Protein 2C81 (pdb70)

Radius of gyration: 21.7 Å; Cα contacts (8 Å, |Δi|>4): 897; chains: 1; bounding box: 50×50×66 Å

Nearest PDB structures (foldseek):
  2c7t-assembly1_A  TM=1.002E+00  e=6.806E-89  Niallia circulans
  8gyh-assembly1_A  TM=8.543E-01  e=2.238E-36  Streptomyces ficellus
  7b0m-assembly1_AAA-2  TM=9.340E-01  e=7.736E-33  uncultured bacterium
  3bn1-assembly1_A  TM=9.091E-01  e=2.375E-33  Caulobacter vibrioides CB15
  3dr4-assembly2_D  TM=8.882E-01  e=3.591E-33  Caulobacter vibrioides

InterPro domains:
  IPR000653 DegT/DnrJ/EryC1/StrS aminotransferase [PF01041] (25-378)
  IPR000653 DegT/DnrJ/EryC1/StrS aminotransferase [PIRSF000390] (8-379)
  IPR000653 DegT/DnrJ/EryC1/StrS aminotransferase [PTHR30244] (16-392)
  IPR000653 DegT/DnrJ/EryC1/StrS aminotransferase [cd00616] (22-414)
  IPR015421 Pyridoxal phosphate-dependent transferase, major domain [G3DSA:3.40.640.10] (15-262)
  IPR015422 Pyridoxal phosphate-dependent transferase, small domain [G3DSA:3.90.1150.10] (263-418)
  IPR015424 Pyridoxal phosphate-dependent transferase [SSF53383] (7-399)

Solvent-accessible surface area: 16453 Å² total

Organism: Niallia circulans (NCBI:txid1397)

Structure (mmCIF, N/CA/C/O backbone):
data_2C81
#
_entry.id   2C81
#
_cell.length_a   73.750
_cell.length_b   73.750
_cell.length_c   162.360
_cell.angle_alpha   90.00
_cell.angle_beta   90.00
_cell.angle_gamma   120.00
#
_symmetry.space_group_name_H-M   'P 32 2 1'
#
loop_
_entity.id
_entity.type
_entity.pdbx_description
1 polymer 'GLUTAMINE-2-DEOXY-SCYLLO-INOSOSE AMINOTRANSFERASE'
2 non-polymer "4'-DEOXY-4'-AMINOPYRIDOXAL-5'-PHOSPHATE"
3 water water
#
loop_
_atom_site.group_PDB
_atom_site.id
_atom_site.type_symbol
_atom_site.label_atom_id
_atom_site.label_alt_id
_atom_site.label_comp_id
_atom_site.label_asym_id
_atom_site.label_entity_id
_atom_site.label_seq_id
_atom_site.pdbx_PDB_ins_code
_atom_site.Cartn_x
_atom_site.Cartn_y
_atom_site.Cartn_z
_atom_site.occupancy
_atom_site.B_iso_or_equiv
_atom_site.auth_seq_id
_atom_site.auth_comp_id
_atom_site.auth_asym_id
_atom_site.auth_atom_id
_atom_site.pdbx_PDB_model_num
ATOM 1 N N . TRP A 1 8 ? 50.291 57.069 29.395 1.00 21.97 8 TRP A N 1
ATOM 2 C CA . TRP A 1 8 ? 49.828 55.646 29.394 1.00 20.85 8 TRP A CA 1
ATOM 3 C C . TRP A 1 8 ? 49.196 55.265 30.729 1.00 20.76 8 TRP A C 1
ATOM 4 O O . TRP A 1 8 ? 49.541 55.828 31.769 1.00 20.73 8 TRP A O 1
ATOM 15 N N . PRO A 1 9 ? 48.254 54.306 30.718 1.00 20.02 9 PRO A N 1
ATOM 16 C CA . PRO A 1 9 ? 47.623 53.900 31.977 1.00 20.20 9 PRO A CA 1
ATOM 17 C C . PRO A 1 9 ? 48.714 53.329 32.870 1.00 20.45 9 PRO A C 1
ATOM 18 O O . PRO A 1 9 ? 49.638 52.676 32.382 1.00 22.41 9 PRO A O 1
ATOM 22 N N . GLU A 1 10 ? 48.617 53.582 34.166 1.00 21.03 10 GLU A N 1
ATOM 23 C CA . GLU A 1 10 ? 49.605 53.074 35.101 1.00 21.96 10 GLU A CA 1
ATOM 24 C C . GLU A 1 10 ? 48.928 52.021 35.969 1.00 19.37 10 GLU A C 1
ATOM 25 O O . GLU A 1 10 ? 47.710 51.839 35.904 1.00 19.52 10 GLU A O 1
ATOM 31 N N . TRP A 1 11 ? 49.717 51.325 36.776 1.00 17.79 11 TRP A N 1
ATOM 32 C CA . TRP A 1 11 ? 49.184 50.271 37.634 1.00 16.67 11 TRP A CA 1
ATOM 33 C C . TRP A 1 11 ? 49.971 50.288 38.938 1.00 15.85 11 TRP A C 1
ATOM 34 O O . TRP A 1 11 ? 51.176 50.517 38.923 1.00 17.02 11 TRP A O 1
ATOM 45 N N . PRO A 1 12 ? 49.314 50.018 40.081 1.00 16.40 12 PRO A N 1
ATOM 46 C CA . PRO A 1 12 ? 47.897 49.702 40.293 1.00 15.94 12 PRO A CA 1
ATOM 47 C C . PRO A 1 12 ? 46.918 50.853 40.081 1.00 16.70 12 PRO A C 1
ATOM 48 O O . PRO A 1 12 ? 47.309 51.974 39.739 1.00 15.86 12 PRO A O 1
ATOM 52 N N . GLN A 1 13 ? 45.636 50.555 40.269 1.00 16.35 13 GLN A N 1
ATOM 53 C CA . GLN A 1 13 ? 44.582 51.549 40.112 1.00 19.40 13 GLN A CA 1
ATOM 54 C C . GLN A 1 13 ? 43.610 51.433 41.276 1.00 21.33 13 GLN A C 1
ATOM 55 O O . GLN A 1 13 ? 43.262 50.329 41.699 1.00 22.52 13 GLN A O 1
ATOM 61 N N . HIS A 1 14 ? 43.189 52.573 41.815 1.00 21.35 14 HIS A N 1
ATOM 62 C CA . HIS A 1 14 ? 42.250 52.573 42.929 1.00 22.36 14 HIS A CA 1
ATOM 63 C C . HIS A 1 14 ? 41.235 53.689 42.758 1.00 22.77 14 HIS A C 1
ATOM 64 O O . HIS A 1 14 ? 41.349 54.516 41.851 1.00 23.74 14 HIS A O 1
ATOM 71 N N . SER A 1 15 ? 40.248 53.708 43.647 1.00 22.95 15 SER A N 1
ATOM 72 C CA . SER A 1 15 ? 39.208 54.725 43.624 1.00 24.06 15 SER A CA 1
ATOM 73 C C . SER A 1 15 ? 38.719 54.928 45.049 1.00 24.48 15 SER A C 1
ATOM 74 O O . SER A 1 15 ? 39.253 54.335 45.991 1.00 24.13 15 SER A O 1
ATOM 77 N N . ASP A 1 16 ? 37.702 55.769 45.211 1.00 24.99 16 ASP A N 1
ATOM 78 C CA . ASP A 1 16 ? 37.149 56.022 46.533 1.00 25.48 16 ASP A CA 1
ATOM 79 C C . ASP A 1 16 ? 36.499 54.756 47.073 1.00 24.55 16 ASP A C 1
ATOM 80 O O . ASP A 1 16 ? 36.289 54.623 48.276 1.00 25.23 16 ASP A O 1
ATOM 85 N N . ARG A 1 17 ? 36.186 53.823 46.180 1.00 22.66 17 ARG A N 1
ATOM 86 C CA . ARG A 1 17 ? 35.584 52.565 46.596 1.00 24.32 17 ARG A CA 1
ATOM 87 C C . ARG A 1 17 ? 36.635 51.782 47.369 1.00 22.47 17 ARG A C 1
ATOM 88 O O . ARG A 1 17 ? 36.323 51.103 48.347 1.00 22.50 17 ARG A O 1
ATOM 96 N N . THR A 1 18 ? 37.882 51.889 46.921 1.00 20.97 18 THR A N 1
ATOM 97 C CA . THR A 1 18 ? 38.992 51.199 47.569 1.00 21.05 18 THR A CA 1
ATOM 98 C C . THR A 1 18 ? 39.181 51.783 48.967 1.00 22.22 18 THR A C 1
ATOM 99 O O . THR A 1 18 ? 39.393 51.054 49.936 1.00 21.31 18 THR A O 1
ATOM 103 N N . ARG A 1 19 ? 39.102 53.106 49.060 1.00 22.96 19 ARG A N 1
ATOM 104 C CA . ARG A 1 19 ? 39.252 53.790 50.336 1.00 23.60 19 ARG A CA 1
ATOM 105 C C . ARG A 1 19 ? 38.115 53.400 51.273 1.00 23.27 19 ARG A C 1
ATOM 106 O O . ARG A 1 19 ? 38.319 53.206 52.469 1.00 21.93 19 ARG A O 1
ATOM 114 N N . ARG A 1 20 ? 36.917 53.277 50.713 1.00 23.50 20 ARG A N 1
ATOM 115 C CA . ARG A 1 20 ? 35.729 52.923 51.478 1.00 25.36 20 ARG A CA 1
ATOM 116 C C . ARG A 1 20 ? 35.887 51.554 52.139 1.00 23.89 20 ARG A C 1
ATOM 117 O O . ARG A 1 20 ? 35.529 51.373 53.303 1.00 22.05 20 ARG A O 1
ATOM 125 N N . LYS A 1 21 ? 36.424 50.591 51.393 1.00 22.82 21 LYS A N 1
ATOM 126 C CA . LYS A 1 21 ? 36.628 49.245 51.924 1.00 21.28 21 LYS A CA 1
ATOM 127 C C . LYS A 1 21 ? 37.626 49.270 53.079 1.00 20.62 21 LYS A C 1
ATOM 128 O O . LYS A 1 21 ? 37.450 48.569 54.075 1.00 19.99 21 LYS A O 1
ATOM 134 N N . ILE A 1 22 ? 38.675 50.074 52.937 1.00 19.94 22 ILE A N 1
ATOM 135 C CA . ILE A 1 22 ? 39.679 50.197 53.986 1.00 19.81 22 ILE A CA 1
ATOM 136 C C . ILE A 1 22 ? 39.034 50.797 55.234 1.00 20.53 22 ILE A C 1
ATOM 137 O O . ILE A 1 22 ? 39.261 50.326 56.352 1.00 19.17 22 ILE A O 1
ATOM 142 N N . GLU A 1 23 ? 38.218 51.830 55.042 1.00 20.75 23 GLU A N 1
ATOM 143 C CA . GLU A 1 23 ? 37.553 52.472 56.171 1.00 21.58 23 GLU A CA 1
ATOM 144 C C . GLU A 1 23 ? 36.660 51.466 56.893 1.00 19.93 23 GLU A C 1
ATOM 145 O O . GLU A 1 23 ? 36.520 51.519 58.113 1.00 19.62 23 GLU A O 1
ATOM 151 N N . GLU A 1 24 ? 36.068 50.545 56.138 1.00 19.19 24 GLU A N 1
ATOM 152 C CA . GLU A 1 24 ? 35.211 49.524 56.724 1.00 19.08 24 GLU A CA 1
ATOM 153 C C . GLU A 1 24 ? 36.006 48.628 57.668 1.00 18.89 24 GLU A C 1
ATOM 154 O O . GLU A 1 24 ? 35.490 48.185 58.692 1.00 17.44 24 GLU A O 1
ATOM 160 N N . VAL A 1 25 ? 37.261 48.352 57.323 1.00 17.42 25 VAL A N 1
ATOM 161 C CA . VAL A 1 25 ? 38.086 47.515 58.185 1.00 16.62 25 VAL A CA 1
ATOM 162 C C . VAL A 1 25 ? 38.347 48.271 59.485 1.00 15.99 25 VAL A C 1
ATOM 163 O O . VAL A 1 25 ? 38.237 47.710 60.571 1.00 15.62 25 VAL A O 1
ATOM 167 N N . PHE A 1 26 ? 38.682 49.553 59.374 1.00 16.65 26 PHE A N 1
ATOM 168 C CA . PHE A 1 26 ? 38.935 50.356 60.566 1.00 18.62 26 PHE A CA 1
ATOM 169 C C . PHE A 1 26 ? 37.697 50.419 61.455 1.00 18.99 26 PHE A C 1
ATOM 170 O O . PHE A 1 26 ? 37.805 50.374 62.680 1.00 18.33 26 PHE A O 1
ATOM 178 N N . GLN A 1 27 ? 36.521 50.519 60.840 1.00 19.58 27 GLN A N 1
ATOM 179 C CA . GLN A 1 27 ? 35.276 50.584 61.607 1.00 20.86 27 GLN A CA 1
ATOM 180 C C . GLN A 1 27 ? 34.964 49.283 62.344 1.00 19.26 27 GLN A C 1
ATOM 181 O O . GLN A 1 27 ? 34.412 49.307 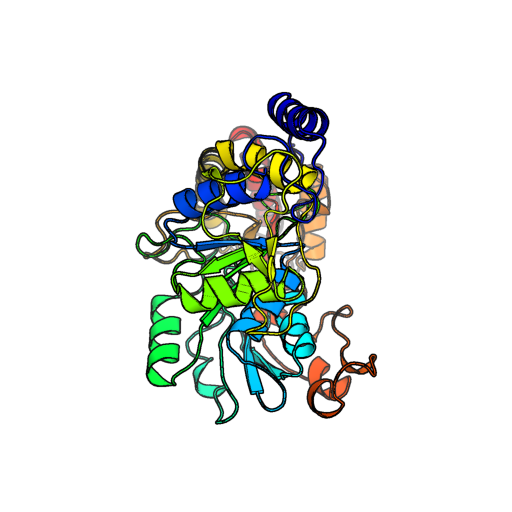63.445 1.00 19.42 27 GLN A O 1
ATOM 187 N N . SER A 1 28 ? 35.324 48.153 61.741 1.00 18.17 28 SER A N 1
ATOM 188 C CA . SER A 1 28 ? 35.078 46.843 62.346 1.00 17.60 28 SER A CA 1
ATOM 189 C C . SER A 1 28 ? 36.081 46.555 63.453 1.00 17.77 28 SER A C 1
ATOM 190 O O . SER A 1 28 ? 35.838 45.724 64.326 1.00 16.93 28 SER A O 1
ATOM 193 N N . ASN A 1 29 ? 37.208 47.254 63.394 1.00 17.39 29 ASN A N 1
ATOM 194 C CA . ASN A 1 29 ? 38.310 47.095 64.334 1.00 18.18 29 ASN A CA 1
ATOM 195 C C . ASN A 1 29 ? 38.832 45.660 64.391 1.00 18.03 29 ASN A C 1
ATOM 196 O O . ASN A 1 29 ? 39.391 45.227 65.399 1.00 17.22 29 ASN A O 1
ATOM 201 N N . ARG A 1 30 ? 38.635 44.926 63.297 1.00 17.14 30 ARG A N 1
ATOM 202 C CA . ARG A 1 30 ? 39.131 43.558 63.181 1.00 15.87 30 ARG A CA 1
ATOM 203 C C . ARG A 1 30 ? 40.063 43.613 61.980 1.00 16.36 30 ARG A C 1
ATOM 204 O O . ARG A 1 30 ? 39.615 43.778 60.842 1.00 15.17 30 ARG A O 1
ATOM 212 N N . TRP A 1 31 ? 41.359 43.491 62.245 1.00 14.74 31 TRP A N 1
ATOM 213 C CA . TRP A 1 31 ? 42.377 43.577 61.206 1.00 13.62 31 TRP A CA 1
ATOM 214 C C . TRP A 1 31 ? 42.938 42.244 60.721 1.00 14.02 31 TRP A C 1
ATOM 215 O O . TRP A 1 31 ? 43.669 42.202 59.728 1.00 14.02 31 TRP A O 1
ATOM 226 N N . ALA A 1 32 ? 42.617 41.165 61.427 1.00 13.34 32 ALA A N 1
ATOM 227 C CA . ALA A 1 32 ? 43.096 39.835 61.065 1.00 15.04 32 ALA A CA 1
ATOM 228 C C . ALA A 1 32 ? 41.985 38.804 61.225 1.00 15.37 32 ALA A C 1
ATOM 229 O O . ALA A 1 32 ? 41.066 38.996 62.030 1.00 15.46 32 ALA A O 1
ATOM 231 N N . ILE A 1 33 ? 42.064 37.707 60.472 1.00 16.08 33 ILE A N 1
ATOM 232 C CA . ILE A 1 33 ? 41.035 36.679 60.582 1.00 16.13 33 ILE A CA 1
ATOM 233 C C . ILE A 1 33 ? 41.176 35.933 61.901 1.00 17.96 33 ILE A C 1
ATOM 234 O O . ILE A 1 33 ? 40.232 35.284 62.353 1.00 16.48 33 ILE A O 1
ATOM 239 N N . SER A 1 34 ? 42.356 36.035 62.514 1.00 17.00 34 SER A N 1
ATOM 240 C CA . SER A 1 34 ? 42.624 35.401 63.802 1.00 18.16 34 SER A CA 1
ATOM 241 C C . SER A 1 34 ? 42.180 36.338 64.921 1.00 18.16 34 SER A C 1
ATOM 242 O O . SER A 1 34 ? 42.325 36.029 66.106 1.00 18.11 34 SER A O 1
ATOM 245 N N . GLY A 1 35 ? 41.660 37.500 64.532 1.00 16.15 35 GLY A N 1
ATOM 246 C CA . GLY A 1 35 ? 41.150 38.444 65.507 1.00 17.18 35 GLY A CA 1
ATOM 247 C C . GLY A 1 35 ? 39.754 37.942 65.821 1.00 17.52 35 GLY A C 1
ATOM 248 O O . GLY A 1 35 ? 39.239 37.077 65.108 1.00 19.06 35 GLY A O 1
ATOM 249 N N . TYR A 1 36 ? 39.121 38.458 66.865 1.00 17.64 36 TYR A N 1
ATOM 250 C CA . TYR A 1 36 ? 37.790 37.974 67.193 1.00 17.57 36 TYR A CA 1
ATOM 251 C C . TYR A 1 36 ? 36.681 38.658 66.403 1.00 17.10 36 TYR A C 1
ATOM 252 O O . TYR A 1 36 ? 36.874 39.713 65.793 1.00 17.28 36 TYR A O 1
ATOM 261 N N . TRP A 1 37 ? 35.522 38.013 66.404 1.00 18.37 37 TRP A N 1
ATOM 262 C CA . TRP A 1 37 ? 34.334 38.489 65.710 1.00 19.43 37 TRP A CA 1
ATOM 263 C C . TRP A 1 37 ? 33.888 39.823 66.296 1.00 19.09 37 TRP A C 1
ATOM 264 O O . TRP A 1 37 ? 33.770 39.955 67.511 1.00 19.03 37 TRP A O 1
ATOM 275 N N . THR A 1 38 ? 33.649 40.812 65.439 1.00 18.76 38 THR A N 1
ATOM 276 C CA . THR A 1 38 ? 33.209 42.118 65.913 1.00 19.72 38 THR A CA 1
ATOM 277 C C . THR A 1 38 ? 31.796 42.475 65.452 1.00 20.38 38 THR A C 1
ATOM 278 O O . THR A 1 38 ? 31.426 43.649 65.403 1.00 22.56 38 THR A O 1
ATOM 282 N N . GLY A 1 39 ? 31.010 41.457 65.113 1.00 21.24 39 GLY A N 1
ATOM 283 C CA . GLY A 1 39 ? 29.640 41.706 64.699 1.00 22.33 39 GLY A CA 1
ATOM 284 C C . GLY A 1 39 ? 29.222 41.253 63.316 1.00 24.02 39 GLY A C 1
ATOM 285 O O . GLY A 1 39 ? 28.122 40.720 63.141 1.00 24.17 39 GLY A O 1
ATOM 286 N N . GLU A 1 40 ? 30.084 41.468 62.327 1.00 22.99 40 GLU A N 1
ATOM 287 C CA . GLU A 1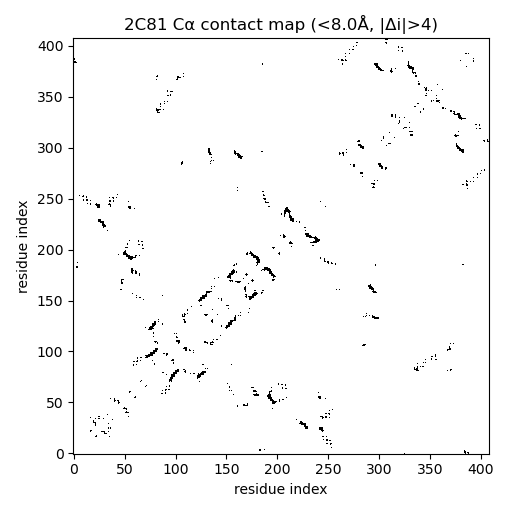 40 ? 29.766 41.087 60.957 1.00 24.22 40 GLU A CA 1
ATOM 288 C C . GLU A 1 40 ? 30.861 40.230 60.341 1.00 22.85 40 GLU A C 1
ATOM 289 O O . GLU A 1 40 ? 31.949 40.104 60.900 1.00 21.98 40 GLU A O 1
ATOM 295 N N . GLU A 1 41 ? 30.567 39.646 59.185 1.00 21.62 41 GLU A N 1
ATOM 296 C CA . GLU A 1 41 ? 31.529 38.781 58.513 1.00 20.68 41 GLU A CA 1
ATOM 297 C C . GLU A 1 41 ? 32.851 39.474 58.210 1.00 20.01 41 GLU A C 1
ATOM 298 O O . GLU A 1 41 ? 32.900 40.681 57.969 1.00 20.21 41 GLU A O 1
ATOM 304 N N . SER A 1 42 ? 33.922 38.687 58.227 1.00 19.23 42 SER A N 1
ATOM 305 C CA . SER A 1 42 ? 35.263 39.181 57.945 1.00 18.46 42 SER A CA 1
ATOM 306 C C . SER A 1 42 ? 35.398 39.534 56.468 1.00 19.05 42 SER A C 1
ATOM 307 O O . SER A 1 42 ? 34.650 39.031 55.630 1.00 18.85 42 SER A O 1
ATOM 310 N N . MET A 1 43 ? 36.355 40.398 56.148 1.00 17.02 43 MET A N 1
ATOM 311 C CA . MET A 1 43 ? 36.587 40.762 54.760 1.00 17.75 43 MET A CA 1
ATOM 312 C C . MET A 1 43 ? 37.117 39.527 54.039 1.00 16.80 43 MET A C 1
ATOM 313 O O . MET A 1 43 ? 36.858 39.332 52.849 1.00 17.22 43 MET A O 1
ATOM 318 N N . GLU A 1 44 ? 37.859 38.689 54.761 1.00 16.51 44 GLU A N 1
ATOM 319 C CA . GLU A 1 44 ? 38.416 37.491 54.146 1.00 15.97 44 GLU A CA 1
ATOM 320 C C . GLU A 1 44 ? 37.329 36.587 53.589 1.00 16.01 44 GLU A C 1
ATOM 321 O O . GLU A 1 44 ? 37.415 36.143 52.446 1.00 14.72 44 GLU A O 1
ATOM 327 N N . ARG A 1 45 ? 36.308 36.312 54.396 1.00 15.76 45 ARG A N 1
ATOM 328 C CA . ARG A 1 45 ? 35.224 35.444 53.961 1.00 17.25 45 ARG A CA 1
ATOM 329 C C . ARG A 1 45 ? 34.347 36.102 52.907 1.00 17.06 45 ARG A C 1
ATOM 330 O O . ARG A 1 45 ? 33.823 35.424 52.026 1.00 17.50 45 ARG A O 1
ATOM 338 N N . LYS A 1 46 ? 34.182 37.418 52.986 1.00 16.36 46 LYS A N 1
ATOM 339 C CA . LYS A 1 46 ? 33.380 38.111 51.983 1.00 16.84 46 LYS A CA 1
ATOM 340 C C . LYS A 1 46 ? 34.094 38.029 50.635 1.00 16.24 46 LYS A C 1
ATOM 341 O O . LYS A 1 46 ? 33.464 37.809 49.600 1.00 14.96 46 LYS A O 1
ATOM 347 N N . PHE A 1 47 ? 35.414 38.190 50.648 1.00 15.93 47 PHE A N 1
ATOM 348 C CA . PHE A 1 47 ? 36.174 38.102 49.407 1.00 15.89 47 PHE A CA 1
ATOM 349 C C . PHE A 1 47 ? 36.187 36.663 48.898 1.00 15.81 47 PHE A C 1
ATOM 350 O O . PHE A 1 47 ? 36.049 36.416 47.698 1.00 16.79 47 PHE A O 1
ATOM 358 N N . ALA A 1 48 ? 36.362 35.713 49.813 1.00 15.70 48 ALA A N 1
ATOM 359 C CA . ALA A 1 48 ? 36.401 34.303 49.435 1.00 15.76 48 ALA A CA 1
ATOM 360 C C . ALA A 1 48 ? 35.121 33.887 48.723 1.00 15.77 48 ALA A C 1
ATOM 361 O O . ALA A 1 48 ? 35.161 33.207 47.695 1.00 15.78 48 ALA A O 1
ATOM 363 N N . LYS A 1 49 ? 33.986 34.307 49.271 1.00 16.47 49 LYS A N 1
ATOM 364 C CA . LYS A 1 49 ? 32.686 33.980 48.696 1.00 17.55 49 LYS A CA 1
ATOM 365 C C . LYS A 1 49 ? 32.543 34.620 47.315 1.00 16.87 49 LYS A C 1
ATOM 366 O O . LYS A 1 49 ? 32.083 33.981 46.370 1.00 16.96 49 LYS A O 1
ATOM 372 N N . ALA A 1 50 ? 32.954 35.879 47.204 1.00 15.66 50 ALA A N 1
ATOM 373 C CA . ALA A 1 50 ? 32.870 36.602 45.940 1.00 15.47 50 ALA A CA 1
ATOM 374 C C . ALA A 1 50 ? 33.773 36.004 44.868 1.00 14.83 50 ALA A C 1
ATOM 375 O O . ALA A 1 50 ? 33.375 35.876 43.704 1.00 14.22 50 ALA A O 1
ATOM 377 N N . PHE A 1 51 ? 34.991 35.636 45.246 1.00 15.61 51 PHE A N 1
ATOM 378 C CA . PHE A 1 51 ? 35.902 35.058 44.271 1.00 15.26 51 PHE A CA 1
ATOM 379 C C . PHE A 1 51 ? 35.462 33.654 43.871 1.00 14.95 51 PHE A C 1
ATOM 380 O O . PHE A 1 51 ? 35.666 33.234 42.729 1.00 14.91 51 PHE A O 1
ATOM 388 N N . ALA A 1 52 ? 34.869 32.919 44.807 1.00 14.74 52 ALA A N 1
ATOM 389 C CA . ALA A 1 52 ? 34.407 31.573 44.488 1.00 16.03 52 ALA A CA 1
ATOM 390 C C . ALA A 1 52 ? 33.310 31.677 43.432 1.00 16.89 52 ALA A C 1
ATOM 391 O O . ALA A 1 52 ? 33.286 30.901 42.474 1.00 16.32 52 ALA A O 1
ATOM 393 N N . ASP A 1 53 ? 32.407 32.638 43.605 1.00 17.08 53 ASP A N 1
ATOM 394 C CA . ASP A 1 53 ? 31.332 32.835 42.635 1.00 19.65 53 ASP A CA 1
ATOM 395 C C . ASP A 1 53 ? 31.936 33.239 41.288 1.00 19.08 53 ASP A C 1
ATOM 396 O O . ASP A 1 53 ? 31.535 32.733 40.241 1.00 19.84 53 ASP A O 1
ATOM 401 N N . PHE A 1 54 ? 32.905 34.148 41.323 1.00 18.62 54 PHE A N 1
ATOM 402 C CA . PHE A 1 54 ? 33.565 34.607 40.108 1.00 17.66 54 PHE A CA 1
ATOM 403 C C . PHE A 1 54 ? 34.180 33.440 39.334 1.00 18.40 54 PHE A C 1
ATOM 404 O O . PHE A 1 54 ? 34.011 33.334 38.118 1.00 18.91 54 PHE A O 1
ATOM 412 N N . ASN A 1 55 ? 34.883 32.561 40.045 1.00 16.14 55 ASN A N 1
ATOM 413 C CA . ASN A 1 55 ? 35.549 31.418 39.417 1.00 15.61 55 ASN A CA 1
ATOM 414 C C . ASN A 1 55 ? 34.657 30.193 39.208 1.00 15.64 55 ASN A C 1
ATOM 415 O O . ASN A 1 55 ? 35.082 29.201 38.603 1.00 16.66 55 ASN A O 1
ATOM 420 N N . GLY A 1 56 ? 33.425 30.266 39.699 1.00 15.77 56 GLY A N 1
ATOM 421 C CA . GLY A 1 56 ? 32.516 29.144 39.567 1.00 16.78 56 GLY A CA 1
ATOM 422 C C . GLY A 1 56 ? 33.124 27.921 40.226 1.00 17.14 56 GLY A C 1
ATOM 423 O O . GLY A 1 56 ? 32.997 26.805 39.724 1.00 17.20 56 GLY A O 1
ATOM 424 N N . VAL A 1 57 ? 33.796 28.142 41.355 1.00 15.83 57 VAL A N 1
ATOM 425 C CA . VAL A 1 57 ? 34.451 27.070 42.097 1.00 16.40 57 VAL A CA 1
ATOM 426 C C . VAL A 1 57 ? 33.838 26.959 43.495 1.00 14.93 57 VAL A C 1
ATOM 427 O O . VAL A 1 57 ? 33.522 27.964 44.130 1.00 15.22 57 VAL A O 1
ATOM 431 N N . PRO A 1 58 ? 33.654 25.728 43.992 1.00 14.85 58 PRO A N 1
ATOM 432 C CA . PRO A 1 58 ? 33.062 25.523 45.319 1.00 15.14 58 PRO A CA 1
ATOM 433 C C . PRO A 1 58 ? 33.750 26.166 46.517 1.00 14.27 58 PRO A C 1
ATOM 434 O O . PRO A 1 58 ? 33.086 26.716 47.394 1.00 14.68 58 PRO A O 1
ATOM 438 N N . TYR A 1 59 ? 35.077 26.097 46.549 1.00 13.77 59 TYR A N 1
ATOM 439 C CA . TYR A 1 59 ? 35.829 26.606 47.692 1.00 14.08 59 TYR A CA 1
ATOM 440 C C . TYR A 1 59 ? 36.974 27.552 47.373 1.00 13.80 59 TYR A C 1
ATOM 441 O O . TYR A 1 59 ? 37.709 27.354 46.407 1.00 14.60 59 TYR A O 1
ATOM 450 N N . CYS A 1 60 ? 37.129 28.563 48.222 1.00 14.22 60 CYS A N 1
ATOM 451 C CA . CYS A 1 60 ? 38.190 29.553 48.076 1.00 14.09 60 CYS A CA 1
ATOM 452 C C . CYS A 1 60 ? 38.780 29.928 49.435 1.00 12.86 60 CYS A C 1
ATOM 453 O O . CYS A 1 60 ? 38.052 30.215 50.385 1.00 13.95 60 CYS A O 1
ATOM 456 N N . VAL A 1 61 ? 40.106 29.905 49.523 1.00 12.16 61 VAL A N 1
ATOM 457 C CA . VAL A 1 61 ? 40.805 30.278 50.747 1.00 12.71 61 VAL A CA 1
ATOM 458 C C . VAL A 1 61 ? 41.900 31.284 50.401 1.00 13.50 61 VAL A C 1
ATOM 459 O O . VAL A 1 61 ? 42.881 30.944 49.734 1.00 14.17 61 VAL A O 1
ATOM 463 N N . PRO A 1 62 ? 41.728 32.546 50.818 1.00 13.94 62 PRO A N 1
ATOM 464 C CA . PRO A 1 62 ? 42.738 33.570 50.537 1.00 13.30 62 PRO A CA 1
ATOM 465 C C . PRO A 1 62 ? 43.977 33.291 51.384 1.00 13.85 62 PRO A C 1
ATOM 466 O O . PRO A 1 62 ? 43.883 32.691 52.459 1.00 12.98 62 PRO A O 1
ATOM 470 N N . THR A 1 63 ? 45.136 33.707 50.896 1.00 13.31 63 THR A N 1
ATOM 471 C CA . THR A 1 63 ? 46.364 33.520 51.649 1.00 13.09 63 THR A CA 1
ATOM 472 C C . THR A 1 63 ? 47.303 34.701 51.401 1.00 13.25 63 THR A C 1
ATOM 473 O O . THR A 1 63 ? 46.899 35.704 50.816 1.00 10.91 63 THR A O 1
ATOM 477 N N . THR A 1 64 ? 48.553 34.573 51.832 1.00 12.84 64 THR A N 1
ATOM 478 C CA . THR A 1 64 ? 49.524 35.662 51.751 1.00 13.22 64 THR A CA 1
ATOM 479 C C . THR A 1 64 ? 50.207 36.024 50.434 1.00 14.35 64 THR A C 1
ATOM 480 O O . THR A 1 64 ? 50.572 37.185 50.230 1.00 14.25 64 THR A O 1
ATOM 484 N N . SER A 1 65 ? 50.397 35.047 49.557 1.00 12.46 65 SER A N 1
ATOM 485 C CA . SER A 1 65 ? 51.054 35.297 48.277 1.00 13.40 65 SER A CA 1
ATOM 486 C C . SER A 1 65 ? 50.799 34.135 47.335 1.00 12.94 65 SER A C 1
ATOM 487 O O . SER A 1 65 ? 50.336 33.071 47.760 1.00 11.50 65 SER A O 1
ATOM 490 N N . GLY A 1 66 ? 51.112 34.339 46.056 1.00 14.07 66 GLY A N 1
ATOM 491 C CA . GLY A 1 66 ? 50.929 33.290 45.071 1.00 14.04 66 GLY A CA 1
ATOM 492 C C . GLY A 1 66 ? 51.923 32.174 45.330 1.00 14.27 66 GLY A C 1
ATOM 493 O O . GLY A 1 66 ? 51.620 31.000 45.117 1.00 15.28 66 GLY A O 1
ATOM 494 N N . SER A 1 67 ? 53.114 32.541 45.797 1.00 13.13 67 SER A N 1
ATOM 495 C CA . SER A 1 67 ? 54.155 31.567 46.102 1.00 13.29 67 SER A CA 1
ATOM 496 C C . SER A 1 67 ? 53.703 30.656 47.234 1.00 14.14 67 SER A C 1
ATOM 497 O O . SER A 1 67 ? 53.889 29.438 47.188 1.00 13.93 67 SER A O 1
ATOM 500 N N . THR A 1 68 ? 53.109 31.251 48.259 1.00 14.04 68 THR A N 1
ATOM 501 C CA . THR A 1 68 ? 52.638 30.464 49.387 1.00 13.07 68 THR A CA 1
ATOM 502 C C . THR A 1 68 ? 51.409 29.662 48.979 1.00 13.11 68 THR A C 1
ATOM 503 O O . THR A 1 68 ? 51.207 28.548 49.457 1.00 14.02 68 THR A O 1
ATOM 507 N N . ALA A 1 69 ? 50.596 30.228 48.089 1.00 13.33 69 ALA A N 1
ATOM 508 C CA . ALA A 1 69 ? 49.402 29.535 47.606 1.00 13.65 69 ALA A CA 1
ATOM 509 C C . ALA A 1 69 ? 49.823 28.217 46.947 1.00 14.97 69 ALA A C 1
ATOM 510 O O . ALA A 1 69 ? 49.220 27.168 47.181 1.00 12.88 69 ALA A O 1
ATOM 512 N N . LEU A 1 70 ? 50.866 28.279 46.123 1.00 14.25 70 LEU A N 1
ATOM 513 C CA . LEU A 1 70 ? 51.374 27.089 45.444 1.00 14.39 70 LEU A CA 1
ATOM 514 C C . LEU A 1 70 ? 51.910 26.078 46.449 1.00 13.18 70 LEU A C 1
ATOM 515 O O . LEU A 1 70 ? 51.643 24.876 46.351 1.00 13.23 70 LEU A O 1
ATOM 520 N N . MET A 1 71 ? 52.678 26.568 47.414 1.00 12.36 71 MET A N 1
ATOM 521 C CA . MET A 1 71 ? 53.255 25.700 48.430 1.00 13.33 71 MET A CA 1
ATOM 522 C C . MET A 1 71 ? 52.180 24.954 49.220 1.00 12.75 71 MET A C 1
ATOM 523 O O . MET A 1 71 ? 52.266 23.736 49.398 1.00 13.45 71 MET A O 1
ATOM 528 N N . LEU A 1 72 ? 51.164 25.677 49.684 1.00 12.84 72 LEU A N 1
ATOM 529 C CA . LEU A 1 72 ? 50.092 25.058 50.462 1.00 12.92 72 LEU A CA 1
ATOM 530 C C . LEU A 1 72 ? 49.288 24.069 49.623 1.00 12.85 72 LEU A C 1
ATOM 531 O O . LEU A 1 72 ? 48.803 23.062 50.136 1.00 13.78 72 LEU A O 1
ATOM 536 N N . ALA A 1 73 ? 49.151 24.353 48.332 1.00 11.87 73 ALA A N 1
ATOM 537 C CA . ALA A 1 73 ? 48.426 23.448 47.442 1.00 12.43 73 ALA A CA 1
ATOM 538 C C . ALA A 1 73 ? 49.169 22.115 47.436 1.00 14.35 73 ALA A C 1
ATOM 539 O O . ALA A 1 73 ? 48.563 21.050 47.534 1.00 15.47 73 ALA A O 1
ATOM 541 N N . LEU A 1 74 ? 50.492 22.186 47.335 1.00 13.79 74 LEU A N 1
ATOM 542 C CA . LEU A 1 74 ? 51.314 20.986 47.324 1.00 14.92 74 LEU A CA 1
ATOM 543 C C . LEU A 1 74 ? 51.204 20.240 48.648 1.00 15.09 74 LEU A C 1
ATOM 544 O O . LEU A 1 74 ? 51.076 19.021 48.669 1.00 15.90 74 LEU A O 1
ATOM 549 N N . GLU A 1 75 ? 51.249 20.975 49.755 1.00 14.54 75 GLU A N 1
ATOM 550 C CA . GLU A 1 75 ? 51.150 20.359 51.074 1.00 15.26 75 GLU A CA 1
ATOM 551 C C . GLU A 1 75 ? 49.810 19.646 51.256 1.00 16.51 75 GLU A C 1
ATOM 552 O O . GLU A 1 75 ? 49.749 18.543 51.806 1.00 15.74 75 GLU A O 1
ATOM 558 N N . ALA A 1 76 ? 48.740 20.274 50.778 1.00 15.67 76 ALA A N 1
ATOM 559 C CA . ALA A 1 76 ? 47.402 19.708 50.908 1.00 16.23 76 ALA A CA 1
ATOM 560 C C . ALA A 1 76 ? 47.244 18.400 50.141 1.00 17.11 76 ALA A C 1
ATOM 561 O O . ALA A 1 76 ? 46.453 17.540 50.531 1.00 17.32 76 ALA A O 1
ATOM 563 N N . LEU A 1 77 ? 48.001 18.249 49.059 1.00 15.71 77 LEU A N 1
ATOM 564 C CA . LEU A 1 77 ? 47.939 17.035 48.249 1.00 17.03 77 LEU A CA 1
ATOM 565 C C . LEU A 1 77 ? 48.852 15.929 48.782 1.00 18.97 77 LEU A C 1
ATOM 566 O O . LEU A 1 77 ? 48.938 14.849 48.194 1.00 20.28 77 LEU A O 1
ATOM 571 N N . GLY A 1 78 ? 49.529 16.204 49.894 1.00 19.25 78 GLY A N 1
ATOM 572 C CA . GLY A 1 78 ? 50.404 15.216 50.503 1.00 19.21 78 GLY A CA 1
ATOM 573 C C . GLY A 1 78 ? 51.775 15.056 49.875 1.00 18.06 78 GLY A C 1
ATOM 574 O O . GLY A 1 78 ? 52.443 14.048 50.086 1.00 19.35 78 GLY A O 1
ATOM 575 N N . ILE A 1 79 ? 52.206 16.054 49.113 1.00 17.97 79 ILE A N 1
ATOM 576 C CA . ILE A 1 79 ? 53.504 16.001 48.458 1.00 17.59 79 ILE A CA 1
ATOM 577 C C . ILE A 1 79 ? 54.625 16.313 49.453 1.00 18.37 79 ILE A C 1
ATOM 578 O O . ILE A 1 79 ? 54.472 17.158 50.335 1.00 18.81 79 ILE A O 1
ATOM 583 N N . GLY A 1 80 ? 55.740 15.600 49.328 1.00 17.95 80 GLY A N 1
ATOM 584 C CA . GLY A 1 80 ? 56.857 15.810 50.231 1.00 18.69 80 GLY A CA 1
ATOM 585 C C . GLY A 1 80 ? 58.114 15.111 49.749 1.00 19.59 80 GLY A C 1
ATOM 586 O O . GLY A 1 80 ? 58.257 14.848 48.556 1.00 18.59 80 GLY A O 1
ATOM 587 N N . GLU A 1 81 ? 59.019 14.799 50.673 1.00 19.73 81 GLU A N 1
ATOM 588 C CA . GLU A 1 81 ? 60.274 14.142 50.321 1.00 21.58 81 GLU A CA 1
ATOM 589 C C . GLU A 1 81 ? 60.086 12.884 49.483 1.00 20.89 81 GLU A C 1
ATOM 590 O O . GLU A 1 81 ? 59.221 12.056 49.770 1.00 21.37 81 GLU A O 1
ATOM 596 N N . GLY A 1 82 ? 60.916 12.748 48.452 1.00 20.59 82 GLY A N 1
ATOM 597 C CA . GLY A 1 82 ? 60.849 11.589 47.580 1.00 21.17 82 GLY A CA 1
ATOM 598 C C . GLY A 1 82 ? 59.951 11.768 46.370 1.00 21.59 82 GLY A C 1
ATOM 599 O O . GLY A 1 82 ? 59.923 10.910 45.484 1.00 22.03 82 GLY A O 1
ATOM 600 N N . ASP A 1 83 ? 59.220 12.880 46.324 1.00 19.53 83 ASP A N 1
ATOM 601 C CA . ASP A 1 83 ? 58.315 13.153 45.213 1.00 18.39 83 ASP A CA 1
ATOM 602 C C . ASP A 1 83 ? 58.891 14.088 44.158 1.00 16.82 83 ASP A C 1
ATOM 603 O O . ASP A 1 83 ? 59.790 14.888 44.433 1.00 16.86 83 ASP A O 1
ATOM 608 N N . GLU A 1 84 ? 58.349 13.970 42.950 1.00 15.96 84 GLU A N 1
ATOM 609 C CA . GLU A 1 84 ? 58.728 14.814 41.826 1.00 15.87 84 GLU A CA 1
ATOM 610 C C . GLU A 1 84 ? 57.480 15.536 41.326 1.00 16.04 84 GLU A C 1
ATOM 611 O O . GLU A 1 84 ? 56.380 14.978 41.323 1.00 16.99 84 GLU A O 1
ATOM 617 N N . VAL A 1 85 ? 57.655 16.788 40.922 1.00 14.74 85 VAL A N 1
ATOM 618 C CA . VAL A 1 85 ? 56.554 17.598 40.417 1.00 14.71 85 VAL A CA 1
ATOM 619 C C . VAL A 1 85 ? 56.999 18.223 39.101 1.00 14.69 85 VAL A C 1
ATOM 620 O O . VAL A 1 85 ? 58.018 18.914 39.046 1.00 14.64 85 VAL A O 1
ATOM 624 N N . ILE A 1 86 ? 56.237 17.969 38.044 1.00 15.27 86 ILE A N 1
ATOM 625 C CA . ILE A 1 86 ? 56.558 18.499 36.724 1.00 15.02 86 ILE A CA 1
ATOM 626 C C . ILE A 1 86 ? 56.086 19.946 36.572 1.00 14.86 86 ILE A C 1
ATOM 627 O O . ILE A 1 86 ? 54.928 20.268 36.847 1.00 16.14 86 ILE A O 1
ATOM 632 N N . VAL A 1 87 ? 57.000 20.813 36.142 1.00 14.08 87 VAL A N 1
ATOM 633 C CA . VAL A 1 87 ? 56.703 22.231 35.961 1.00 14.68 87 VAL A CA 1
ATOM 634 C C . VAL A 1 87 ? 57.334 22.754 34.668 1.00 14.46 87 VAL A C 1
ATOM 635 O O . VAL A 1 87 ? 58.303 22.186 34.162 1.00 14.83 87 VAL A O 1
ATOM 639 N N . PRO A 1 88 ? 56.787 23.843 34.112 1.00 14.82 88 PRO A N 1
ATOM 640 C CA . PRO A 1 88 ? 57.364 24.377 32.874 1.00 14.52 88 PRO A CA 1
ATOM 641 C C . PRO A 1 88 ? 58.666 25.130 33.129 1.00 15.68 88 PRO A C 1
ATOM 642 O O . PRO A 1 88 ? 58.850 25.722 34.189 1.00 14.79 88 PRO A O 1
ATOM 646 N N . SER A 1 89 ? 59.571 25.108 32.155 1.00 15.54 89 SER A N 1
ATOM 647 C CA . SER A 1 89 ? 60.841 25.805 32.311 1.00 16.35 89 SER A CA 1
ATOM 648 C C . SER A 1 89 ? 60.650 27.317 32.216 1.00 15.75 89 SER A C 1
ATOM 649 O O . SER A 1 89 ? 61.392 28.080 32.835 1.00 17.69 89 SER A O 1
ATOM 652 N N . LEU A 1 90 ? 59.654 27.754 31.449 1.00 15.01 90 LEU A N 1
ATOM 653 C CA . LEU A 1 90 ? 59.390 29.184 31.310 1.00 15.62 90 LEU A CA 1
ATOM 654 C C . LEU A 1 90 ? 58.255 29.625 32.227 1.00 15.19 90 LEU A C 1
ATOM 655 O O . LEU A 1 90 ? 57.079 29.368 31.956 1.00 15.74 90 LEU A O 1
ATOM 660 N N . THR A 1 91 ? 58.626 30.294 33.314 1.00 13.92 91 THR A N 1
ATOM 661 C CA . THR A 1 91 ? 57.681 30.794 34.305 1.00 13.95 91 THR A CA 1
ATOM 662 C C . THR A 1 91 ? 58.480 31.523 35.375 1.00 14.68 91 THR A C 1
ATOM 663 O O . THR A 1 91 ? 59.710 31.547 35.328 1.00 15.45 91 THR A O 1
ATOM 667 N N . TRP A 1 92 ? 57.783 32.138 36.323 1.00 14.58 92 TRP A N 1
ATOM 668 C CA . TRP A 1 92 ? 58.453 32.823 37.420 1.00 15.99 92 TRP A CA 1
ATOM 669 C C . TRP A 1 92 ? 59.068 31.711 38.269 1.00 15.58 92 TRP A C 1
ATOM 670 O O . TRP A 1 92 ? 58.530 30.606 38.341 1.00 15.91 92 TRP A O 1
ATOM 681 N N . ILE A 1 93 ? 60.189 31.988 38.922 1.00 15.59 93 ILE A N 1
ATOM 682 C CA . ILE A 1 93 ? 60.843 30.941 39.698 1.00 14.07 93 ILE A CA 1
ATOM 683 C C . ILE A 1 93 ? 60.023 30.306 40.824 1.00 15.02 93 ILE A C 1
ATOM 684 O O . ILE A 1 93 ? 60.308 29.181 41.228 1.00 12.81 93 ILE A O 1
ATOM 689 N N . ALA A 1 94 ? 58.999 31.004 41.313 1.00 13.91 94 ALA A N 1
ATOM 690 C CA . ALA A 1 94 ? 58.178 30.473 42.400 1.00 14.68 94 ALA A CA 1
ATOM 691 C C . ALA A 1 94 ? 57.512 29.142 42.064 1.00 14.73 94 ALA A C 1
ATOM 692 O O . ALA A 1 94 ? 57.301 28.309 42.949 1.00 14.02 94 ALA A O 1
ATOM 694 N N . THR A 1 95 ? 57.171 28.938 40.795 1.00 13.78 95 THR A N 1
ATOM 695 C CA . THR A 1 95 ? 56.531 27.691 40.390 1.00 14.77 95 THR A CA 1
ATOM 696 C C . THR A 1 95 ? 57.420 26.507 40.768 1.00 14.93 95 THR A C 1
ATOM 697 O O . THR A 1 95 ? 56.926 25.438 41.133 1.00 16.31 95 THR A O 1
ATOM 701 N N . ALA A 1 96 ? 58.733 26.708 40.698 1.00 12.75 96 ALA A N 1
ATOM 702 C CA . ALA A 1 96 ? 59.681 25.649 41.035 1.00 12.33 96 ALA A CA 1
ATOM 703 C C . ALA A 1 96 ? 60.129 25.673 42.498 1.00 12.43 96 ALA A C 1
ATOM 704 O O . ALA A 1 96 ? 60.294 24.619 43.118 1.00 12.90 96 ALA A O 1
ATOM 706 N N . THR A 1 97 ? 60.327 26.861 43.059 1.00 12.19 97 THR A N 1
ATOM 707 C CA . THR A 1 97 ? 60.771 26.928 44.442 1.00 12.85 97 THR A CA 1
ATOM 708 C C . THR A 1 97 ? 59.696 26.488 45.429 1.00 12.88 97 THR A C 1
ATOM 709 O O . THR A 1 97 ? 60.013 26.036 46.524 1.00 13.85 97 THR A O 1
ATOM 713 N N . ALA A 1 98 ? 58.429 26.594 45.040 1.00 12.94 98 ALA A N 1
ATOM 714 C CA . ALA A 1 98 ? 57.353 26.151 45.919 1.00 12.70 98 ALA A CA 1
ATOM 715 C C . ALA A 1 98 ? 57.495 24.640 46.091 1.00 13.09 98 ALA A C 1
ATOM 716 O O . ALA A 1 98 ? 57.205 24.093 47.154 1.00 14.01 98 ALA A O 1
ATOM 718 N N . VAL A 1 99 ? 57.949 23.969 45.032 1.00 14.32 99 VAL A N 1
ATOM 719 C CA . VAL A 1 99 ? 58.134 22.523 45.076 1.00 12.58 99 VAL A CA 1
ATOM 720 C C . VAL A 1 99 ? 59.285 22.172 46.013 1.00 14.48 99 VAL A C 1
ATOM 721 O O . VAL A 1 99 ? 59.169 21.265 46.843 1.00 13.88 99 VAL A O 1
ATOM 725 N N . LEU A 1 100 ? 60.393 22.897 45.888 1.00 13.29 100 LEU A N 1
ATOM 726 C CA . LEU A 1 100 ? 61.546 22.658 46.747 1.00 15.17 100 LEU A CA 1
ATOM 727 C C . LEU A 1 100 ? 61.164 22.949 48.200 1.00 14.38 100 LEU A C 1
ATOM 728 O O . LEU A 1 100 ? 61.632 22.280 49.120 1.00 14.46 100 LEU A O 1
ATOM 733 N N . ASN A 1 101 ? 60.297 23.937 48.401 1.00 14.95 101 ASN A N 1
ATOM 734 C CA . ASN A 1 101 ? 59.867 24.289 49.750 1.00 15.16 101 ASN A CA 1
ATOM 735 C C . ASN A 1 101 ? 59.171 23.142 50.483 1.00 16.11 101 ASN A C 1
ATOM 736 O O . ASN A 1 101 ? 59.163 23.116 51.716 1.00 17.36 101 ASN A O 1
ATOM 741 N N . VAL A 1 102 ? 58.580 22.204 49.743 1.00 16.09 102 VAL A N 1
ATOM 742 C CA . VAL A 1 102 ? 57.914 21.071 50.387 1.00 15.11 102 VAL A CA 1
ATOM 743 C C . VAL A 1 102 ? 58.770 19.809 50.345 1.00 16.41 102 VAL A C 1
ATOM 744 O O . VAL A 1 102 ? 58.278 18.703 50.579 1.00 17.20 102 VAL A O 1
ATOM 748 N N . ASN A 1 103 ? 60.054 19.990 50.038 1.00 15.02 103 ASN A N 1
ATOM 749 C CA . ASN A 1 103 ? 61.024 18.900 49.985 1.00 15.67 103 ASN A CA 1
ATOM 750 C C . ASN A 1 103 ? 60.889 17.978 48.781 1.00 15.53 103 ASN A C 1
ATOM 751 O O . ASN A 1 103 ? 61.400 16.860 48.797 1.00 15.62 103 ASN A O 1
ATOM 756 N N . ALA A 1 104 ? 60.207 18.448 47.741 1.00 14.86 104 ALA A N 1
ATOM 757 C CA . ALA A 1 104 ? 60.030 17.656 46.529 1.00 14.87 104 ALA A CA 1
ATOM 758 C C . ALA A 1 104 ? 60.967 18.193 45.456 1.00 15.17 104 ALA A C 1
ATOM 759 O O . ALA A 1 104 ? 61.552 19.265 45.612 1.00 14.42 104 ALA A O 1
ATOM 761 N N . LEU A 1 105 ? 61.108 17.452 44.364 1.00 15.01 105 LEU A N 1
ATOM 762 C CA . LEU A 1 105 ? 61.992 17.880 43.290 1.00 15.54 105 LEU A CA 1
ATOM 763 C C . LEU A 1 105 ? 61.241 18.381 42.068 1.00 14.39 105 LEU A C 1
ATOM 764 O O . LEU A 1 105 ? 60.422 17.663 41.499 1.00 15.47 105 LEU A O 1
ATOM 769 N N . PRO A 1 106 ? 61.483 19.640 41.666 1.00 14.19 106 PRO A N 1
ATOM 770 C CA . PRO A 1 106 ? 60.793 20.149 40.479 1.00 13.84 106 PRO A CA 1
ATOM 771 C C . PRO A 1 106 ? 61.504 19.575 39.247 1.00 13.76 106 PRO A C 1
ATOM 772 O O . PRO A 1 106 ? 62.738 19.529 39.195 1.00 13.89 106 PRO A O 1
ATOM 776 N N . VAL A 1 107 ? 60.719 19.108 38.282 1.00 12.60 107 VAL A N 1
ATOM 777 C CA . VAL A 1 107 ? 61.239 18.520 37.052 1.00 13.75 107 VAL A CA 1
ATOM 778 C C . VAL A 1 107 ? 60.719 19.367 35.901 1.00 15.18 107 VAL A C 1
ATOM 779 O O . VAL A 1 107 ? 59.518 19.407 35.638 1.00 15.09 107 VAL A O 1
ATOM 783 N N . PHE A 1 108 ? 61.634 20.048 35.222 1.00 15.04 108 PHE A N 1
ATOM 784 C CA . PHE A 1 108 ? 61.268 20.934 34.127 1.00 15.40 108 PHE A CA 1
ATOM 785 C C . PHE A 1 108 ? 60.944 20.274 32.794 1.00 16.47 108 PHE A C 1
ATOM 786 O O . PHE A 1 108 ? 61.536 19.261 32.412 1.00 15.55 108 PHE A O 1
ATOM 794 N N . VAL A 1 109 ? 59.988 20.876 32.096 1.00 15.96 109 VAL A N 1
ATOM 795 C CA . VAL A 1 109 ? 59.569 20.428 30.772 1.00 16.88 109 VAL A CA 1
ATOM 796 C C . VAL A 1 109 ? 59.468 21.698 29.936 1.00 16.44 109 VAL A C 1
ATOM 797 O O . VAL A 1 109 ? 59.012 22.729 30.427 1.00 16.31 109 VAL A O 1
ATOM 801 N N . ASP A 1 110 ? 59.894 21.629 28.679 1.00 15.84 110 ASP A N 1
ATOM 802 C CA . ASP A 1 110 ? 59.855 22.801 27.810 1.00 15.33 110 ASP A CA 1
ATOM 803 C C . ASP A 1 110 ? 58.423 23.225 27.498 1.00 15.06 110 ASP A C 1
ATOM 804 O O . ASP A 1 110 ? 57.473 22.477 27.739 1.00 15.88 110 ASP A O 1
ATOM 809 N N . VAL A 1 111 ? 58.281 24.429 26.953 1.00 16.07 111 VAL A N 1
ATOM 810 C CA . VAL A 1 111 ? 56.972 24.971 26.611 1.00 16.59 111 VAL A CA 1
ATOM 811 C C . VAL A 1 111 ? 56.722 24.938 25.104 1.00 17.99 111 VAL A C 1
ATOM 812 O O . VAL A 1 111 ? 57.630 24.644 24.322 1.00 17.56 111 VAL A O 1
ATOM 816 N N . GLU A 1 112 ? 55.485 25.235 24.710 1.00 18.01 112 GLU A N 1
ATOM 817 C CA . GLU A 1 112 ? 55.099 25.253 23.300 1.00 19.27 112 GLU A CA 1
ATOM 818 C C . GLU A 1 112 ? 55.578 26.548 22.649 1.00 20.01 112 GLU A C 1
ATOM 819 O O . GLU A 1 112 ? 55.505 27.623 23.249 1.00 18.63 112 GLU A O 1
ATOM 825 N N . ALA A 1 113 ? 56.058 26.443 21.414 1.00 19.54 113 ALA A N 1
ATOM 826 C CA . ALA A 1 113 ? 56.560 27.603 20.686 1.00 20.93 113 ALA A CA 1
ATOM 827 C C . ALA A 1 113 ? 55.530 28.717 20.501 1.00 22.47 113 ALA A C 1
ATOM 828 O O . ALA A 1 113 ? 55.876 29.895 20.573 1.00 22.52 113 ALA A O 1
ATOM 830 N N . ASP A 1 114 ? 54.270 28.356 20.272 1.00 21.38 114 ASP A N 1
ATOM 831 C CA . ASP A 1 114 ? 53.247 29.373 20.050 1.00 23.13 114 ASP A CA 1
ATOM 832 C C . ASP A 1 114 ? 52.328 29.746 21.211 1.00 20.80 114 ASP A C 1
ATOM 833 O O . ASP A 1 114 ? 51.362 30.479 21.009 1.00 21.52 114 ASP A O 1
ATOM 838 N N . THR A 1 115 ? 52.606 29.251 22.415 1.00 19.96 115 THR A N 1
ATOM 839 C CA . THR A 1 115 ? 51.782 29.608 23.570 1.00 18.87 115 THR A CA 1
ATOM 840 C C . THR A 1 115 ? 52.643 29.869 24.799 1.00 17.52 115 THR A C 1
ATOM 841 O O . THR A 1 115 ? 52.210 30.533 25.733 1.00 19.38 115 THR A O 1
ATOM 845 N N . TYR A 1 116 ? 53.866 29.347 24.782 1.00 17.88 116 TYR A N 1
ATOM 846 C CA . TYR A 1 116 ? 54.803 29.479 25.895 1.00 17.10 116 TYR A CA 1
ATOM 847 C C . TYR A 1 116 ? 54.304 28.790 27.156 1.00 17.76 116 TYR A C 1
ATOM 848 O O . TYR A 1 116 ? 54.752 29.094 28.258 1.00 17.58 116 TYR A O 1
ATOM 857 N N . CYS A 1 117 ? 53.368 27.864 26.991 1.00 16.07 117 CYS A N 1
ATOM 858 C CA . CYS A 1 117 ? 52.852 27.110 28.125 1.00 15.76 117 CYS A CA 1
ATOM 859 C C . CYS A 1 117 ? 53.407 25.688 28.010 1.00 16.53 117 CYS A C 1
ATOM 860 O O . CYS A 1 117 ? 53.789 25.256 26.920 1.00 16.68 117 CYS A O 1
ATOM 863 N N . ILE A 1 118 ? 53.464 24.971 29.130 1.00 17.03 118 ILE A N 1
ATOM 864 C CA . ILE A 1 118 ? 54.015 23.620 29.149 1.00 16.04 118 ILE A CA 1
ATOM 865 C C . ILE A 1 118 ? 53.542 22.742 27.985 1.00 16.71 118 ILE A C 1
ATOM 866 O O . ILE A 1 118 ? 52.349 22.636 27.707 1.00 16.04 118 ILE A O 1
ATOM 871 N N . ASP A 1 119 ? 54.498 22.128 27.295 1.00 17.45 119 ASP A N 1
ATOM 872 C CA . ASP A 1 119 ? 54.195 21.276 26.143 1.00 19.23 119 ASP A CA 1
ATOM 873 C C . ASP A 1 119 ? 53.687 19.913 26.608 1.00 19.28 119 ASP A C 1
ATOM 874 O O . ASP A 1 119 ? 54.450 19.109 27.133 1.00 18.92 119 ASP A O 1
ATOM 879 N N . PRO A 1 120 ? 52.392 19.627 26.404 1.00 20.36 120 PRO A N 1
ATOM 880 C CA . PRO A 1 120 ? 51.855 18.334 26.840 1.00 22.71 120 PRO A CA 1
ATOM 881 C C . PRO A 1 120 ? 52.602 17.138 26.256 1.00 23.21 120 PRO A C 1
ATOM 882 O O . PRO A 1 120 ? 52.791 16.127 26.931 1.00 25.34 120 PRO A O 1
ATOM 886 N N . GLN A 1 121 ? 53.035 17.265 25.007 1.00 24.29 121 GLN A N 1
ATOM 887 C CA . GLN A 1 121 ? 53.737 16.184 24.328 1.00 26.50 121 GLN A CA 1
ATOM 888 C C . GLN A 1 121 ? 55.144 15.910 24.837 1.00 26.08 121 GLN A C 1
ATOM 889 O O . GLN A 1 121 ? 55.833 15.030 24.316 1.00 26.41 121 GLN A O 1
ATOM 895 N N . LEU A 1 122 ? 55.574 16.662 25.848 1.00 24.23 122 LEU A N 1
ATOM 896 C CA . LEU A 1 122 ? 56.901 16.469 26.427 1.00 22.05 122 LEU A CA 1
ATOM 897 C C . LEU A 1 122 ? 56.791 16.069 27.898 1.00 21.72 122 LEU A C 1
ATOM 898 O O . LEU A 1 122 ? 57.786 15.741 28.541 1.00 23.23 122 LEU A O 1
ATOM 903 N N . ILE A 1 123 ? 55.571 16.099 28.423 1.00 21.82 123 ILE A N 1
ATOM 904 C CA . ILE A 1 123 ? 55.325 15.746 29.815 1.00 21.74 123 ILE A CA 1
ATOM 905 C C . ILE A 1 123 ? 55.518 14.256 30.100 1.00 22.63 123 ILE A C 1
ATOM 906 O O . ILE A 1 123 ? 56.187 13.885 31.063 1.00 21.08 123 ILE A O 1
ATOM 911 N N . LYS A 1 124 ? 54.932 13.405 29.263 1.00 24.63 124 LYS A N 1
ATOM 912 C CA . LYS A 1 124 ? 55.038 11.959 29.448 1.00 26.65 124 LYS A CA 1
ATOM 913 C C . LYS A 1 124 ? 56.485 11.503 29.623 1.00 26.55 124 LYS A C 1
ATOM 914 O O . LYS A 1 124 ? 56.795 10.709 30.514 1.00 26.67 124 LYS A O 1
ATOM 920 N N . SER A 1 125 ? 57.366 12.013 28.771 1.00 25.93 125 SER A N 1
ATOM 921 C CA . SER A 1 125 ? 58.778 11.656 28.819 1.00 26.88 125 SER A CA 1
ATOM 922 C C . SER A 1 125 ? 59.444 11.999 30.150 1.00 25.68 125 SER A C 1
ATOM 923 O O . SER A 1 125 ? 60.470 11.417 30.507 1.00 25.87 125 SER A O 1
ATOM 926 N N . ALA A 1 126 ? 58.860 12.937 30.889 1.00 22.94 126 ALA A N 1
ATOM 927 C CA . ALA A 1 126 ? 59.423 13.353 32.172 1.00 21.97 126 ALA A CA 1
ATOM 928 C C . ALA A 1 126 ? 58.829 12.608 33.364 1.00 21.58 126 ALA A C 1
ATOM 929 O O . ALA A 1 126 ? 59.330 12.714 34.486 1.00 20.92 126 ALA A O 1
ATOM 931 N N . ILE A 1 127 ? 57.762 11.858 33.124 1.00 21.74 127 ILE A N 1
ATOM 932 C CA . ILE A 1 127 ? 57.114 11.115 34.196 1.00 21.21 127 ILE A CA 1
ATOM 933 C C . ILE A 1 127 ? 57.943 9.920 34.655 1.00 22.05 127 ILE A C 1
ATOM 934 O O . ILE A 1 127 ? 58.466 9.160 33.836 1.00 23.10 127 ILE A O 1
ATOM 939 N N . THR A 1 128 ? 58.069 9.775 35.971 1.00 21.56 128 THR A N 1
ATOM 940 C CA . THR A 1 128 ? 58.799 8.665 36.574 1.00 22.53 128 THR A CA 1
ATOM 941 C C . THR A 1 128 ? 57.921 8.121 37.689 1.00 23.35 128 THR A C 1
ATOM 942 O O . THR A 1 128 ? 56.826 8.632 37.927 1.00 21.96 128 THR A O 1
ATOM 946 N N . ASP A 1 129 ? 58.398 7.094 38.381 1.00 24.73 129 ASP A N 1
ATOM 947 C CA . ASP A 1 129 ? 57.621 6.517 39.466 1.00 25.86 129 ASP A CA 1
ATOM 948 C C . ASP A 1 129 ? 57.514 7.477 40.647 1.00 24.48 129 ASP A C 1
ATOM 949 O O . ASP A 1 129 ? 56.696 7.278 41.542 1.00 25.28 129 ASP A O 1
ATOM 954 N N . LYS A 1 130 ? 58.340 8.520 40.642 1.00 22.70 130 LYS A N 1
ATOM 955 C CA . LYS A 1 130 ? 58.331 9.509 41.717 1.00 21.12 130 LYS A CA 1
ATOM 956 C C . LYS A 1 130 ? 57.369 10.666 41.447 1.00 20.28 130 LYS A C 1
ATOM 957 O O . LYS A 1 130 ? 57.022 11.408 42.361 1.00 19.05 130 LYS A O 1
ATOM 963 N N . THR A 1 131 ? 56.938 10.817 40.199 1.00 19.36 131 THR A N 1
ATOM 964 C CA . THR A 1 131 ? 56.036 11.909 39.832 1.00 19.63 131 THR A CA 1
ATOM 965 C C . THR A 1 131 ? 54.691 11.838 40.550 1.00 19.62 131 THR A C 1
ATOM 966 O O . THR A 1 131 ? 54.018 10.806 40.526 1.00 20.55 131 THR A O 1
ATOM 970 N N . LYS A 1 132 ? 54.293 12.945 41.172 1.00 17.78 132 LYS A N 1
ATOM 971 C CA . LYS A 1 132 ? 53.024 12.992 41.885 1.00 18.26 132 LYS A CA 1
ATOM 972 C C . LYS A 1 132 ? 52.078 14.072 41.377 1.00 17.34 132 LYS A C 1
ATOM 973 O O . LYS A 1 132 ? 50.871 13.993 41.602 1.00 17.23 132 LYS A O 1
ATOM 979 N N . ALA A 1 133 ? 52.615 15.072 40.682 1.00 16.14 133 ALA A N 1
ATOM 980 C CA . ALA A 1 133 ? 51.781 16.158 40.182 1.00 16.08 133 ALA A CA 1
ATOM 981 C C . ALA A 1 133 ? 52.430 16.958 39.060 1.00 15.03 133 ALA A C 1
ATOM 982 O O . ALA A 1 133 ? 53.632 16.853 38.815 1.00 15.08 133 ALA A O 1
ATOM 984 N N . ILE A 1 134 ? 51.606 17.760 38.394 1.00 14.48 134 ILE A N 1
ATOM 985 C CA . ILE A 1 134 ? 52.032 18.632 37.305 1.00 15.81 134 ILE A CA 1
ATOM 986 C C . ILE A 1 134 ? 51.517 20.022 37.662 1.00 14.89 134 ILE A C 1
ATOM 987 O O . ILE A 1 134 ? 50.390 20.161 38.139 1.00 14.17 134 ILE A O 1
ATOM 992 N N . ILE A 1 135 ? 52.340 21.045 37.459 1.00 15.38 135 ILE A N 1
ATOM 993 C CA . ILE A 1 135 ? 51.906 22.408 37.737 1.00 13.94 135 ILE A CA 1
ATOM 994 C C . ILE A 1 135 ? 51.909 23.225 36.447 1.00 15.69 135 ILE A C 1
ATOM 995 O O . ILE A 1 135 ? 52.883 23.913 36.134 1.00 16.38 135 ILE A O 1
ATOM 1000 N N . PRO A 1 136 ? 50.824 23.140 35.665 1.00 15.44 136 PRO A N 1
ATOM 1001 C CA . PRO A 1 136 ? 50.770 23.909 34.423 1.00 15.13 136 PRO A CA 1
ATOM 1002 C C . PRO A 1 136 ? 50.606 25.381 34.777 1.00 15.52 136 PRO A C 1
ATOM 1003 O O . PRO A 1 136 ? 49.938 25.723 35.753 1.00 16.04 136 PRO A O 1
ATOM 1007 N N . VAL A 1 137 ? 51.232 26.245 33.992 1.00 14.46 137 VAL A N 1
ATOM 1008 C CA . VAL A 1 137 ? 51.137 27.675 34.218 1.00 14.03 137 VAL A CA 1
ATOM 1009 C C . VAL A 1 137 ? 50.459 28.328 33.014 1.00 14.25 137 VAL A C 1
ATOM 1010 O O . VAL A 1 137 ? 50.811 28.050 31.863 1.00 15.09 137 VAL A O 1
ATOM 1014 N N . HIS A 1 138 ? 49.462 29.166 33.276 1.00 13.19 138 HIS A N 1
ATOM 1015 C CA . HIS A 1 138 ? 48.777 29.882 32.207 1.00 13.49 138 HIS A CA 1
ATOM 1016 C C . HIS A 1 138 ? 49.578 31.179 32.089 1.00 14.57 138 HIS A C 1
ATOM 1017 O O . HIS A 1 138 ? 49.217 32.214 32.644 1.00 15.18 138 HIS A O 1
ATOM 1024 N N . LEU A 1 139 ? 50.682 31.090 31.356 1.00 14.88 139 LEU A N 1
ATOM 1025 C CA . LEU A 1 139 ? 51.615 32.197 31.188 1.00 14.14 139 LEU A CA 1
ATOM 1026 C C . LEU A 1 139 ? 51.187 33.396 30.343 1.00 15.42 139 LEU A C 1
ATOM 1027 O O . LEU A 1 139 ? 50.690 33.244 29.227 1.00 16.54 139 LEU A O 1
ATOM 1032 N N . PHE A 1 140 ? 51.424 34.585 30.899 1.00 15.48 140 PHE A N 1
ATOM 1033 C CA . PHE A 1 140 ? 51.139 35.874 30.259 1.00 16.84 140 PHE A CA 1
ATOM 1034 C C . PHE A 1 140 ? 49.725 36.095 29.747 1.00 18.18 140 PHE A C 1
ATOM 1035 O O . PHE A 1 140 ? 48.893 36.688 30.435 1.00 16.44 140 PHE A O 1
ATOM 1043 N N . GLY A 1 141 ? 49.466 35.643 28.523 1.00 20.14 141 GLY A N 1
ATOM 1044 C CA . GLY A 1 141 ? 48.149 35.812 27.933 1.00 18.85 141 GLY A CA 1
ATOM 1045 C C . GLY A 1 141 ? 47.706 34.557 27.208 1.00 19.83 141 GLY A C 1
ATOM 1046 O O . GLY A 1 141 ? 47.041 34.628 26.173 1.00 17.99 141 GLY A O 1
ATOM 1047 N N . SER A 1 142 ? 48.079 33.406 27.759 1.00 22.01 142 SER A N 1
ATOM 1048 C CA . SER A 1 142 ? 47.732 32.117 27.174 1.00 21.81 142 SER A CA 1
ATOM 1049 C C . SER A 1 142 ? 47.380 31.098 28.253 1.00 22.36 142 SER A C 1
ATOM 1050 O O . SER A 1 142 ? 47.719 31.271 29.423 1.00 20.07 142 SER A O 1
ATOM 1053 N N . MET A 1 143 ? 46.699 30.029 27.854 1.00 19.35 143 MET A N 1
ATOM 1054 C CA . MET A 1 143 ? 46.342 28.979 28.797 1.00 18.31 143 MET A CA 1
ATOM 1055 C C . MET A 1 143 ? 47.007 27.679 28.384 1.00 17.79 143 MET A C 1
ATOM 1056 O O . MET A 1 143 ? 47.166 27.404 27.190 1.00 17.30 143 MET A O 1
ATOM 1061 N N . ALA A 1 144 ? 47.411 26.890 29.373 1.00 14.82 144 ALA A N 1
ATOM 1062 C CA . ALA A 1 144 ? 48.032 25.602 29.106 1.00 16.52 144 ALA A CA 1
ATOM 1063 C C . ALA A 1 144 ? 46.900 24.718 28.593 1.00 17.34 144 ALA A C 1
ATOM 1064 O O . ALA A 1 144 ? 45.741 24.927 28.951 1.00 17.10 144 ALA A O 1
ATOM 1066 N N . ASN A 1 145 ? 47.224 23.738 27.758 1.00 16.97 145 ASN A N 1
ATOM 1067 C CA . ASN A 1 145 ? 46.191 22.861 27.216 1.00 18.43 145 ASN A CA 1
ATOM 1068 C C . ASN A 1 145 ? 45.677 21.916 28.293 1.00 18.44 145 ASN A C 1
ATOM 1069 O O . ASN A 1 145 ? 46.189 20.807 28.463 1.00 17.57 145 ASN A O 1
ATOM 1074 N N . MET A 1 146 ? 44.649 22.354 29.011 1.00 18.41 146 MET A N 1
ATOM 1075 C CA . MET A 1 146 ? 44.095 21.552 30.090 1.00 18.68 146 MET A CA 1
ATOM 1076 C C . MET A 1 146 ? 43.441 20.252 29.631 1.00 19.14 146 MET A C 1
ATOM 1077 O O . MET A 1 146 ? 43.311 19.317 30.421 1.00 20.24 146 MET A O 1
ATOM 1082 N N . ASP A 1 147 ? 43.031 20.187 28.365 1.00 21.42 147 ASP A N 1
ATOM 1083 C CA . ASP A 1 147 ? 42.429 18.960 27.844 1.00 22.36 147 ASP A CA 1
ATOM 1084 C C . ASP A 1 147 ? 43.498 17.873 27.867 1.00 22.53 147 ASP A C 1
ATOM 1085 O O . ASP A 1 147 ? 43.316 16.812 28.464 1.00 22.95 147 ASP A O 1
ATOM 1090 N N . GLU A 1 148 ? 44.618 18.160 27.210 1.00 22.57 148 GLU A N 1
ATOM 1091 C CA . GLU A 1 148 ? 45.736 17.228 27.121 1.00 23.18 148 GLU A CA 1
ATOM 1092 C C . GLU A 1 148 ? 46.351 16.931 28.485 1.00 22.25 148 GLU A C 1
ATOM 1093 O O . GLU A 1 148 ? 46.648 15.781 28.805 1.00 22.03 148 GLU A O 1
ATOM 1099 N N . ILE A 1 149 ? 46.547 17.970 29.287 1.00 20.16 149 ILE A N 1
ATOM 1100 C CA . ILE A 1 149 ? 47.146 17.796 30.601 1.00 21.08 149 ILE A CA 1
ATOM 1101 C C . ILE A 1 149 ? 46.304 16.936 31.538 1.00 21.44 149 ILE A C 1
ATOM 1102 O O . ILE A 1 149 ? 46.837 16.063 32.223 1.00 21.15 149 ILE A O 1
ATOM 1107 N N . ASN A 1 150 ? 44.995 17.165 31.570 1.00 20.97 150 ASN A N 1
ATOM 1108 C CA . ASN A 1 150 ? 44.135 16.368 32.440 1.00 23.33 150 ASN A CA 1
ATOM 1109 C C . ASN A 1 150 ? 44.068 14.918 31.967 1.00 23.46 150 ASN A C 1
ATOM 1110 O O . ASN A 1 150 ? 43.901 14.002 32.774 1.00 22.66 150 ASN A O 1
ATOM 1115 N N . GLU A 1 151 ? 44.202 14.709 30.661 1.00 23.77 151 GLU A N 1
ATOM 1116 C CA . GLU A 1 151 ? 44.171 13.354 30.120 1.00 24.29 151 GLU A CA 1
ATOM 1117 C C . GLU A 1 151 ? 45.416 12.611 30.593 1.00 23.18 151 GLU A C 1
ATOM 1118 O O . GLU A 1 151 ? 45.347 11.458 31.020 1.00 22.91 151 GLU A O 1
ATOM 1124 N N . ILE A 1 152 ? 46.558 13.283 30.517 1.00 21.12 152 ILE A N 1
ATOM 1125 C CA . ILE A 1 152 ? 47.812 12.688 30.950 1.00 22.74 152 ILE A CA 1
ATOM 1126 C C . ILE A 1 152 ? 47.775 12.451 32.459 1.00 21.44 152 ILE A C 1
ATOM 1127 O O . ILE A 1 152 ? 48.175 11.393 32.944 1.00 20.13 152 ILE A O 1
ATOM 1132 N N . ALA A 1 153 ? 47.284 13.438 33.200 1.00 22.38 153 ALA A N 1
ATOM 1133 C CA . ALA A 1 153 ? 47.205 13.314 34.650 1.00 23.26 153 ALA A CA 1
ATOM 1134 C C . ALA A 1 153 ? 46.309 12.148 35.051 1.00 23.85 153 ALA A C 1
ATOM 1135 O O . ALA A 1 153 ? 46.627 11.406 35.977 1.00 24.12 153 ALA A O 1
ATOM 1137 N N . GLN A 1 154 ? 45.189 11.990 34.353 1.00 25.18 154 GLN A N 1
ATOM 1138 C CA . GLN A 1 154 ? 44.258 10.908 34.652 1.00 26.54 154 GLN A CA 1
ATOM 1139 C C . GLN A 1 154 ? 44.905 9.549 34.402 1.00 27.10 154 GLN A C 1
ATOM 1140 O O . GLN A 1 154 ? 44.814 8.647 35.234 1.00 28.22 154 GLN A O 1
ATOM 1142 N N . GLU A 1 155 ? 45.568 9.409 33.259 1.00 28.33 155 GLU A N 1
ATOM 1143 C CA . GLU A 1 155 ? 46.213 8.148 32.910 1.00 28.59 155 GLU A CA 1
ATOM 1144 C C . GLU A 1 155 ? 47.346 7.754 33.854 1.00 27.56 155 GLU A C 1
ATOM 1145 O O . GLU A 1 155 ? 47.510 6.574 34.171 1.00 26.55 155 GLU A O 1
ATOM 1151 N N . HIS A 1 156 ? 48.125 8.734 34.305 1.00 25.59 156 HIS A N 1
ATOM 1152 C CA . HIS A 1 156 ? 49.251 8.459 35.190 1.00 24.32 156 HIS A CA 1
ATOM 1153 C C . HIS A 1 156 ? 48.995 8.722 36.669 1.00 23.26 156 HIS A C 1
ATOM 1154 O O . HIS A 1 156 ? 49.930 8.771 37.465 1.00 23.51 156 HIS A O 1
ATOM 1161 N N . ASN A 1 157 ? 47.727 8.883 37.031 1.00 23.73 157 ASN A N 1
ATOM 1162 C CA . ASN A 1 157 ? 47.343 9.121 38.418 1.00 24.25 157 ASN A CA 1
ATOM 1163 C C . ASN A 1 157 ? 48.129 10.262 39.062 1.00 23.08 157 ASN A C 1
ATOM 1164 O O . ASN A 1 157 ? 48.719 10.096 40.132 1.00 22.29 157 ASN A O 1
ATOM 1169 N N . LEU A 1 158 ? 48.128 11.423 38.414 1.00 21.70 158 LEU A N 1
ATOM 1170 C CA . LEU A 1 158 ? 48.846 12.578 38.936 1.00 19.07 158 LEU A CA 1
ATOM 1171 C C . LEU A 1 158 ? 47.887 13.710 39.293 1.00 18.51 158 LEU A C 1
ATOM 1172 O O . LEU A 1 158 ? 46.812 13.833 38.710 1.00 19.07 158 LEU A O 1
ATOM 1177 N N . PHE A 1 159 ? 48.277 14.528 40.264 1.00 17.06 159 PHE A N 1
ATOM 1178 C CA . PHE A 1 159 ? 47.463 15.672 40.656 1.00 17.34 159 PHE A CA 1
ATOM 1179 C C . PHE A 1 159 ? 47.808 16.813 39.710 1.00 16.02 159 PHE A C 1
ATOM 1180 O O . PHE A 1 159 ? 48.871 16.815 39.089 1.00 17.09 159 PHE A O 1
ATOM 1188 N N . VAL A 1 160 ? 46.910 17.781 39.593 1.00 16.40 160 VAL A N 1
ATOM 1189 C CA . VAL A 1 160 ? 47.160 18.934 38.739 1.00 15.95 160 VAL A CA 1
ATOM 1190 C C . VAL A 1 160 ? 46.909 20.197 39.546 1.00 15.43 160 VAL A C 1
ATOM 1191 O O . VAL A 1 160 ? 45.837 20.368 40.123 1.00 16.09 160 VAL A O 1
ATOM 1195 N N . ILE A 1 161 ? 47.915 21.062 39.618 1.00 13.20 161 ILE A N 1
ATOM 1196 C CA . ILE A 1 161 ? 47.783 22.323 40.331 1.00 14.75 161 ILE A CA 1
ATOM 1197 C C . ILE A 1 161 ? 47.975 23.414 39.289 1.00 13.85 161 ILE A C 1
ATOM 1198 O O . ILE A 1 161 ? 49.037 23.514 38.680 1.00 14.67 161 ILE A O 1
ATOM 1203 N N . GLU A 1 162 ? 46.942 24.218 39.072 1.00 13.90 162 GLU A N 1
ATOM 1204 C CA . GLU A 1 162 ? 47.030 25.297 38.093 1.00 14.72 162 GLU A CA 1
ATOM 1205 C C . GLU A 1 162 ? 47.650 26.540 38.703 1.00 15.38 162 GLU A C 1
ATOM 1206 O O . GLU A 1 162 ? 47.157 27.048 39.705 1.00 15.30 162 GLU A O 1
ATOM 1212 N N . ASP A 1 163 ? 48.726 27.028 38.095 1.00 14.43 163 ASP A N 1
ATOM 1213 C CA . ASP A 1 163 ? 49.373 28.246 38.563 1.00 15.28 163 ASP A CA 1
ATOM 1214 C C . ASP A 1 163 ? 48.699 29.353 37.749 1.00 15.24 163 ASP A C 1
ATOM 1215 O O . ASP A 1 163 ? 49.030 29.572 36.582 1.00 16.17 163 ASP A O 1
ATOM 1220 N N . CYS A 1 164 ? 47.745 30.041 38.370 1.00 15.50 164 CYS A N 1
ATOM 1221 C CA . CYS A 1 164 ? 46.969 31.081 37.699 1.00 15.11 164 CYS A CA 1
ATOM 1222 C C . CYS A 1 164 ? 47.346 32.521 38.037 1.00 15.73 164 CYS A C 1
ATOM 1223 O O . CYS A 1 164 ? 46.551 33.430 37.809 1.00 17.17 164 CYS A O 1
ATOM 1226 N N . ALA A 1 165 ? 48.546 32.732 38.565 1.00 16.36 165 ALA A N 1
ATOM 1227 C CA . ALA A 1 165 ? 48.981 34.073 38.944 1.00 16.60 165 ALA A CA 1
ATOM 1228 C C . ALA A 1 165 ? 48.888 35.104 37.824 1.00 16.94 165 ALA A C 1
ATOM 1229 O O . ALA A 1 165 ? 48.780 36.305 38.079 1.00 18.62 165 ALA A O 1
ATOM 1231 N N . GLN A 1 166 ? 48.924 34.635 36.585 1.00 15.53 166 GLN A N 1
ATOM 1232 C CA . GLN A 1 166 ? 48.874 35.530 35.438 1.00 14.86 166 GLN A CA 1
ATOM 1233 C C . GLN A 1 166 ? 47.637 35.319 34.578 1.00 16.50 166 GLN A C 1
ATOM 1234 O O . GLN A 1 166 ? 47.625 35.713 33.408 1.00 16.84 166 GLN A O 1
ATOM 1240 N N . SER A 1 167 ? 46.587 34.734 35.152 1.00 16.64 167 SER A N 1
ATOM 1241 C CA . SER A 1 167 ? 45.403 34.451 34.355 1.00 16.11 167 SER A CA 1
ATOM 1242 C C . SER A 1 167 ? 44.064 34.525 35.090 1.00 14.67 167 SER A C 1
ATOM 1243 O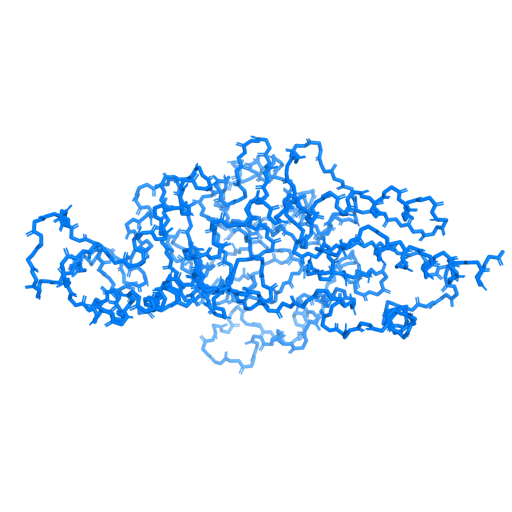 O . SER A 1 167 ? 43.135 33.798 34.740 1.00 15.34 167 SER A O 1
ATOM 1246 N N . HIS A 1 168 ? 43.951 35.404 36.084 1.00 13.04 168 HIS A N 1
ATOM 1247 C CA . HIS A 1 168 ? 42.697 35.528 36.837 1.00 13.21 168 HIS A CA 1
ATOM 1248 C C . HIS A 1 168 ? 41.513 35.764 35.894 1.00 13.62 168 HIS A C 1
ATOM 1249 O O . HIS A 1 168 ? 41.447 36.800 35.233 1.00 13.55 168 HIS A O 1
ATOM 1256 N N . GLY A 1 169 ? 40.576 34.822 35.836 1.00 13.19 169 GLY A N 1
ATOM 1257 C CA . GLY A 1 169 ? 39.415 35.010 34.978 1.00 13.04 169 GLY A CA 1
ATOM 1258 C C . GLY A 1 169 ? 39.438 34.354 33.608 1.00 14.13 169 GLY A C 1
ATOM 1259 O O . GLY A 1 169 ? 38.442 34.405 32.890 1.00 14.77 169 GLY A O 1
ATOM 1260 N N . SER A 1 170 ? 40.557 33.746 33.230 1.00 14.76 170 SER A N 1
ATOM 1261 C CA . SER A 1 170 ? 40.635 33.088 31.930 1.00 15.50 170 SER A CA 1
ATOM 1262 C C . SER A 1 170 ? 39.653 31.924 31.905 1.00 16.45 170 SER A C 1
ATOM 1263 O O . SER A 1 170 ? 39.398 31.304 32.938 1.00 17.81 170 SER A O 1
ATOM 1266 N N . VAL A 1 171 ? 39.099 31.630 30.731 1.00 17.33 171 VAL A N 1
ATOM 1267 C CA . VAL A 1 171 ? 38.121 30.553 30.618 1.00 17.66 171 VAL A CA 1
ATOM 1268 C C . VAL A 1 171 ? 38.464 29.524 29.546 1.00 18.47 171 VAL A C 1
ATOM 1269 O O . VAL A 1 171 ? 38.648 29.871 28.379 1.00 18.72 171 VAL A O 1
ATOM 1273 N N . TRP A 1 172 ? 38.534 28.262 29.963 1.00 18.42 172 TRP A N 1
ATOM 1274 C CA . TRP A 1 172 ? 38.836 27.136 29.085 1.00 19.05 172 TRP A CA 1
ATOM 1275 C C . TRP A 1 172 ? 37.627 26.200 29.107 1.00 19.68 172 TRP A C 1
ATOM 1276 O O . TRP A 1 172 ? 37.292 25.637 30.150 1.00 21.04 172 TRP A O 1
ATOM 1287 N N . ASN A 1 173 ? 36.975 26.036 27.958 1.00 20.80 173 ASN A N 1
ATOM 1288 C CA . ASN A 1 173 ? 35.791 25.185 27.869 1.00 21.27 173 ASN A CA 1
ATOM 1289 C C . ASN A 1 173 ? 34.792 25.511 28.976 1.00 22.05 173 ASN A C 1
ATOM 1290 O O . ASN A 1 173 ? 34.303 24.624 29.679 1.00 22.30 173 ASN A O 1
ATOM 1295 N N . ASN A 1 174 ? 34.510 26.800 29.128 1.00 20.31 174 ASN A N 1
ATOM 1296 C CA . ASN A 1 174 ? 33.564 27.291 30.119 1.00 21.78 174 ASN A CA 1
ATOM 1297 C C . ASN A 1 174 ? 33.878 27.028 31.584 1.00 21.71 174 ASN A C 1
ATOM 1298 O O . ASN A 1 174 ? 32.974 26.966 32.417 1.00 22.80 174 ASN A O 1
ATOM 1303 N N . GLN A 1 175 ? 35.157 26.865 31.892 1.00 21.00 175 GLN A N 1
ATOM 1304 C CA . GLN A 1 175 ? 35.598 26.671 33.267 1.00 21.31 175 GLN A CA 1
ATOM 1305 C C . GLN A 1 175 ? 36.681 27.715 33.485 1.00 20.38 175 GLN A C 1
ATOM 1306 O O . GLN A 1 175 ? 37.580 27.860 32.659 1.00 20.69 175 GLN A O 1
ATOM 1312 N N . ARG A 1 176 ? 36.583 28.459 34.582 1.00 18.71 176 ARG A N 1
ATOM 1313 C CA . ARG A 1 176 ? 37.571 29.487 34.874 1.00 18.17 176 ARG A CA 1
ATOM 1314 C C . ARG A 1 176 ? 38.895 28.851 35.278 1.00 16.49 176 ARG A C 1
ATOM 1315 O O . ARG A 1 176 ? 38.922 27.808 35.932 1.00 15.43 176 ARG A O 1
ATOM 1323 N N . ALA A 1 177 ? 39.992 29.486 34.879 1.00 16.27 177 ALA A N 1
ATOM 1324 C CA . ALA A 1 177 ? 41.319 28.998 35.220 1.00 16.13 177 ALA A CA 1
ATOM 1325 C C . ALA A 1 177 ? 41.412 28.831 36.738 1.00 15.42 177 ALA A C 1
ATOM 1326 O O . ALA A 1 177 ? 41.065 29.743 37.491 1.00 16.27 177 ALA A O 1
ATOM 1328 N N . GLY A 1 178 ? 41.873 27.663 37.174 1.00 15.50 178 GLY A N 1
ATOM 1329 C CA . GLY A 1 178 ? 42.007 27.391 38.596 1.00 14.71 178 GLY A CA 1
ATOM 1330 C C . GLY A 1 178 ? 40.980 26.400 39.106 1.00 14.98 178 GLY A C 1
ATOM 1331 O O . GLY A 1 178 ? 41.184 25.733 40.123 1.00 14.43 178 GLY A O 1
ATOM 1332 N N . THR A 1 179 ? 39.872 26.294 38.384 1.00 15.76 179 THR A N 1
ATOM 1333 C CA . THR A 1 179 ? 38.789 25.391 38.758 1.00 16.30 179 THR A CA 1
ATOM 1334 C C . THR A 1 179 ? 38.922 24.055 38.035 1.00 17.71 179 THR A C 1
ATOM 1335 O O . THR A 1 179 ? 38.257 23.080 38.379 1.00 17.56 179 THR A O 1
ATOM 1339 N N . ILE A 1 180 ? 39.812 24.012 37.050 1.00 17.55 180 ILE A N 1
ATOM 1340 C CA . ILE A 1 180 ? 40.012 22.817 36.236 1.00 18.15 180 ILE A CA 1
ATOM 1341 C C . ILE A 1 180 ? 40.875 21.743 36.891 1.00 18.93 180 ILE A C 1
ATOM 1342 O O . ILE A 1 180 ? 40.565 20.553 36.807 1.00 20.47 180 ILE A O 1
ATOM 1347 N N . GLY A 1 181 ? 41.958 22.159 37.535 1.00 17.30 181 GLY A N 1
ATOM 1348 C CA . GLY A 1 181 ? 42.828 21.207 38.202 1.00 17.84 181 GLY A CA 1
ATOM 1349 C C . GLY A 1 181 ? 42.315 20.868 39.589 1.00 16.57 181 GLY A C 1
ATOM 1350 O O . GLY A 1 181 ? 41.235 21.313 39.984 1.00 17.35 181 GLY A O 1
ATOM 1351 N N . ASP A 1 182 ? 43.080 20.072 40.330 1.00 16.61 182 ASP A N 1
ATOM 1352 C CA . ASP A 1 182 ? 42.688 19.683 41.684 1.00 17.02 182 ASP A CA 1
ATOM 1353 C C . ASP A 1 182 ? 42.667 20.897 42.609 1.00 16.46 182 ASP A C 1
ATOM 1354 O O . ASP A 1 182 ? 41.777 21.038 43.447 1.00 14.53 182 ASP A O 1
ATOM 1359 N N . ILE A 1 183 ? 43.656 21.770 42.445 1.00 15.92 183 ILE A N 1
ATOM 1360 C CA . ILE A 1 183 ? 43.760 22.990 43.245 1.00 14.74 183 ILE A CA 1
ATOM 1361 C C . ILE A 1 183 ? 44.303 24.103 42.353 1.00 15.77 183 ILE A C 1
ATOM 1362 O O . ILE A 1 183 ? 45.189 23.866 41.533 1.00 15.92 183 ILE A O 1
ATOM 1367 N N . GLY A 1 184 ? 43.763 25.308 42.509 1.00 13.14 184 GLY A N 1
ATOM 1368 C CA . GLY A 1 184 ? 44.233 26.439 41.730 1.00 13.68 184 GLY A CA 1
ATOM 1369 C C . GLY A 1 184 ? 44.909 27.440 42.652 1.00 13.70 184 GLY A C 1
ATOM 1370 O O . GLY A 1 184 ? 44.439 27.678 43.770 1.00 13.65 184 GLY A O 1
ATOM 1371 N N . ALA A 1 185 ? 46.020 28.014 42.199 1.00 12.17 185 ALA A N 1
ATOM 1372 C CA . ALA A 1 185 ? 46.758 28.995 42.998 1.00 11.58 185 ALA A CA 1
ATOM 1373 C C . ALA A 1 185 ? 46.881 30.313 42.235 1.00 12.34 185 ALA A C 1
ATOM 1374 O O . ALA A 1 185 ? 47.149 30.317 41.035 1.00 13.75 185 ALA A O 1
ATOM 1376 N N . PHE A 1 186 ? 46.674 31.424 42.938 1.00 11.87 186 PHE A N 1
ATOM 1377 C CA . PHE A 1 186 ? 46.756 32.757 42.342 1.00 13.16 186 PHE A CA 1
ATOM 1378 C C . PHE A 1 186 ? 47.628 33.700 43.164 1.00 13.10 186 PHE A C 1
ATOM 1379 O O . PHE A 1 186 ? 47.713 33.581 44.387 1.00 13.09 186 PHE A O 1
ATOM 1387 N N . SER A 1 187 ? 48.248 34.656 42.477 1.00 13.21 187 SER A N 1
ATOM 1388 C CA . SER A 1 187 ? 49.054 35.691 43.118 1.00 12.15 187 SER A CA 1
ATOM 1389 C C . SER A 1 187 ? 48.275 36.989 42.990 1.00 12.43 187 SER A C 1
ATOM 1390 O O . SER A 1 187 ? 47.576 37.202 41.999 1.00 14.00 187 SER A O 1
ATOM 1393 N N . CYS A 1 188 ? 48.392 37.848 43.994 1.00 13.06 188 CYS A N 1
ATOM 1394 C CA . CYS A 1 188 ? 47.734 39.145 43.968 1.00 12.15 188 CYS A CA 1
ATOM 1395 C C . CYS A 1 188 ? 48.795 40.210 44.234 1.00 13.15 188 CYS A C 1
ATOM 1396 O O . CYS A 1 188 ? 48.520 41.265 44.803 1.00 12.24 188 CYS A O 1
ATOM 1399 N N . GLN A 1 189 ? 50.021 39.907 43.823 1.00 11.97 189 GLN A N 1
ATOM 1400 C CA . GLN A 1 189 ? 51.137 40.836 43.969 1.00 12.56 189 GLN A CA 1
ATOM 1401 C C . GLN A 1 189 ? 50.822 42.046 43.080 1.00 11.96 189 GLN A C 1
ATOM 1402 O O . GLN A 1 189 ? 50.074 41.924 42.108 1.00 11.56 189 GLN A O 1
ATOM 1408 N N . GLN A 1 190 ? 51.395 43.200 43.414 1.00 12.09 190 GLN A N 1
ATOM 1409 C CA . GLN A 1 190 ? 51.135 44.455 42.703 1.00 12.04 190 GLN A CA 1
ATOM 1410 C C . GLN A 1 190 ? 50.913 44.413 41.195 1.00 12.58 190 GLN A C 1
ATOM 1411 O O . GLN A 1 190 ? 49.954 44.996 40.691 1.00 13.10 190 GLN A O 1
ATOM 1417 N N . GLY A 1 191 ? 51.798 43.737 40.478 1.00 11.10 191 GLY A N 1
ATOM 1418 C CA . GLY A 1 191 ? 51.682 43.693 39.031 1.00 12.11 191 GLY A CA 1
ATOM 1419 C C . GLY A 1 191 ? 50.539 42.897 38.429 1.00 12.89 191 GLY A C 1
ATOM 1420 O O . GLY A 1 191 ? 50.227 43.083 37.252 1.00 12.43 191 GLY A O 1
ATOM 1421 N N . LYS A 1 192 ? 49.907 42.028 39.214 1.00 12.07 192 LYS A N 1
ATOM 1422 C CA . LYS A 1 192 ? 48.821 41.186 38.702 1.00 12.88 192 LYS A CA 1
ATOM 1423 C C . LYS A 1 192 ? 47.526 41.945 38.441 1.00 12.52 192 LYS A C 1
ATOM 1424 O O . LYS A 1 192 ? 47.337 43.049 38.942 1.00 13.42 192 LYS A O 1
ATOM 1430 N N . VAL A 1 193 ? 46.626 41.347 37.662 1.00 12.27 193 VAL A N 1
ATOM 1431 C CA . VAL A 1 193 ? 45.360 42.008 37.346 1.00 12.87 193 VAL A CA 1
ATOM 1432 C C . VAL A 1 193 ? 44.436 42.190 38.552 1.00 13.71 193 VAL A C 1
ATOM 1433 O O . VAL A 1 193 ? 43.579 43.078 38.552 1.00 15.62 193 VAL A O 1
ATOM 1437 N N . LEU A 1 194 ? 44.591 41.339 39.564 1.00 13.50 194 LEU A N 1
ATOM 1438 C CA . LEU A 1 194 ? 43.813 41.438 40.804 1.00 13.99 194 LEU A CA 1
ATOM 1439 C C . LEU A 1 194 ? 44.883 41.553 41.884 1.00 13.64 194 LEU A C 1
ATOM 1440 O O . LEU A 1 194 ? 45.600 40.587 42.163 1.00 14.21 194 LEU A O 1
ATOM 1445 N N . THR A 1 195 ? 44.991 42.729 42.493 1.00 13.21 195 THR A N 1
ATOM 1446 C CA . THR A 1 195 ? 46.046 42.952 43.474 1.00 13.67 195 THR A CA 1
ATOM 1447 C C . THR A 1 195 ? 45.693 43.784 44.699 1.00 14.51 195 THR A C 1
ATOM 1448 O O . THR A 1 195 ? 44.762 44.592 44.679 1.00 13.37 195 THR A O 1
ATOM 1452 N N . ALA A 1 196 ? 46.457 43.557 45.767 1.00 13.67 196 ALA A N 1
ATOM 1453 C CA . ALA A 1 196 ? 46.336 44.305 47.019 1.00 13.25 196 ALA A CA 1
ATOM 1454 C C . ALA A 1 196 ? 47.773 44.581 47.477 1.00 13.25 196 ALA A C 1
ATOM 1455 O O . ALA A 1 196 ? 48.042 44.751 48.666 1.00 15.43 196 ALA A O 1
ATOM 1457 N N . GLY A 1 197 ? 48.693 44.631 46.516 1.00 12.25 197 GLY A N 1
ATOM 1458 C CA . GLY A 1 197 ? 50.094 44.858 46.839 1.00 13.74 197 GLY A CA 1
ATOM 1459 C C . GLY A 1 197 ? 50.749 43.500 47.003 1.00 13.57 197 GLY A C 1
ATOM 1460 O O . GLY A 1 197 ? 51.698 43.149 46.298 1.00 12.65 197 GLY A O 1
ATOM 1461 N N . GLU A 1 198 ? 50.235 42.740 47.966 1.00 13.52 198 GLU A N 1
ATOM 1462 C CA . GLU A 1 198 ? 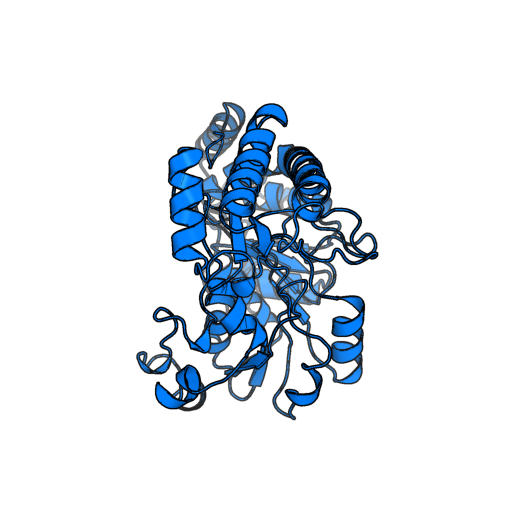50.685 41.376 48.227 1.00 14.01 198 GLU A CA 1
ATOM 1463 C C . GLU A 1 198 ? 49.402 40.594 48.486 1.00 13.32 198 GLU A C 1
ATOM 1464 O O . GLU A 1 198 ? 48.400 41.160 48.931 1.00 14.70 198 GLU A O 1
ATOM 1470 N N . GLY A 1 199 ? 49.419 39.300 48.207 1.00 13.20 199 GLY A N 1
ATOM 1471 C CA . GLY A 1 199 ? 48.232 38.509 48.447 1.00 12.06 199 GLY A CA 1
ATOM 1472 C C . GLY A 1 199 ? 48.237 37.248 47.618 1.00 13.03 199 GLY A C 1
ATOM 1473 O O . GLY A 1 199 ? 48.968 37.150 46.636 1.00 11.36 199 GLY A O 1
ATOM 1474 N N . GLY A 1 200 ? 47.423 36.281 48.022 1.00 12.47 200 GLY A N 1
ATOM 1475 C CA . GLY A 1 200 ? 47.344 35.030 47.290 1.00 11.51 200 GLY A CA 1
ATOM 1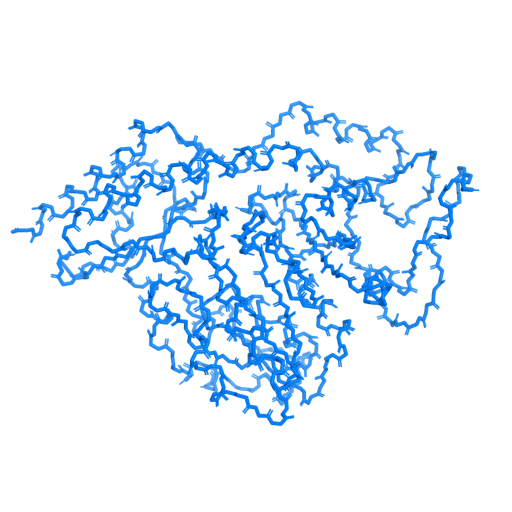476 C C . GLY A 1 200 ? 45.964 34.428 47.436 1.00 12.70 200 GLY A C 1
ATOM 1477 O O . GLY A 1 200 ? 45.200 34.823 48.316 1.00 12.22 200 GLY A O 1
ATOM 1478 N N . ILE A 1 201 ? 45.642 33.475 46.570 1.00 12.01 201 ILE A N 1
ATOM 1479 C CA . ILE A 1 201 ? 44.339 32.823 46.615 1.00 13.04 201 ILE A CA 1
ATOM 1480 C C . ILE A 1 201 ? 44.490 31.358 46.264 1.00 12.58 201 ILE A C 1
ATOM 1481 O O . ILE A 1 201 ? 45.257 31.005 45.378 1.00 12.79 201 ILE A O 1
ATOM 1486 N N . ILE A 1 202 ? 43.750 30.510 46.965 1.00 13.33 202 ILE A N 1
ATOM 1487 C CA . ILE A 1 202 ? 43.765 29.084 46.685 1.00 13.74 202 ILE A CA 1
ATOM 1488 C C . ILE A 1 202 ? 42.308 28.709 46.428 1.00 14.71 202 ILE A C 1
ATOM 1489 O O . ILE A 1 202 ? 41.418 29.188 47.133 1.00 14.77 202 ILE A O 1
ATOM 1494 N N . VAL A 1 203 ? 42.054 27.898 45.405 1.00 13.60 203 VAL A N 1
ATOM 1495 C CA . VAL A 1 203 ? 40.684 27.454 45.125 1.00 14.36 203 VAL A CA 1
ATOM 1496 C C . VAL A 1 203 ? 40.683 25.953 44.847 1.00 14.62 203 VAL A C 1
ATOM 1497 O O . VAL A 1 203 ? 41.670 25.409 44.366 1.00 14.83 203 VAL A O 1
ATOM 1501 N N . THR A 1 204 ? 39.581 25.282 45.173 1.00 14.84 204 THR A N 1
ATOM 1502 C CA . THR A 1 204 ? 39.467 23.843 44.940 1.00 13.81 204 THR A CA 1
ATOM 1503 C C . THR A 1 204 ? 37.994 23.449 44.890 1.00 14.34 204 THR A C 1
ATOM 1504 O O . THR A 1 204 ? 37.131 24.172 45.400 1.00 13.44 204 THR A O 1
ATOM 1508 N N . LYS A 1 205 ? 37.716 22.308 44.266 1.00 14.92 205 LYS A N 1
ATOM 1509 C CA . LYS A 1 205 ? 36.350 21.805 44.154 1.00 16.89 205 LYS A CA 1
ATOM 1510 C C . LYS A 1 205 ? 36.111 20.753 45.232 1.00 18.31 205 LYS A C 1
ATOM 1511 O O . LYS A 1 205 ? 34.970 20.397 45.520 1.00 19.25 205 LYS A O 1
ATOM 1517 N N . ASN A 1 206 ? 37.198 20.270 45.830 1.00 18.45 206 ASN A N 1
ATOM 1518 C CA . ASN A 1 206 ? 37.139 19.220 46.845 1.00 19.33 206 ASN A CA 1
ATOM 1519 C C . ASN A 1 206 ? 36.952 19.716 48.287 1.00 18.04 206 ASN A C 1
ATOM 1520 O O . ASN A 1 206 ? 37.748 20.503 48.801 1.00 16.56 206 ASN A O 1
ATOM 1525 N N . PRO A 1 207 ? 35.891 19.247 48.964 1.00 18.34 207 PRO A N 1
ATOM 1526 C CA . PRO A 1 207 ? 35.576 19.628 50.347 1.00 18.27 207 PRO A CA 1
ATOM 1527 C C . PRO A 1 207 ? 36.670 19.277 51.360 1.00 17.01 207 PRO A C 1
ATOM 1528 O O . PRO A 1 207 ? 36.916 20.029 52.304 1.00 16.55 207 PRO A O 1
ATOM 1532 N N . ARG A 1 208 ? 37.302 18.123 51.172 1.00 18.01 208 ARG A N 1
ATOM 1533 C CA . ARG A 1 208 ? 38.361 17.674 52.072 1.00 18.61 208 ARG A CA 1
ATOM 1534 C C . ARG A 1 208 ? 39.579 18.581 51.934 1.00 17.51 208 ARG A C 1
ATOM 1535 O O . ARG A 1 208 ? 40.176 18.990 52.929 1.00 18.12 208 ARG A O 1
ATOM 1543 N N . LEU A 1 209 ? 39.946 18.894 50.695 1.00 16.76 209 LEU A N 1
ATOM 1544 C CA . LEU A 1 209 ? 41.089 19.766 50.452 1.00 16.75 209 LEU A CA 1
ATOM 1545 C C . LEU A 1 209 ? 40.807 21.157 51.021 1.00 16.79 209 LEU A C 1
ATOM 1546 O O . LEU A 1 209 ? 41.703 21.814 51.547 1.00 16.72 209 LEU A O 1
ATOM 1551 N N . PHE A 1 210 ? 39.556 21.602 50.923 1.00 15.84 210 PHE A N 1
ATOM 1552 C CA . PHE A 1 210 ? 39.170 22.905 51.459 1.00 15.77 210 PHE A CA 1
ATOM 1553 C C . PHE A 1 210 ? 39.504 22.949 52.952 1.00 16.77 210 PHE A C 1
ATOM 1554 O O . PHE A 1 210 ? 40.089 23.919 53.445 1.00 14.91 210 PHE A O 1
ATOM 1562 N N . GLU A 1 211 ? 39.143 21.893 53.675 1.00 16.48 211 GLU A N 1
ATOM 1563 C CA . GLU A 1 211 ? 39.431 21.843 55.103 1.00 16.83 211 GLU A CA 1
ATOM 1564 C C . GLU A 1 211 ? 40.928 21.839 55.376 1.00 14.94 211 GLU A C 1
ATOM 1565 O O . GLU A 1 211 ? 41.397 22.532 56.272 1.00 13.75 211 GLU A O 1
ATOM 1571 N N . LEU A 1 212 ? 41.670 21.052 54.604 1.00 15.08 212 LEU A N 1
ATOM 1572 C CA . LEU A 1 212 ? 43.112 20.959 54.792 1.00 13.74 212 LEU A CA 1
ATOM 1573 C C . LEU A 1 212 ? 43.788 22.289 54.505 1.00 13.82 212 LEU A C 1
ATOM 1574 O O . LEU A 1 212 ? 44.658 22.721 55.255 1.00 12.27 212 LEU A O 1
ATOM 1579 N N . ILE A 1 213 ? 43.384 22.938 53.420 1.00 13.83 213 ILE A N 1
ATOM 1580 C CA . ILE A 1 213 ? 43.967 24.223 53.055 1.00 14.46 213 ILE A CA 1
ATOM 1581 C C . ILE A 1 213 ? 43.740 25.248 54.168 1.00 13.59 213 ILE A C 1
ATOM 1582 O O . ILE A 1 213 ? 44.643 26.007 54.505 1.00 13.40 213 ILE A O 1
ATOM 1587 N N . GLN A 1 214 ? 42.541 25.267 54.745 1.00 12.96 214 GLN A N 1
ATOM 1588 C CA . GLN A 1 214 ? 42.265 26.197 55.839 1.00 13.17 214 GLN A CA 1
ATOM 1589 C C . GLN A 1 214 ? 43.277 25.995 56.961 1.00 12.87 214 GLN A C 1
ATOM 1590 O O . GLN A 1 214 ? 43.902 26.941 57.438 1.00 12.65 214 GLN A O 1
ATOM 1596 N N . GLN A 1 215 ? 43.432 24.746 57.382 1.00 12.87 215 GLN A N 1
ATOM 1597 C CA . GLN A 1 215 ? 44.350 24.418 58.461 1.00 13.06 215 GLN A CA 1
ATOM 1598 C C . GLN A 1 215 ? 45.793 24.757 58.132 1.00 13.22 215 GLN A C 1
ATOM 1599 O O . GLN A 1 215 ? 46.528 25.247 58.988 1.00 13.51 215 GLN A O 1
ATOM 1605 N N . LEU A 1 216 ? 46.196 24.501 56.892 1.00 12.61 216 LEU A N 1
ATOM 1606 C CA . LEU A 1 216 ? 47.565 24.768 56.479 1.00 12.86 216 LEU A CA 1
ATOM 1607 C C . LEU A 1 216 ? 47.942 26.239 56.568 1.00 13.90 216 LEU A C 1
ATOM 1608 O O . LEU A 1 216 ? 49.113 26.561 56.772 1.00 15.03 216 LEU A O 1
ATOM 1613 N N . ARG A 1 217 ? 46.962 27.132 56.431 1.00 13.22 217 ARG A N 1
ATOM 1614 C CA . ARG A 1 217 ? 47.254 28.567 56.488 1.00 13.47 217 ARG A CA 1
ATOM 1615 C C . ARG A 1 217 ? 46.846 29.254 57.788 1.00 13.55 217 ARG A C 1
ATOM 1616 O O . ARG A 1 217 ? 47.131 30.433 57.976 1.00 13.26 217 ARG A O 1
ATOM 1624 N N . ALA A 1 218 ? 46.202 28.519 58.693 1.00 13.57 218 ALA A N 1
ATOM 1625 C CA . ALA A 1 218 ? 45.758 29.100 59.961 1.00 14.16 218 ALA A CA 1
ATOM 1626 C C . ALA A 1 218 ? 46.210 28.320 61.198 1.00 14.13 218 ALA A C 1
ATOM 1627 O O . ALA A 1 218 ? 45.457 28.168 62.159 1.00 14.98 218 ALA A O 1
ATOM 1629 N N . ASP A 1 219 ? 47.443 27.830 61.177 1.00 14.66 219 ASP A N 1
ATOM 1630 C CA . ASP A 1 219 ? 47.982 27.085 62.308 1.00 15.31 219 ASP A CA 1
ATOM 1631 C C . ASP A 1 219 ? 47.100 25.918 62.762 1.00 16.09 219 ASP A C 1
ATOM 1632 O O . ASP A 1 219 ? 46.826 25.754 63.956 1.00 15.06 219 ASP A O 1
ATOM 1637 N N . SER A 1 220 ? 46.658 25.120 61.793 1.00 15.81 220 SER A N 1
ATOM 1638 C CA . SER A 1 220 ? 45.845 23.929 62.049 1.00 15.60 220 SER A CA 1
ATOM 1639 C C . SER A 1 220 ? 44.408 24.201 62.490 1.00 16.13 220 SER A C 1
ATOM 1640 O O . SER A 1 220 ? 43.779 23.348 63.121 1.00 16.92 220 SER A O 1
ATOM 1643 N N . ARG A 1 221 ? 43.891 25.377 62.152 1.00 14.77 221 ARG A N 1
ATOM 1644 C CA . ARG A 1 221 ? 42.529 25.749 62.525 1.00 15.32 221 ARG A CA 1
ATOM 1645 C C . ARG A 1 221 ? 41.598 25.864 61.318 1.00 16.62 221 ARG A C 1
ATOM 1646 O O . ARG A 1 221 ? 42.054 25.960 60.174 1.00 17.01 221 ARG A O 1
ATOM 1654 N N . VAL A 1 222 ? 40.293 25.841 61.582 1.00 16.50 222 VAL A N 1
ATOM 1655 C CA . VAL A 1 222 ? 39.275 25.972 60.540 1.00 16.13 222 VAL A CA 1
ATOM 1656 C C . VAL A 1 222 ? 38.221 26.964 61.026 1.00 16.10 222 VAL A C 1
ATOM 1657 O O . VAL A 1 222 ? 38.264 27.407 62.173 1.00 15.84 222 VAL A O 1
ATOM 1661 N N . TYR A 1 223 ? 37.279 27.320 60.156 1.00 16.53 223 TYR A N 1
ATOM 1662 C CA . TYR A 1 223 ? 36.215 28.242 60.551 1.00 17.66 223 TYR A CA 1
ATOM 1663 C C . TYR A 1 223 ? 35.270 27.511 61.501 1.00 20.00 223 TYR A C 1
ATOM 1664 O O . TYR A 1 223 ? 35.110 26.290 61.412 1.00 19.68 223 TYR A O 1
ATOM 1673 N N . CYS A 1 224 ? 34.636 28.260 62.398 1.00 21.13 224 CYS A N 1
ATOM 1674 C CA . CYS A 1 224 ? 33.688 27.674 63.337 1.00 24.60 224 CYS A CA 1
ATOM 1675 C C . CYS A 1 224 ? 32.502 27.132 62.538 1.00 26.92 224 CYS A C 1
ATOM 1676 O O . CYS A 1 224 ? 32.312 27.488 61.376 1.00 26.40 224 CYS A O 1
ATOM 1679 N N . ASP A 1 225 ? 31.707 26.274 63.168 1.00 30.95 225 ASP A N 1
ATOM 1680 C CA . ASP A 1 225 ? 30.553 25.662 62.516 1.00 35.03 225 ASP A CA 1
ATOM 1681 C C . ASP A 1 225 ? 29.554 26.642 61.908 1.00 35.91 225 ASP A C 1
ATOM 1682 O O . ASP A 1 225 ? 29.156 26.496 60.750 1.00 35.84 225 ASP A O 1
ATOM 1687 N N . ASP A 1 226 ? 29.145 27.637 62.686 1.00 36.97 226 ASP A N 1
ATOM 1688 C CA . ASP A 1 226 ? 28.173 28.614 62.210 1.00 37.56 226 ASP A CA 1
ATOM 1689 C C . ASP A 1 226 ? 28.509 30.022 62.693 1.00 36.81 226 ASP A C 1
ATOM 1690 O O . ASP A 1 226 ? 28.389 30.326 63.879 1.00 36.09 226 ASP A O 1
ATOM 1695 N N . SER A 1 227 ? 28.914 30.882 61.764 1.00 36.97 227 SER A N 1
ATOM 1696 C CA . SER A 1 227 ? 29.279 32.256 62.095 1.00 37.42 227 SER A CA 1
ATOM 1697 C C . SER A 1 227 ? 28.108 33.078 62.630 1.00 38.10 227 SER A C 1
ATOM 1698 O O . SER A 1 227 ? 28.315 34.101 63.283 1.00 37.18 227 SER A O 1
ATOM 1701 N N . SER A 1 228 ? 26.883 32.637 62.350 1.00 38.48 228 SER A N 1
ATOM 1702 C CA . SER A 1 228 ? 25.692 33.348 62.815 1.00 39.38 228 SER A CA 1
ATOM 1703 C C . SER A 1 228 ? 25.465 33.166 64.311 1.00 38.70 228 SER A C 1
ATOM 1704 O O . SER A 1 228 ? 24.697 33.910 64.922 1.00 39.59 228 SER A O 1
ATOM 1707 N N . GLU A 1 229 ? 26.130 32.175 64.896 1.00 37.26 229 GLU A N 1
ATOM 1708 C CA . GLU A 1 229 ? 25.995 31.904 66.323 1.00 35.89 229 GLU A CA 1
ATOM 1709 C C . GLU A 1 229 ? 27.072 32.637 67.114 1.00 34.75 229 GLU A C 1
ATOM 1710 O O . GLU A 1 229 ? 27.073 32.620 68.344 1.00 34.58 229 GLU A O 1
ATOM 1712 N N . LEU A 1 230 ? 27.987 33.285 66.400 1.00 33.03 230 LEU A N 1
ATOM 1713 C CA . LEU A 1 230 ? 29.075 34.017 67.037 1.00 30.74 230 LEU A CA 1
ATOM 1714 C C . LEU A 1 230 ? 28.621 35.313 67.692 1.00 30.09 230 LEU A C 1
ATOM 1715 O O . LEU A 1 230 ? 27.807 36.054 67.140 1.00 30.33 230 LEU A O 1
ATOM 1720 N N . MET A 1 231 ? 29.162 35.573 68.877 1.00 29.47 231 MET A N 1
ATOM 1721 C CA . MET A 1 231 ? 28.863 36.785 69.624 1.00 28.99 231 MET A CA 1
ATOM 1722 C C . MET A 1 231 ? 30.100 37.666 69.504 1.00 27.74 231 MET A C 1
ATOM 1723 O O . MET A 1 231 ? 31.192 37.169 69.221 1.00 25.71 231 MET A O 1
ATOM 1728 N N . HIS A 1 232 ? 29.934 38.967 69.708 1.00 25.49 232 HIS A N 1
ATOM 1729 C CA . HIS A 1 232 ? 31.067 39.878 69.642 1.00 25.45 232 HIS A CA 1
ATOM 1730 C C . HIS A 1 232 ? 32.085 39.378 70.668 1.00 23.82 232 HIS A C 1
ATOM 1731 O O . HIS A 1 232 ? 31.733 39.115 71.817 1.00 23.93 232 HIS A O 1
ATOM 1738 N N . GLY A 1 233 ? 33.335 39.223 70.246 1.00 21.87 233 GLY A N 1
ATOM 1739 C CA . GLY A 1 233 ? 34.364 38.744 71.154 1.00 20.07 233 GLY A CA 1
ATOM 1740 C C . GLY A 1 233 ? 34.755 37.289 70.941 1.00 20.25 233 GLY A C 1
ATOM 1741 O O . GLY A 1 233 ? 35.840 36.875 71.354 1.00 20.20 233 GLY A O 1
ATOM 1742 N N . ASP A 1 234 ? 33.883 36.509 70.304 1.00 19.44 234 ASP A N 1
ATOM 1743 C CA . ASP A 1 234 ? 34.165 35.095 70.044 1.00 19.85 234 ASP A CA 1
ATOM 1744 C C . ASP A 1 234 ? 35.143 34.914 68.887 1.00 19.66 234 ASP A C 1
ATOM 1745 O O . ASP A 1 234 ? 35.164 35.710 67.946 1.00 18.47 234 ASP A O 1
ATOM 1750 N N . MET A 1 235 ? 35.944 33.856 68.955 1.00 19.55 235 MET A N 1
ATOM 1751 C CA . MET A 1 235 ? 36.894 33.554 67.888 1.00 20.65 235 MET A CA 1
ATOM 1752 C C . MET A 1 235 ? 36.171 32.830 66.755 1.00 20.85 235 MET A C 1
ATOM 1753 O O . MET A 1 235 ? 35.327 31.963 67.000 1.00 22.00 235 MET A O 1
ATOM 1758 N N . GLN A 1 236 ? 36.496 33.190 65.517 1.00 18.88 236 GLN A N 1
ATOM 1759 C CA . GLN A 1 236 ? 35.876 32.560 64.359 1.00 17.66 236 GLN A CA 1
ATOM 1760 C C . GLN A 1 236 ? 36.696 31.349 63.916 1.00 16.85 236 GLN A C 1
ATOM 1761 O O . GLN A 1 236 ? 36.169 30.431 63.293 1.00 19.18 236 GLN A O 1
ATOM 1767 N N . LEU A 1 237 ? 37.986 31.350 64.237 1.00 17.53 237 LEU A N 1
ATOM 1768 C CA . LEU A 1 237 ? 38.846 30.216 63.907 1.00 18.40 237 LEU A CA 1
ATOM 1769 C C . LEU A 1 237 ? 38.862 29.281 65.114 1.00 18.36 237 LEU A C 1
ATOM 1770 O O . LEU A 1 237 ? 39.057 29.725 66.249 1.00 21.72 237 LEU A O 1
ATOM 1775 N N . VAL A 1 238 ? 38.661 27.992 64.867 1.00 18.08 238 VAL A N 1
ATOM 1776 C CA . VAL A 1 238 ? 38.655 26.999 65.931 1.00 19.31 238 VAL A CA 1
ATOM 1777 C C . VAL A 1 238 ? 39.616 25.856 65.610 1.00 19.32 238 VAL A C 1
ATOM 1778 O O . VAL A 1 238 ? 39.948 25.613 64.451 1.00 18.18 238 VAL A O 1
ATOM 1782 N N . LYS A 1 239 ? 40.059 25.148 66.642 1.00 19.41 239 LYS A N 1
ATOM 1783 C CA . LYS A 1 239 ? 40.997 24.048 66.452 1.00 20.09 239 LYS A CA 1
ATOM 1784 C C . LYS A 1 239 ? 40.434 22.906 65.611 1.00 20.90 239 LYS A C 1
ATOM 1785 O O . LYS A 1 239 ? 39.235 22.625 65.646 1.00 22.31 239 LYS A O 1
ATOM 1791 N N . LYS A 1 240 ? 41.310 22.255 64.854 1.00 20.34 240 LYS A N 1
ATOM 1792 C CA . LYS A 1 240 ? 40.925 21.108 64.040 1.00 20.82 240 LYS A CA 1
ATOM 1793 C C . LYS A 1 240 ? 42.019 20.066 64.242 1.00 21.19 240 LYS A C 1
ATOM 1794 O O . LYS A 1 240 ? 41.769 18.977 64.757 1.00 21.61 240 LYS A O 1
ATOM 1800 N N . GLY A 1 241 ? 43.237 20.411 63.838 1.00 18.59 241 GLY A N 1
ATOM 1801 C CA . GLY A 1 241 ? 44.359 19.508 64.017 1.00 20.42 241 GLY A CA 1
ATOM 1802 C C . GLY A 1 241 ? 44.434 18.265 63.149 1.00 20.23 241 GLY A C 1
ATOM 1803 O O . GLY A 1 241 ? 45.080 17.289 63.538 1.00 21.82 241 GLY A O 1
ATOM 1804 N N . ASP A 1 242 ? 43.788 18.276 61.987 1.00 19.74 242 ASP A N 1
ATOM 1805 C CA . ASP A 1 242 ? 43.854 17.123 61.093 1.00 20.43 242 ASP A CA 1
ATOM 1806 C C . ASP A 1 242 ? 45.134 17.195 60.276 1.00 19.01 242 ASP A C 1
ATOM 1807 O O . ASP A 1 242 ? 45.633 16.180 59.790 1.00 19.11 242 ASP A O 1
ATOM 1812 N N . ILE A 1 243 ? 45.649 18.409 60.111 1.00 16.99 243 ILE A N 1
ATOM 1813 C CA . ILE A 1 243 ? 46.902 18.617 59.395 1.00 14.89 243 ILE A CA 1
ATOM 1814 C C . ILE A 1 243 ? 47.602 19.831 59.997 1.00 15.17 243 ILE A C 1
ATOM 1815 O O . ILE A 1 243 ? 46.954 20.807 60.387 1.00 15.87 243 ILE A O 1
ATOM 1820 N N . GLN A 1 244 ? 48.923 19.742 60.107 1.00 14.80 244 GLN A N 1
ATOM 1821 C CA . GLN A 1 244 ? 49.735 20.812 60.678 1.00 14.40 244 GLN A CA 1
ATOM 1822 C C . GLN A 1 244 ? 49.847 22.016 59.754 1.00 14.87 244 GLN A C 1
ATOM 1823 O O . GLN A 1 244 ? 50.270 21.888 58.609 1.00 15.00 244 GLN A O 1
ATOM 1829 N N . GLY A 1 245 ? 49.484 23.187 60.264 1.00 14.63 245 GLY A N 1
ATOM 1830 C CA . GLY A 1 245 ? 49.579 24.389 59.457 1.00 13.43 245 GLY A CA 1
ATOM 1831 C C . GLY A 1 245 ? 50.435 25.444 60.131 1.00 15.39 245 GLY A C 1
ATOM 1832 O O . GLY A 1 245 ? 50.903 25.257 61.252 1.00 14.58 245 GLY A O 1
ATOM 1833 N N . SER A 1 246 ? 50.659 26.544 59.421 1.00 14.68 246 SER A N 1
ATOM 1834 C CA . SER A 1 246 ? 51.420 27.674 59.933 1.00 15.63 246 SER A CA 1
ATOM 1835 C C . SER A 1 246 ? 50.538 28.886 59.662 1.00 16.21 246 SER A C 1
ATOM 1836 O O . SER A 1 246 ? 49.422 28.738 59.160 1.00 15.13 246 SER A O 1
ATOM 1839 N N . ASN A 1 247 ? 51.017 30.078 59.998 1.00 14.99 247 ASN A N 1
ATOM 1840 C CA . ASN A 1 247 ? 50.231 31.282 59.762 1.00 15.37 247 ASN A CA 1
ATOM 1841 C C . ASN A 1 247 ? 50.488 31.876 58.380 1.00 15.04 247 ASN A C 1
ATOM 1842 O O . ASN A 1 247 ? 51.557 32.426 58.119 1.00 15.36 247 ASN A O 1
ATOM 1847 N N . TYR A 1 248 ? 49.508 31.746 57.494 1.00 13.83 248 TYR A N 1
ATOM 1848 C CA . TYR A 1 248 ? 49.598 32.316 56.154 1.00 14.03 248 TYR A CA 1
ATOM 1849 C C . TYR A 1 248 ? 48.251 32.981 55.883 1.00 14.18 248 TYR A C 1
ATOM 1850 O O . TYR A 1 248 ? 47.667 32.838 54.809 1.00 14.11 248 TYR A O 1
ATOM 1859 N N . CYS A 1 249 ? 47.777 33.720 56.886 1.00 13.39 249 CYS A N 1
ATOM 1860 C CA . CYS A 1 249 ? 46.506 34.433 56.819 1.00 14.52 249 CYS A CA 1
ATOM 1861 C C . CYS A 1 249 ? 46.690 35.797 56.169 1.00 15.48 249 CYS A C 1
ATOM 1862 O O . CYS A 1 249 ? 47.659 36.501 56.449 1.00 15.82 249 CYS A O 1
ATOM 1865 N N . LEU A 1 250 ? 45.758 36.158 55.294 1.00 13.83 250 LEU A N 1
ATOM 1866 C CA . LEU A 1 250 ? 45.800 37.452 54.628 1.00 13.86 250 LEU A CA 1
ATOM 1867 C C . LEU A 1 250 ? 45.201 38.494 55.578 1.00 15.18 250 LEU A C 1
ATOM 1868 O O . LEU A 1 250 ? 44.193 38.226 56.230 1.00 14.53 250 LEU A O 1
ATOM 1873 N N . SER A 1 251 ? 45.817 39.672 55.672 1.00 13.21 251 SER A N 1
ATOM 1874 C CA . SER A 1 251 ? 45.290 40.717 56.558 1.00 13.84 251 SER A CA 1
ATOM 1875 C C . SER A 1 251 ? 43.942 41.206 56.027 1.00 14.63 251 SER A C 1
ATOM 1876 O O . SER A 1 251 ? 43.671 41.126 54.826 1.00 15.11 251 SER A O 1
ATOM 1879 N N . GLU A 1 252 ? 43.099 41.716 56.921 1.00 13.28 252 GLU A N 1
ATOM 1880 C CA . GLU A 1 252 ? 41.785 42.206 56.521 1.00 15.13 252 GLU A CA 1
ATOM 1881 C C . GLU A 1 252 ? 41.882 43.405 55.585 1.00 15.04 252 GLU A C 1
ATOM 1882 O O . GLU A 1 252 ? 41.010 43.613 54.743 1.00 14.38 252 GLU A O 1
ATOM 1888 N N . PHE A 1 253 ? 42.943 44.192 55.724 1.00 14.10 253 PHE A N 1
ATOM 1889 C CA . PHE A 1 253 ? 43.126 45.345 54.856 1.00 14.90 253 PHE A CA 1
ATOM 1890 C C . PHE A 1 253 ? 43.299 44.872 53.419 1.00 14.51 253 PHE A C 1
ATOM 1891 O O . PHE A 1 253 ? 42.747 45.455 52.487 1.00 15.41 253 PHE A O 1
ATOM 1899 N N . GLN A 1 254 ? 44.066 43.806 53.236 1.00 14.30 254 GLN A N 1
ATOM 1900 C CA . GLN A 1 254 ? 44.296 43.283 51.899 1.00 13.72 254 GLN A CA 1
ATOM 1901 C C . GLN A 1 254 ? 43.042 42.625 51.327 1.00 14.63 254 GLN A C 1
ATOM 1902 O O . GLN A 1 254 ? 42.726 42.811 50.152 1.00 13.79 254 GLN A O 1
ATOM 1908 N N . SER A 1 255 ? 42.324 41.863 52.151 1.00 14.20 255 SER A N 1
ATOM 1909 C CA . SER A 1 255 ? 41.101 41.217 51.677 1.00 13.21 255 SER A CA 1
ATOM 1910 C C . SER A 1 255 ? 40.096 42.281 51.245 1.00 15.13 255 SER A C 1
ATOM 1911 O O . SER A 1 255 ? 39.345 42.083 50.287 1.00 13.73 255 SER A O 1
ATOM 1914 N N . ALA A 1 256 ? 40.098 43.409 51.951 1.00 14.28 256 ALA A N 1
ATOM 1915 C CA . ALA A 1 256 ? 39.193 44.513 51.642 1.00 13.88 256 ALA A CA 1
ATOM 1916 C C . ALA A 1 256 ? 39.509 45.095 50.270 1.00 14.85 256 ALA A C 1
ATOM 1917 O O . ALA A 1 256 ? 38.608 45.337 49.465 1.00 14.55 256 ALA A O 1
ATOM 1919 N N . ILE A 1 257 ? 40.790 45.323 50.004 1.00 13.00 257 ILE A N 1
ATOM 1920 C CA . ILE A 1 257 ? 41.200 45.863 48.713 1.00 14.43 257 ILE A CA 1
ATOM 1921 C C . ILE A 1 257 ? 40.871 44.861 47.606 1.00 13.94 257 ILE A C 1
ATOM 1922 O O . ILE A 1 257 ? 40.398 45.240 46.533 1.00 14.77 257 ILE A O 1
ATOM 1927 N N . LEU A 1 258 ? 41.106 43.578 47.860 1.00 14.20 258 LEU A N 1
ATOM 1928 C CA . LEU A 1 258 ? 40.797 42.572 46.846 1.00 13.93 258 LEU A CA 1
ATOM 1929 C C . LEU A 1 258 ? 39.302 42.550 46.538 1.00 15.55 258 LEU A C 1
ATOM 1930 O O . LEU A 1 258 ? 38.899 42.374 45.387 1.00 15.71 258 LEU A O 1
ATOM 1935 N N . LEU A 1 259 ? 38.478 42.740 47.564 1.00 15.98 259 LEU A N 1
ATOM 1936 C CA . LEU A 1 259 ? 37.029 42.736 47.370 1.00 16.75 259 LEU A CA 1
ATOM 1937 C C . LEU A 1 259 ? 36.658 43.890 46.447 1.00 18.00 259 LEU A C 1
ATOM 1938 O O . LEU A 1 259 ? 35.812 43.748 45.560 1.00 19.46 259 LEU A O 1
ATOM 1943 N N . ASP A 1 260 ? 37.297 45.034 46.660 1.00 15.90 260 ASP A N 1
ATOM 1944 C CA . ASP A 1 260 ? 37.059 46.206 45.828 1.00 17.93 260 ASP A CA 1
ATOM 1945 C C . ASP A 1 260 ? 37.513 45.968 44.389 1.00 16.80 260 ASP A C 1
ATOM 1946 O O . ASP A 1 260 ? 36.756 46.184 43.439 1.00 17.73 260 ASP A O 1
ATOM 1951 N N . GLN A 1 261 ? 38.757 45.526 44.231 1.00 15.21 261 GLN A N 1
ATOM 1952 C CA . GLN A 1 261 ? 39.323 45.284 42.908 1.00 14.41 261 GLN A CA 1
ATOM 1953 C C . GLN A 1 261 ? 38.592 44.207 42.118 1.00 15.62 261 GLN A C 1
ATOM 1954 O O . GLN A 1 261 ? 38.532 44.259 40.891 1.00 16.19 261 GLN A O 1
ATOM 1960 N N . LEU A 1 262 ? 38.025 43.235 42.819 1.00 15.65 262 LEU A N 1
ATOM 1961 C CA . LEU A 1 262 ? 37.324 42.147 42.149 1.00 16.07 262 LEU A CA 1
ATOM 1962 C C . LEU A 1 262 ? 36.058 42.598 41.423 1.00 16.24 262 LEU A C 1
ATOM 1963 O O . LEU A 1 262 ? 35.694 42.047 40.379 1.00 15.33 262 LEU A O 1
ATOM 1968 N N . GLN A 1 263 ? 35.391 43.605 41.973 1.00 18.83 263 GLN A N 1
ATOM 1969 C CA . GLN A 1 263 ? 34.147 44.102 41.394 1.00 19.84 263 GLN A CA 1
ATOM 1970 C C . GLN A 1 263 ? 34.272 44.609 39.962 1.00 19.92 263 GLN A C 1
ATOM 1971 O O . GLN A 1 263 ? 33.286 44.662 39.230 1.00 19.27 263 GLN A O 1
ATOM 1977 N N . GLU A 1 264 ? 35.478 44.980 39.554 1.00 20.10 264 GLU A N 1
ATOM 1978 C CA . GLU A 1 264 ? 35.661 45.473 38.198 1.00 21.26 264 GLU A CA 1
ATOM 1979 C C . GLU A 1 264 ? 36.660 44.642 37.401 1.00 18.28 264 GLU A C 1
ATOM 1980 O O . GLU A 1 264 ? 37.052 45.022 36.299 1.00 16.43 264 GLU A O 1
ATOM 1986 N N . LEU A 1 265 ? 37.044 43.494 37.949 1.00 15.66 265 LEU A N 1
ATOM 1987 C CA . LEU A 1 265 ? 38.009 42.616 37.291 1.00 15.70 265 LEU A CA 1
ATOM 1988 C C . LEU A 1 265 ? 37.521 42.087 35.951 1.00 16.33 265 LEU A C 1
ATOM 1989 O O . LEU A 1 265 ? 38.236 42.154 34.954 1.00 15.15 265 LEU A O 1
ATOM 1994 N N . ASP A 1 266 ? 36.304 41.558 35.921 1.00 16.40 266 ASP A N 1
ATOM 1995 C CA . ASP A 1 266 ? 35.775 41.010 34.678 1.00 18.10 266 ASP A CA 1
ATOM 1996 C C . ASP A 1 266 ? 35.687 42.085 33.598 1.00 17.04 266 ASP A C 1
ATOM 1997 O O . ASP A 1 266 ? 36.070 41.845 32.453 1.00 16.78 266 ASP A O 1
ATOM 2002 N N . ASP A 1 267 ? 35.185 43.266 33.959 1.00 17.55 267 ASP A N 1
ATOM 2003 C CA . ASP A 1 267 ? 35.065 44.356 32.995 1.00 18.13 267 ASP A CA 1
ATOM 2004 C C . ASP A 1 267 ? 36.421 44.812 32.471 1.00 16.93 267 ASP A C 1
ATOM 2005 O O . ASP A 1 267 ? 36.580 45.019 31.271 1.00 16.49 267 ASP A O 1
ATOM 2010 N N . LYS A 1 268 ? 37.398 44.977 33.360 1.00 16.76 268 LYS A N 1
ATOM 2011 C CA . LYS A 1 268 ? 38.719 45.400 32.916 1.00 15.77 268 LYS A CA 1
ATOM 2012 C C . LYS A 1 268 ? 39.387 44.316 32.079 1.00 14.61 268 LYS A C 1
ATOM 2013 O O . LYS A 1 268 ? 40.090 44.617 31.118 1.00 15.47 268 LYS A O 1
ATOM 2019 N N . ASN A 1 269 ? 39.173 43.052 32.432 1.00 14.08 269 ASN A N 1
ATOM 2020 C CA . ASN A 1 269 ? 39.747 41.965 31.645 1.00 13.59 269 ASN A CA 1
ATOM 2021 C C . ASN A 1 269 ? 39.142 42.041 30.239 1.00 14.99 269 ASN A C 1
ATOM 2022 O O . ASN A 1 269 ? 39.831 41.842 29.243 1.00 13.86 269 ASN A O 1
ATOM 2027 N N . ALA A 1 270 ? 37.846 42.330 30.161 1.00 15.11 270 ALA A N 1
ATOM 2028 C CA . ALA A 1 270 ? 37.182 42.437 28.864 1.00 15.39 270 ALA A CA 1
ATOM 2029 C C . ALA A 1 270 ? 37.828 43.523 28.000 1.00 15.07 270 ALA A C 1
ATOM 2030 O O . ALA A 1 270 ? 37.999 43.343 26.790 1.00 14.28 270 ALA A O 1
ATOM 2032 N N . ILE A 1 271 ? 38.184 44.646 28.619 1.00 13.78 271 ILE A N 1
ATOM 2033 C CA . ILE A 1 271 ? 38.829 45.747 27.904 1.00 14.94 271 ILE A CA 1
ATOM 2034 C C . ILE A 1 271 ? 40.212 45.312 27.417 1.00 15.11 271 ILE A C 1
ATOM 2035 O O . ILE A 1 271 ? 40.576 45.549 26.266 1.00 15.09 271 ILE A O 1
ATOM 2040 N N . ARG A 1 272 ? 40.980 44.673 28.298 1.00 14.74 272 ARG A N 1
ATOM 2041 C CA . ARG A 1 272 ? 42.318 44.197 27.948 1.00 14.22 272 ARG A CA 1
ATOM 2042 C C . ARG A 1 272 ? 42.274 43.231 26.765 1.00 14.07 272 ARG A C 1
ATOM 2043 O O . ARG A 1 272 ? 43.096 43.309 25.857 1.00 15.08 272 ARG A O 1
ATOM 2051 N N . GLU A 1 273 ? 41.306 42.321 26.784 1.00 14.42 273 GLU A N 1
ATOM 2052 C CA . GLU A 1 273 ? 41.171 41.328 25.725 1.00 14.98 273 GLU A CA 1
ATOM 2053 C C . GLU A 1 273 ? 40.774 41.954 24.394 1.00 14.76 273 GLU A C 1
ATOM 2054 O O . GLU A 1 273 ? 41.279 41.561 23.344 1.00 14.03 273 GLU A O 1
ATOM 2060 N N . LYS A 1 274 ? 39.874 42.929 24.440 1.00 15.24 274 LYS A N 1
ATOM 2061 C CA . LYS A 1 274 ? 39.436 43.616 23.232 1.00 17.72 274 LYS A CA 1
ATOM 2062 C C . LYS A 1 274 ? 40.652 44.246 22.560 1.00 17.29 274 LYS A C 1
ATOM 2063 O O . LYS A 1 274 ? 40.849 44.126 21.350 1.00 15.90 274 LYS A O 1
ATOM 2069 N N . ASN A 1 275 ? 41.474 44.914 23.359 1.00 16.79 275 ASN A N 1
ATOM 2070 C CA . ASN A 1 275 ? 42.665 45.566 22.839 1.00 16.60 275 ASN A CA 1
ATOM 2071 C C . ASN A 1 275 ? 43.734 44.569 22.400 1.00 15.47 275 ASN A C 1
ATOM 2072 O O . ASN A 1 275 ? 44.441 44.802 21.420 1.00 15.80 275 ASN A O 1
ATOM 2077 N N . ALA A 1 276 ? 43.846 43.454 23.113 1.00 15.34 276 ALA A N 1
ATOM 2078 C CA . ALA A 1 276 ? 44.822 42.437 22.757 1.00 15.87 276 ALA A CA 1
ATOM 2079 C C . ALA A 1 276 ? 44.478 41.857 21.391 1.00 16.70 276 ALA A C 1
ATOM 2080 O O . ALA A 1 276 ? 45.361 41.610 20.568 1.00 17.29 276 ALA A O 1
ATOM 2082 N N . MET A 1 277 ? 43.190 41.631 21.148 1.00 16.26 277 MET A N 1
ATOM 2083 C CA . MET A 1 277 ? 42.775 41.081 19.866 1.00 17.23 277 MET A CA 1
ATOM 2084 C C . MET A 1 277 ? 43.068 42.084 18.758 1.00 17.96 277 MET A C 1
ATOM 2085 O O . MET A 1 277 ? 43.486 41.699 17.666 1.00 17.79 277 MET A O 1
ATOM 2090 N N . PHE A 1 278 ? 42.842 43.364 19.051 1.00 17.39 278 PHE A N 1
ATOM 2091 C CA . PHE A 1 278 ? 43.112 44.451 18.111 1.00 20.34 278 PHE A CA 1
ATOM 2092 C C . PHE A 1 278 ? 44.583 44.380 17.700 1.00 20.65 278 PHE A C 1
ATOM 2093 O O . PHE A 1 278 ? 44.920 44.471 16.514 1.00 20.61 278 PHE A O 1
ATOM 2101 N N . LEU A 1 279 ? 45.456 44.219 18.689 1.00 19.14 279 LEU A N 1
ATOM 2102 C CA . LEU A 1 279 ? 46.887 44.131 18.423 1.00 18.98 279 LEU A CA 1
ATOM 2103 C C . LEU A 1 279 ? 47.230 42.873 17.6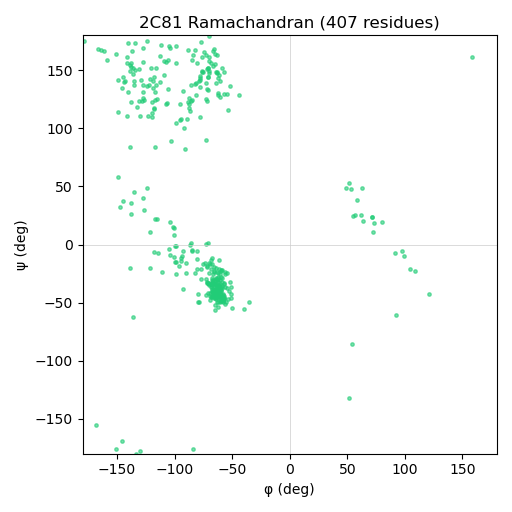28 1.00 19.00 279 LEU A C 1
ATOM 2104 O O . LEU A 1 279 ? 48.071 42.910 16.727 1.00 18.67 279 LEU A O 1
ATOM 2109 N N . ASN A 1 280 ? 46.575 41.761 17.953 1.00 18.67 280 ASN A N 1
ATOM 2110 C CA . ASN A 1 280 ? 46.826 40.500 17.260 1.00 20.37 280 ASN A CA 1
ATOM 2111 C C . ASN A 1 280 ? 46.571 40.624 15.765 1.00 21.96 280 ASN A C 1
ATOM 2112 O O . ASN A 1 280 ? 47.366 40.167 14.948 1.00 21.46 280 ASN A O 1
ATOM 2117 N N . ASP A 1 281 ? 45.459 41.246 15.407 1.00 23.02 281 ASP A N 1
ATOM 2118 C CA . ASP A 1 281 ? 45.129 41.388 13.999 1.00 25.05 281 ASP A CA 1
ATOM 2119 C C . ASP A 1 281 ? 46.023 42.391 13.279 1.00 23.75 281 ASP A C 1
ATOM 2120 O O . ASP A 1 281 ? 46.311 42.225 12.096 1.00 25.62 281 ASP A O 1
ATOM 2125 N N . ALA A 1 282 ? 46.474 43.420 13.989 1.00 22.35 282 ALA A N 1
ATOM 2126 C CA . ALA A 1 282 ? 47.329 44.438 13.381 1.00 21.08 282 ALA A CA 1
ATOM 2127 C C . ALA A 1 282 ? 48.778 43.973 13.258 1.00 21.83 282 ALA A C 1
ATOM 2128 O O . ALA A 1 282 ? 49.385 44.060 12.187 1.00 20.19 282 ALA A O 1
ATOM 2130 N N . LEU A 1 283 ? 49.326 43.464 14.355 1.00 20.25 283 LEU A N 1
ATOM 2131 C CA . LEU A 1 283 ? 50.709 43.004 14.370 1.00 20.22 283 LEU A CA 1
ATOM 2132 C C . LEU A 1 283 ? 50.973 41.779 13.501 1.00 21.12 283 LEU A C 1
ATOM 2133 O O . LEU A 1 283 ? 52.073 41.616 12.966 1.00 21.39 283 LEU A O 1
ATOM 2138 N N . SER A 1 284 ? 49.972 40.921 13.353 1.00 21.10 284 SER A N 1
ATOM 2139 C CA . SER A 1 284 ? 50.137 39.710 12.559 1.00 23.57 284 SER A CA 1
ATOM 2140 C C . SER A 1 284 ? 50.312 39.987 11.065 1.00 23.44 284 SER A C 1
ATOM 2141 O O . SER A 1 284 ? 50.762 39.115 10.324 1.00 25.52 284 SER A O 1
ATOM 2144 N N . LYS A 1 285 ? 49.962 41.192 10.627 1.00 23.58 285 LYS A N 1
ATOM 2145 C CA . LYS A 1 285 ? 50.086 41.550 9.218 1.00 24.62 285 LYS A CA 1
ATOM 2146 C C . LYS A 1 285 ? 51.515 41.944 8.867 1.00 25.16 285 LYS A C 1
ATOM 2147 O O . LYS A 1 285 ? 51.865 42.048 7.691 1.00 26.85 285 LYS A O 1
ATOM 2149 N N . ILE A 1 286 ? 52.339 42.157 9.889 1.00 23.59 286 ILE A N 1
ATOM 2150 C CA . ILE A 1 286 ? 53.731 42.554 9.692 1.00 23.05 286 ILE A CA 1
ATOM 2151 C C . ILE A 1 286 ? 54.641 41.344 9.487 1.00 23.99 286 ILE A C 1
ATOM 2152 O O . ILE A 1 286 ? 54.692 40.446 10.324 1.00 23.67 286 ILE A O 1
ATOM 2157 N N . ASP A 1 287 ? 55.365 41.328 8.372 1.00 24.66 287 ASP A N 1
ATOM 2158 C CA . ASP A 1 287 ? 56.268 40.226 8.066 1.00 25.55 287 ASP A CA 1
ATOM 2159 C C . ASP A 1 287 ? 57.334 40.123 9.155 1.00 23.65 287 ASP A C 1
ATOM 2160 O O . ASP A 1 287 ? 57.991 41.108 9.488 1.00 24.19 287 ASP A O 1
ATOM 2165 N N . GLY A 1 288 ? 57.488 38.932 9.722 1.00 22.14 288 GLY A N 1
ATOM 2166 C CA . GLY A 1 288 ? 58.478 38.736 10.766 1.00 21.43 288 GLY A CA 1
ATOM 2167 C C . GLY A 1 288 ? 57.907 38.761 12.172 1.00 21.25 288 GLY A C 1
ATOM 2168 O O . GLY A 1 288 ? 58.607 38.439 13.133 1.00 20.87 288 GLY A O 1
ATOM 2169 N N . ILE A 1 289 ? 56.644 39.158 12.302 1.00 19.44 289 ILE A N 1
ATOM 2170 C CA . ILE A 1 289 ? 55.994 39.201 13.610 1.00 19.35 289 ILE A CA 1
ATOM 2171 C C . ILE A 1 289 ? 55.018 38.044 13.709 1.00 20.84 289 ILE A C 1
ATOM 2172 O O . ILE A 1 289 ? 54.246 37.787 12.784 1.00 20.13 289 ILE A O 1
ATOM 2177 N N . LYS A 1 290 ? 55.062 37.337 14.830 1.00 20.84 290 LYS A N 1
ATOM 2178 C CA . LYS A 1 290 ? 54.169 36.210 15.035 1.00 22.62 290 LYS A CA 1
ATOM 2179 C C . LYS A 1 290 ? 53.454 36.405 16.363 1.00 21.84 290 LYS A C 1
ATOM 2180 O O . LYS A 1 290 ? 54.096 36.608 17.393 1.00 22.53 290 LYS A O 1
ATOM 2186 N N . VAL A 1 291 ? 52.128 36.358 16.340 1.00 21.61 291 VAL A N 1
ATOM 2187 C CA . VAL A 1 291 ? 51.358 36.517 17.562 1.00 20.90 291 VAL A CA 1
ATOM 2188 C C . VAL A 1 291 ? 51.199 35.145 18.200 1.00 20.91 291 VAL A C 1
ATOM 2189 O O . VAL A 1 291 ? 51.495 34.128 17.571 1.00 21.99 291 VAL A O 1
ATOM 2193 N N . MET A 1 292 ? 50.743 35.107 19.445 1.00 20.71 292 MET A N 1
ATOM 2194 C CA . MET A 1 292 ? 50.563 33.829 20.122 1.00 20.12 292 MET A CA 1
ATOM 2195 C C . MET A 1 292 ? 49.314 33.137 19.583 1.00 21.23 292 MET A C 1
ATOM 2196 O O . MET A 1 292 ? 48.352 33.795 19.189 1.00 22.91 292 MET A O 1
ATOM 2201 N N . LYS A 1 293 ? 49.339 31.810 19.562 1.00 21.27 293 LYS A N 1
ATOM 2202 C CA . LYS A 1 293 ? 48.219 31.026 19.053 1.00 23.26 293 LYS A CA 1
ATOM 2203 C C . LYS A 1 293 ? 47.194 30.759 20.144 1.00 24.57 293 LYS A C 1
ATOM 2204 O O . LYS A 1 293 ? 47.490 30.095 21.137 1.00 26.79 293 LYS A O 1
ATOM 2206 N N . ARG A 1 294 ? 45.984 31.273 19.956 1.00 25.22 294 ARG A N 1
ATOM 2207 C CA . ARG A 1 294 ? 44.929 31.089 20.940 1.00 26.32 294 ARG A CA 1
ATOM 2208 C C . ARG A 1 294 ? 44.133 29.810 20.724 1.00 26.65 294 ARG A C 1
ATOM 2209 O O . ARG A 1 294 ? 43.531 29.608 19.668 1.00 26.14 294 ARG A O 1
ATOM 2217 N N . PRO A 1 295 ? 44.123 28.926 21.734 1.00 27.70 295 PRO A N 1
ATOM 2218 C CA . PRO A 1 295 ? 43.399 27.655 21.668 1.00 27.40 295 PRO A CA 1
ATOM 2219 C C . PRO A 1 295 ? 41.904 27.886 21.471 1.00 26.74 295 PRO A C 1
ATOM 2220 O O . PRO A 1 295 ? 41.329 28.806 22.047 1.00 24.69 295 PRO A O 1
ATOM 2224 N N . PRO A 1 296 ? 41.257 27.052 20.648 1.00 26.39 296 PRO A N 1
ATOM 2225 C CA . PRO A 1 296 ? 39.822 27.200 20.403 1.00 24.85 296 PRO A CA 1
ATOM 2226 C C . PRO A 1 296 ? 39.010 27.088 21.694 1.00 23.58 296 PRO A C 1
ATOM 2227 O O . PRO A 1 296 ? 37.937 27.674 21.816 1.00 24.73 296 PRO A O 1
ATOM 2231 N N . GLN A 1 297 ? 39.535 26.336 22.657 1.00 21.40 297 GLN A N 1
ATOM 2232 C CA . GLN A 1 297 ? 38.849 26.130 23.927 1.00 20.62 297 GLN A CA 1
ATOM 2233 C C . GLN A 1 297 ? 38.783 27.375 24.805 1.00 19.93 297 GLN A C 1
ATOM 2234 O O . GLN A 1 297 ? 37.989 27.430 25.742 1.00 18.75 297 GLN A O 1
ATOM 2240 N N . VAL A 1 298 ? 39.614 28.371 24.511 1.00 19.44 298 VAL A N 1
ATOM 2241 C CA . VAL A 1 298 ? 39.614 29.600 25.304 1.00 19.42 298 VAL A CA 1
ATOM 2242 C C . VAL A 1 298 ? 38.578 30.602 24.787 1.00 20.26 298 VAL A C 1
ATOM 2243 O O . VAL A 1 298 ? 38.692 31.100 23.669 1.00 21.59 298 VAL A O 1
ATOM 2247 N N . SER A 1 299 ? 37.570 30.892 25.609 1.00 21.36 299 SER A N 1
ATOM 2248 C CA . SER A 1 299 ? 36.511 31.832 25.242 1.00 21.99 299 SER A CA 1
ATOM 2249 C C . SER A 1 299 ? 36.762 33.218 25.840 1.00 22.17 299 SER A C 1
ATOM 2250 O O . SER A 1 299 ? 36.283 34.222 25.319 1.00 23.51 299 SER A O 1
ATOM 2253 N N . ARG A 1 300 ? 37.504 33.254 26.943 1.00 21.02 300 ARG A N 1
ATOM 2254 C CA . ARG A 1 300 ? 37.864 34.502 27.609 1.00 20.00 300 ARG A CA 1
ATOM 2255 C C . ARG A 1 300 ? 39.326 34.351 28.008 1.00 18.7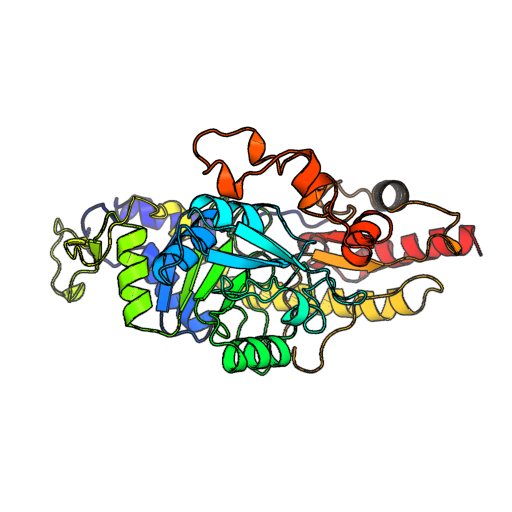4 300 ARG A C 1
ATOM 2256 O O . ARG A 1 300 ? 39.683 33.404 28.706 1.00 18.53 300 ARG A O 1
ATOM 2264 N N . GLN A 1 301 ? 40.177 35.264 27.553 1.00 16.38 301 GLN A N 1
ATOM 2265 C CA . GLN A 1 301 ? 41.584 35.205 27.923 1.00 16.27 301 GLN A CA 1
ATOM 2266 C C . GLN A 1 301 ? 41.970 36.436 28.724 1.00 14.97 301 GLN A C 1
ATOM 2267 O O . GLN A 1 301 ? 41.774 37.562 28.275 1.00 14.87 301 GLN A O 1
ATOM 2273 N N . THR A 1 302 ? 42.506 36.218 29.918 1.00 13.74 302 THR A N 1
ATOM 2274 C CA . THR A 1 302 ? 42.965 37.323 30.739 1.00 14.31 302 THR A CA 1
ATOM 2275 C C . THR A 1 302 ? 44.400 37.581 30.312 1.00 15.14 302 THR A C 1
ATOM 2276 O O . THR A 1 302 ? 45.219 36.663 30.286 1.00 16.01 302 THR A O 1
ATOM 2280 N N . TYR A 1 303 ? 44.696 38.821 29.944 1.00 15.10 303 TYR A N 1
ATOM 2281 C CA . TYR A 1 303 ? 46.041 39.166 29.507 1.00 16.70 303 TYR A CA 1
ATOM 2282 C C . TYR A 1 303 ? 46.847 39.908 30.556 1.00 18.50 303 TYR A C 1
ATOM 2283 O O . TYR A 1 303 ? 46.827 41.135 30.603 1.00 23.05 303 TYR A O 1
ATOM 2292 N N . TYR A 1 304 ? 47.549 39.162 31.398 1.00 15.83 304 TYR A N 1
ATOM 2293 C CA . TYR A 1 304 ? 48.404 39.766 32.406 1.00 14.24 304 TYR A CA 1
ATOM 2294 C C . TYR A 1 304 ? 49.529 40.419 31.608 1.00 15.37 304 TYR A C 1
ATOM 2295 O O . TYR A 1 304 ? 50.061 41.468 31.982 1.00 14.79 304 TYR A O 1
ATOM 2304 N N . GLY A 1 305 ? 49.881 39.771 30.502 1.00 14.49 305 GLY A N 1
ATOM 2305 C CA . GLY A 1 305 ? 50.911 40.285 29.619 1.00 16.64 305 GLY A CA 1
ATOM 2306 C C . GLY A 1 305 ? 50.564 39.949 28.181 1.00 16.05 305 GLY A C 1
ATOM 2307 O O . GLY A 1 305 ? 50.141 38.827 27.893 1.00 15.27 305 GLY A O 1
ATOM 2308 N N . TYR A 1 306 ? 50.703 40.923 27.282 1.00 15.24 306 TYR A N 1
ATOM 2309 C CA . TYR A 1 306 ? 50.430 40.698 25.865 1.00 16.14 306 TYR A CA 1
ATOM 2310 C C . TYR A 1 306 ? 51.780 40.386 25.236 1.00 15.00 306 TYR A C 1
ATOM 2311 O O . TYR A 1 306 ? 52.704 41.196 25.303 1.00 15.89 306 TYR A O 1
ATOM 2320 N N . VAL A 1 307 ? 51.892 39.212 24.631 1.00 14.50 307 VAL A N 1
ATOM 2321 C CA . VAL A 1 307 ? 53.152 38.794 24.030 1.00 14.87 307 VAL A CA 1
ATOM 2322 C C . VAL A 1 307 ? 53.109 38.599 22.518 1.00 15.30 307 VAL A C 1
ATOM 2323 O O . VAL A 1 307 ? 52.148 38.056 21.979 1.00 15.00 307 VAL A O 1
ATOM 2327 N N . PHE A 1 308 ? 54.148 39.067 21.834 1.00 16.32 308 PHE A N 1
ATOM 2328 C CA . PHE A 1 308 ? 54.264 38.833 20.403 1.00 15.86 308 PHE A CA 1
ATOM 2329 C C . PHE A 1 308 ? 55.725 38.495 20.154 1.00 16.56 308 PHE A C 1
ATOM 2330 O O . PHE A 1 308 ? 56.615 38.936 20.888 1.00 16.13 308 PHE A O 1
ATOM 2338 N N . ARG A 1 309 ? 55.964 37.669 19.146 1.00 16.55 309 ARG A N 1
ATOM 2339 C CA . ARG A 1 309 ? 57.317 37.237 18.827 1.00 17.65 309 ARG A CA 1
ATOM 2340 C C . ARG A 1 309 ? 57.797 37.862 17.529 1.00 18.04 309 ARG A C 1
ATOM 2341 O O . ARG A 1 309 ? 56.994 38.286 16.699 1.00 18.66 309 ARG A O 1
ATOM 2349 N N . PHE A 1 310 ? 59.113 37.934 17.363 1.00 15.91 310 PHE A N 1
ATOM 2350 C CA . PHE A 1 310 ? 59.676 38.489 16.144 1.00 17.30 310 PHE A CA 1
ATOM 2351 C C . PHE A 1 310 ? 60.824 37.615 15.670 1.00 17.84 310 PHE A C 1
ATOM 2352 O O . PHE A 1 310 ? 61.477 36.936 16.465 1.00 19.19 310 PHE A O 1
ATOM 2360 N N . ASP A 1 311 ? 61.047 37.629 14.363 1.00 18.10 311 ASP A N 1
ATOM 2361 C CA . ASP A 1 311 ? 62.100 36.848 13.730 1.00 19.04 311 ASP A CA 1
ATOM 2362 C C . ASP A 1 311 ? 63.330 37.744 13.590 1.00 18.22 311 ASP A C 1
ATOM 2363 O O . ASP A 1 311 ? 63.343 38.658 12.769 1.00 19.51 311 ASP A O 1
ATOM 2368 N N . PRO A 1 312 ? 64.378 37.494 14.396 1.00 18.69 312 PRO A N 1
ATOM 2369 C CA . PRO A 1 312 ? 65.616 38.282 14.364 1.00 18.17 312 PRO A CA 1
ATOM 2370 C C . PRO A 1 312 ? 66.202 38.403 12.961 1.00 17.79 312 PRO A C 1
ATOM 2371 O O . PRO A 1 312 ? 66.818 39.415 12.609 1.00 17.92 312 PRO A O 1
ATOM 2375 N N . VAL A 1 313 ? 66.007 37.361 12.164 1.00 16.94 313 VAL A N 1
ATOM 2376 C CA . VAL A 1 313 ? 66.511 37.346 10.798 1.00 17.91 313 VAL A CA 1
ATOM 2377 C C . VAL A 1 313 ? 65.869 38.452 9.964 1.00 19.42 313 VAL A C 1
ATOM 2378 O O . VAL A 1 313 ? 66.499 39.003 9.059 1.00 18.84 313 VAL A O 1
ATOM 2382 N N . LYS A 1 314 ? 64.618 38.780 10.279 1.00 18.71 314 LYS A N 1
ATOM 2383 C CA . LYS A 1 314 ? 63.896 39.822 9.555 1.00 20.71 314 LYS A CA 1
ATOM 2384 C C . LYS A 1 314 ? 63.908 41.155 10.294 1.00 20.24 314 LYS A C 1
ATOM 2385 O O . LYS A 1 314 ? 63.361 42.142 9.805 1.00 21.43 314 LYS A O 1
ATOM 2391 N N . PHE A 1 315 ? 64.524 41.185 11.472 1.00 20.03 315 PHE A N 1
ATOM 2392 C CA . PHE A 1 315 ? 64.606 42.421 12.242 1.00 18.94 315 PHE A CA 1
ATOM 2393 C C . PHE A 1 315 ? 66.034 42.821 12.594 1.00 19.09 315 PHE A C 1
ATOM 2394 O O . PHE A 1 315 ? 66.345 43.131 13.744 1.00 18.36 315 PHE A O 1
ATOM 2402 N N . GLY A 1 316 ? 66.899 42.805 11.582 1.00 18.94 316 GLY A N 1
ATOM 2403 C CA . GLY A 1 316 ? 68.285 43.205 11.757 1.00 19.77 316 GLY A CA 1
ATOM 2404 C C . GLY A 1 316 ? 69.113 42.526 12.831 1.00 19.49 316 GLY A C 1
ATOM 2405 O O . GLY A 1 316 ? 70.085 43.105 13.313 1.00 20.29 316 GLY A O 1
ATOM 2406 N N . GLY A 1 317 ? 68.743 41.309 13.213 1.00 18.69 317 GLY A N 1
ATOM 2407 C CA . GLY A 1 317 ? 69.505 40.601 14.230 1.00 17.54 317 GLY A CA 1
ATOM 2408 C C . GLY A 1 317 ? 69.333 41.139 15.640 1.00 18.18 317 GLY A C 1
ATOM 2409 O O . GLY A 1 317 ? 70.073 40.760 16.546 1.00 18.88 317 GLY A O 1
ATOM 2410 N N . LEU A 1 318 ? 68.360 42.023 15.834 1.00 17.05 318 LEU A N 1
ATOM 2411 C CA . LEU A 1 318 ? 68.109 42.593 17.154 1.00 19.04 318 LEU A CA 1
ATOM 2412 C C . LEU A 1 318 ? 67.688 41.515 18.143 1.00 18.72 318 LEU A C 1
ATOM 2413 O O . LEU A 1 318 ? 67.076 40.523 17.755 1.00 19.97 318 LEU A O 1
ATOM 2418 N N . ASN A 1 319 ? 68.033 41.699 19.414 1.00 18.98 319 ASN A N 1
ATOM 2419 C CA . ASN A 1 319 ? 67.585 40.767 20.440 1.00 18.71 319 ASN A CA 1
ATOM 2420 C C . ASN A 1 319 ? 66.374 41.485 21.040 1.00 18.99 319 ASN A C 1
ATOM 2421 O O . ASN A 1 319 ? 66.120 42.647 20.707 1.00 17.45 319 ASN A O 1
ATOM 2426 N N . ALA A 1 320 ? 65.612 40.806 21.890 1.00 16.97 320 ALA A N 1
ATOM 2427 C CA . ALA A 1 320 ? 64.425 41.421 22.479 1.00 17.86 320 ALA A CA 1
ATOM 2428 C C . ALA A 1 320 ? 64.739 42.658 23.320 1.00 18.54 320 ALA A C 1
ATOM 2429 O O . ALA A 1 320 ? 63.968 43.620 23.338 1.00 18.44 320 ALA A O 1
ATOM 2431 N N . ASP A 1 321 ? 65.868 42.638 24.021 1.00 19.15 321 ASP A N 1
ATOM 2432 C CA . ASP A 1 321 ? 66.255 43.773 24.852 1.00 21.74 321 ASP A CA 1
ATOM 2433 C C . ASP A 1 321 ? 66.367 45.049 24.026 1.00 20.27 321 ASP A C 1
ATOM 2434 O O . ASP A 1 321 ? 65.824 46.091 24.397 1.00 19.96 321 ASP A O 1
ATOM 2439 N N . GLN A 1 322 ? 67.071 44.963 22.904 1.00 19.56 322 GLN A N 1
ATOM 2440 C CA . GLN A 1 322 ? 67.254 46.112 22.024 1.00 19.71 322 GLN A CA 1
ATOM 2441 C C . GLN A 1 322 ? 65.945 46.522 21.360 1.00 18.32 322 GLN A C 1
ATOM 2442 O O . GLN A 1 322 ? 65.652 47.708 21.234 1.00 18.71 322 GLN A O 1
ATOM 2448 N N . PHE A 1 323 ? 65.165 45.532 20.939 1.00 16.57 323 PHE A N 1
ATOM 2449 C CA . PHE A 1 323 ? 63.877 45.772 20.297 1.00 16.86 323 PHE A CA 1
ATOM 2450 C C . PHE A 1 323 ? 63.010 46.577 21.275 1.00 16.73 323 PHE A C 1
ATOM 2451 O O . PHE A 1 323 ? 62.411 47.587 20.909 1.00 17.09 323 PHE A O 1
ATOM 2459 N N . CYS A 1 324 ? 62.962 46.130 22.526 1.00 17.49 324 CYS A N 1
ATOM 2460 C CA . CYS A 1 324 ? 62.168 46.810 23.546 1.00 17.74 324 CYS A CA 1
ATOM 2461 C C . CYS A 1 324 ? 62.674 48.222 23.820 1.00 18.73 324 CYS A C 1
ATOM 2462 O O . CYS A 1 324 ? 61.885 49.157 23.956 1.00 18.97 324 CYS A O 1
ATOM 2465 N N . GLU A 1 325 ? 63.991 48.379 23.896 1.00 18.22 325 GLU A N 1
ATOM 2466 C CA . GLU A 1 325 ? 64.575 49.688 24.146 1.00 18.49 325 GLU A CA 1
ATOM 2467 C C . GLU A 1 325 ? 64.102 50.668 23.076 1.00 19.40 325 GLU A C 1
ATOM 2468 O O . GLU A 1 325 ? 63.718 51.797 23.382 1.00 19.67 325 GLU A O 1
ATOM 2470 N N . ILE A 1 326 ? 64.125 50.227 21.822 1.00 18.85 326 ILE A N 1
ATOM 2471 C CA . ILE A 1 326 ? 63.688 51.062 20.709 1.00 19.38 326 ILE A CA 1
ATOM 2472 C C . ILE A 1 326 ? 62.225 51.460 20.883 1.00 19.56 326 ILE A C 1
ATOM 2473 O O . ILE A 1 326 ? 61.874 52.636 20.773 1.00 18.60 326 ILE A O 1
ATOM 2478 N N . LEU A 1 327 ? 61.374 50.480 21.164 1.00 17.79 327 LEU A N 1
ATOM 2479 C CA . LEU A 1 327 ? 59.954 50.750 21.346 1.00 17.78 327 LEU A CA 1
ATOM 2480 C C . LEU A 1 327 ? 59.663 51.668 22.533 1.00 18.33 327 LEU A C 1
ATOM 2481 O O . LEU A 1 327 ? 58.815 52.557 22.442 1.00 18.92 327 LEU A O 1
ATOM 2486 N N . ARG A 1 328 ? 60.359 51.459 23.648 1.00 18.22 328 ARG A N 1
ATOM 2487 C CA . ARG A 1 328 ? 60.133 52.296 24.826 1.00 18.18 328 ARG A CA 1
ATOM 2488 C C . ARG A 1 328 ? 60.525 53.744 24.559 1.00 19.73 328 ARG A C 1
ATOM 2489 O O . ARG A 1 328 ? 59.905 54.673 25.075 1.00 19.33 328 ARG A O 1
ATOM 2497 N N . GLU A 1 329 ? 61.556 53.932 23.746 1.00 21.15 329 GLU A N 1
ATOM 2498 C CA . GLU A 1 329 ? 62.011 55.274 23.418 1.00 24.47 329 GLU A CA 1
ATOM 2499 C C . GLU A 1 329 ? 60.968 55.973 22.547 1.00 23.37 329 GLU A C 1
ATOM 2500 O O . GLU A 1 329 ? 60.633 57.136 22.773 1.00 24.92 329 GLU A O 1
ATOM 2506 N N . LYS A 1 330 ? 60.450 55.245 21.563 1.00 24.01 330 LYS A N 1
ATOM 2507 C CA . LYS A 1 330 ? 59.453 55.771 20.635 1.00 23.45 330 LYS A CA 1
ATOM 2508 C C . LYS A 1 330 ? 58.081 56.002 21.269 1.00 24.14 330 LYS A C 1
ATOM 2509 O O . LYS A 1 330 ? 57.370 56.934 20.899 1.00 22.59 330 LYS A O 1
ATOM 2515 N N . LEU A 1 331 ? 57.711 55.152 22.222 1.00 21.51 331 LEU A N 1
ATOM 2516 C CA . LEU A 1 331 ? 56.407 55.259 22.871 1.00 22.17 331 LEU A CA 1
ATOM 2517 C C . LEU A 1 331 ? 56.453 55.957 24.223 1.00 21.84 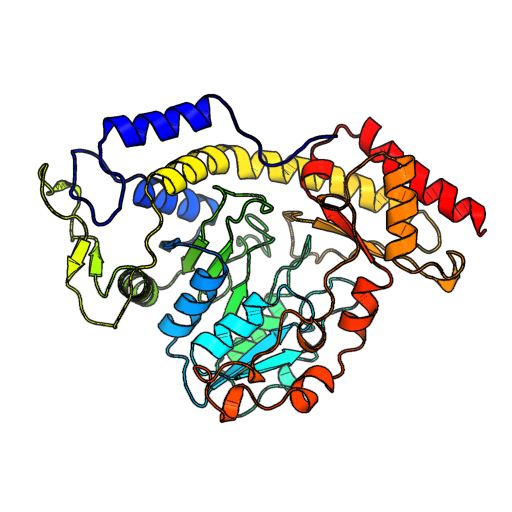331 LEU A C 1
ATOM 2518 O O . LEU A 1 331 ? 55.420 56.359 24.761 1.00 21.86 331 LEU A O 1
ATOM 2523 N N . ASN A 1 332 ? 57.654 56.098 24.766 1.00 22.83 332 ASN A N 1
ATOM 2524 C CA . ASN A 1 332 ? 57.853 56.716 26.069 1.00 24.73 332 ASN A CA 1
ATOM 2525 C C . ASN A 1 332 ? 57.179 55.922 27.192 1.00 24.90 332 ASN A C 1
ATOM 2526 O O . ASN A 1 332 ? 56.442 56.488 28.001 1.00 23.97 332 ASN A O 1
ATOM 2531 N N . MET A 1 333 ? 57.393 54.609 27.233 1.00 24.17 333 MET A N 1
ATOM 2532 C CA . MET A 1 333 ? 56.827 53.833 28.334 1.00 23.80 333 MET A CA 1
ATOM 2533 C C . MET A 1 333 ? 57.943 53.146 29.106 1.00 22.54 333 MET A C 1
ATOM 2534 O O . MET A 1 333 ? 59.012 52.868 28.560 1.00 21.37 333 MET A O 1
ATOM 2539 N N . GLY A 1 334 ? 57.693 52.907 30.387 1.00 21.34 334 GLY A N 1
ATOM 2540 C CA . GLY A 1 334 ? 58.692 52.304 31.251 1.00 20.08 334 GLY A CA 1
ATOM 2541 C C . GLY A 1 334 ? 59.050 50.851 31.029 1.00 18.47 334 GLY A C 1
ATOM 2542 O O . GLY A 1 334 ? 58.305 50.090 30.411 1.00 16.45 334 GLY A O 1
ATOM 2543 N N . THR A 1 335 ? 60.210 50.473 31.555 1.00 18.93 335 THR A N 1
ATOM 2544 C CA . THR A 1 335 ? 60.703 49.113 31.440 1.00 19.75 335 THR A CA 1
ATOM 2545 C C . THR A 1 335 ? 59.740 48.134 32.100 1.00 18.84 335 THR A C 1
ATOM 2546 O O . THR A 1 335 ? 59.633 46.981 31.689 1.00 18.28 335 THR A O 1
ATOM 2550 N N . PHE A 1 336 ? 59.036 48.590 33.128 1.00 16.90 336 PHE A N 1
ATOM 2551 C CA . PHE A 1 336 ? 58.089 47.710 33.802 1.00 16.19 336 PHE A CA 1
ATOM 2552 C C . PHE A 1 336 ? 56.949 47.319 32.867 1.00 15.84 336 PHE A C 1
ATOM 2553 O O . PHE A 1 336 ? 56.403 46.222 32.965 1.00 15.55 336 PHE A O 1
ATOM 2561 N N . TYR A 1 337 ? 56.613 48.210 31.943 1.00 14.96 337 TYR A N 1
ATOM 2562 C CA . TYR A 1 337 ? 55.494 47.979 31.033 1.00 14.80 337 TYR A CA 1
ATOM 2563 C C . TYR A 1 337 ? 55.775 47.358 29.665 1.00 13.66 337 TYR A C 1
ATOM 2564 O O . TYR A 1 337 ? 54.849 46.916 28.994 1.00 13.68 337 TYR A O 1
ATOM 2573 N N . LEU A 1 338 ? 57.035 47.320 29.251 1.00 13.61 338 LEU A N 1
ATOM 2574 C CA . LEU A 1 338 ? 57.387 46.758 27.947 1.00 14.91 338 LEU A CA 1
ATOM 2575 C C . LEU A 1 338 ? 58.785 46.180 28.113 1.00 14.82 338 LEU A C 1
ATOM 2576 O O . LEU A 1 338 ? 59.745 46.919 28.323 1.00 15.66 338 LEU A O 1
ATOM 2581 N N . HIS A 1 339 ? 58.899 44.859 28.015 1.00 14.88 339 HIS A N 1
ATOM 2582 C CA . HIS A 1 339 ? 60.179 44.196 28.242 1.00 14.98 339 HIS A CA 1
ATOM 2583 C C . HIS A 1 339 ? 60.140 42.751 27.752 1.00 15.96 339 HIS A C 1
ATOM 2584 O O . HIS A 1 339 ? 59.074 42.216 27.455 1.00 15.70 339 HIS A O 1
ATOM 2591 N N . PRO A 1 340 ? 61.314 42.097 27.669 1.00 17.05 340 PRO A N 1
ATOM 2592 C CA . PRO A 1 340 ? 61.376 40.702 27.219 1.00 17.46 340 PRO A CA 1
ATOM 2593 C C . PRO A 1 340 ? 60.901 39.780 28.344 1.00 17.11 340 PRO A C 1
ATOM 2594 O O . PRO A 1 340 ? 60.872 40.179 29.510 1.00 16.74 340 PRO A O 1
ATOM 2598 N N . PRO A 1 341 ? 60.533 38.534 28.006 1.00 19.06 341 PRO A N 1
ATOM 2599 C CA . PRO A 1 341 ? 60.060 37.524 28.962 1.00 20.97 341 PRO A CA 1
ATOM 2600 C C . PRO A 1 341 ? 61.182 37.126 29.913 1.00 23.82 341 PRO A C 1
ATOM 2601 O O . PRO A 1 341 ? 62.343 37.457 29.670 1.00 24.17 341 PRO A O 1
ATOM 2605 N N . TYR A 1 342 ? 60.832 36.400 30.976 1.00 24.46 342 TYR A N 1
ATOM 2606 C CA . TYR A 1 342 ? 61.815 35.942 31.961 1.00 26.18 342 TYR A CA 1
ATOM 2607 C C . TYR A 1 342 ? 62.803 34.999 31.297 1.00 23.76 342 TYR A C 1
ATOM 2608 O O . TYR A 1 342 ? 62.542 34.462 30.224 1.00 23.16 342 TYR A O 1
ATOM 2617 N N . LEU A 1 343 ? 63.935 34.791 31.959 1.00 24.39 343 LEU A N 1
ATOM 2618 C CA . LEU A 1 343 ? 64.904 33.822 31.485 1.00 21.45 343 LEU A CA 1
ATOM 2619 C C . LEU A 1 343 ? 64.267 32.544 32.022 1.00 21.33 343 LEU A C 1
ATOM 2620 O O . LEU A 1 343 ? 63.487 32.597 32.975 1.00 23.14 343 LEU A O 1
ATOM 2625 N N . PRO A 1 344 ? 64.568 31.386 31.421 1.00 21.09 344 PRO A N 1
ATOM 2626 C CA . PRO A 1 344 ? 63.987 30.129 31.904 1.00 20.47 344 PRO A CA 1
ATOM 2627 C C . PRO A 1 344 ? 64.407 29.970 33.365 1.00 16.84 344 PRO A C 1
ATOM 2628 O O . PRO A 1 344 ? 65.459 30.470 33.760 1.00 16.69 344 PRO A O 1
ATOM 2632 N N . VAL A 1 345 ? 63.601 29.277 34.164 1.00 15.41 345 VAL A N 1
ATOM 2633 C CA . VAL A 1 345 ? 63.913 29.111 35.581 1.00 14.00 345 VAL A CA 1
ATOM 2634 C C . VAL A 1 345 ? 65.301 28.541 35.852 1.00 14.44 345 VAL A C 1
ATOM 2635 O O . VAL A 1 345 ? 66.036 29.059 36.697 1.00 12.75 345 VAL A O 1
ATOM 2639 N N . HIS A 1 346 ? 65.666 27.485 35.134 1.00 15.15 346 HIS A N 1
ATOM 2640 C CA . HIS A 1 346 ? 66.965 26.858 35.346 1.00 17.11 346 HIS A CA 1
ATOM 2641 C C . HIS A 1 346 ? 68.152 27.779 35.065 1.00 17.78 346 HIS A C 1
ATOM 2642 O O . HIS A 1 346 ? 69.248 27.543 35.570 1.00 19.84 346 HIS A O 1
ATOM 2649 N N . LYS A 1 347 ? 67.929 28.832 34.282 1.00 18.02 347 LYS A N 1
ATOM 2650 C CA . LYS A 1 347 ? 68.996 29.780 33.941 1.00 19.84 347 LYS A CA 1
ATOM 2651 C C . LYS A 1 347 ? 68.886 31.098 34.710 1.00 19.55 347 LYS A C 1
ATOM 2652 O O . LYS A 1 347 ? 69.790 31.932 34.653 1.00 20.08 347 LYS A O 1
ATOM 2658 N N . ASN A 1 348 ? 67.779 31.288 35.419 1.00 17.01 348 ASN A N 1
ATOM 2659 C CA . ASN A 1 348 ? 67.546 32.521 36.168 1.00 16.89 348 ASN A CA 1
ATOM 2660 C C . ASN A 1 348 ? 68.450 32.619 37.399 1.00 16.18 348 ASN A C 1
ATOM 2661 O O . ASN A 1 348 ? 68.451 31.733 38.245 1.00 15.17 348 ASN A O 1
ATOM 2666 N N . PRO A 1 349 ? 69.242 33.700 37.508 1.00 17.33 349 PRO A N 1
ATOM 2667 C CA . PRO A 1 349 ? 70.138 33.878 38.656 1.00 18.17 349 PRO A CA 1
ATOM 2668 C C . PRO A 1 349 ? 69.409 33.845 40.000 1.00 17.33 349 PRO A C 1
ATOM 2669 O O . PRO A 1 349 ? 70.010 33.546 41.028 1.00 18.64 349 PRO A O 1
ATOM 2673 N N . LEU A 1 350 ? 68.114 34.154 39.992 1.00 15.98 350 LEU A N 1
ATOM 2674 C CA . LEU A 1 350 ? 67.348 34.157 41.236 1.00 15.11 350 LEU A CA 1
ATOM 2675 C C . LEU A 1 350 ? 67.052 32.736 41.693 1.00 15.47 350 LEU A C 1
ATOM 2676 O O . LEU A 1 350 ? 66.696 32.510 42.849 1.00 14.91 350 LEU A O 1
ATOM 2681 N N . PHE A 1 351 ? 67.197 31.781 40.777 1.00 14.79 351 PHE A N 1
ATOM 2682 C CA . PHE A 1 351 ? 66.972 30.372 41.098 1.00 13.66 351 PHE A CA 1
ATOM 2683 C C . PHE A 1 351 ? 68.349 29.799 41.427 1.00 16.22 351 PHE A C 1
ATOM 2684 O O . PHE A 1 351 ? 69.178 29.594 40.534 1.00 16.65 351 PHE A O 1
ATOM 2692 N N . CYS A 1 352 ? 68.583 29.546 42.713 1.00 15.47 352 CYS A N 1
ATOM 2693 C CA . CYS A 1 352 ? 69.864 29.034 43.205 1.00 15.35 352 CYS A CA 1
ATOM 2694 C C . CYS A 1 352 ? 69.651 28.158 44.450 1.00 14.74 352 CYS A C 1
ATOM 2695 O O . CYS A 1 352 ? 70.219 28.417 45.511 1.00 15.77 352 CYS A O 1
ATOM 2698 N N . PRO A 1 353 ? 68.853 27.087 44.324 1.00 15.37 353 PRO A N 1
ATOM 2699 C CA . PRO A 1 353 ? 68.536 26.157 45.417 1.00 16.67 353 PRO A CA 1
ATOM 2700 C C . PRO A 1 353 ? 69.724 25.600 46.199 1.00 16.80 353 PRO A C 1
ATOM 2701 O O . PRO A 1 353 ? 69.642 25.404 47.410 1.00 16.26 353 PRO A O 1
ATOM 2705 N N . TRP A 1 354 ? 70.822 25.336 45.498 1.00 15.50 354 TRP A N 1
ATOM 2706 C CA . TRP A 1 354 ? 72.017 24.767 46.116 1.00 16.80 354 TRP A CA 1
ATOM 2707 C C . TRP A 1 354 ? 72.662 25.623 47.207 1.00 18.33 354 TRP A C 1
ATOM 2708 O O . TRP A 1 354 ? 73.500 25.137 47.965 1.00 19.06 354 TRP A O 1
ATOM 2719 N N . THR A 1 355 ? 72.261 26.888 47.291 1.00 17.59 355 THR A N 1
ATOM 2720 C CA . THR A 1 355 ? 72.827 27.815 48.270 1.00 18.65 355 THR A CA 1
ATOM 2721 C C . THR A 1 355 ? 72.186 27.777 49.653 1.00 18.67 355 THR A C 1
ATOM 2722 O O . THR A 1 355 ? 72.664 28.442 50.572 1.00 19.53 355 THR A O 1
ATOM 2726 N N . LYS A 1 356 ? 71.120 27.000 49.812 1.00 18.29 356 LYS A N 1
ATOM 2727 C CA . LYS A 1 356 ? 70.413 26.957 51.087 1.00 19.70 356 LYS A CA 1
ATOM 2728 C C . LYS A 1 356 ? 70.366 25.586 51.758 1.00 18.26 356 LYS A C 1
ATOM 2729 O O . LYS A 1 356 ? 69.877 24.615 51.181 1.00 17.37 356 LYS A O 1
ATOM 2735 N N . ASN A 1 357 ? 70.870 25.526 52.989 1.00 18.82 357 ASN A N 1
ATOM 2736 C CA . ASN A 1 357 ? 70.904 24.289 53.770 1.00 19.97 357 ASN A CA 1
ATOM 2737 C C . ASN A 1 357 ? 69.516 23.779 54.145 1.00 19.70 357 ASN A C 1
ATOM 2738 O O . ASN A 1 357 ? 69.337 22.593 54.415 1.00 20.00 357 ASN A O 1
ATOM 2743 N N . ARG A 1 358 ? 68.544 24.683 54.182 1.00 18.48 358 ARG A N 1
ATOM 2744 C CA . ARG A 1 358 ? 67.165 24.326 54.498 1.00 20.39 358 ARG A CA 1
ATOM 2745 C C . ARG A 1 358 ? 66.660 23.292 53.494 1.00 20.67 358 ARG A C 1
ATOM 2746 O O . ARG A 1 358 ? 65.880 22.405 53.841 1.00 22.24 358 ARG A O 1
ATOM 2754 N N . TYR A 1 359 ? 67.094 23.408 52.241 1.00 18.24 359 TYR A N 1
ATOM 2755 C CA . TYR A 1 359 ? 66.664 22.450 51.225 1.00 17.79 359 TYR A CA 1
ATOM 2756 C C . TYR A 1 359 ? 67.437 21.146 51.366 1.00 17.58 359 TYR A C 1
ATOM 2757 O O . TYR A 1 359 ? 68.626 21.148 51.687 1.00 17.72 359 TYR A O 1
ATOM 2766 N N . LEU A 1 360 ? 66.767 20.026 51.123 1.00 18.65 360 LEU A N 1
ATOM 2767 C CA . LEU A 1 360 ? 67.435 18.736 51.219 1.00 18.92 360 LEU A CA 1
ATOM 2768 C C . LEU A 1 360 ? 68.530 18.674 50.163 1.00 19.69 360 LEU A C 1
ATOM 2769 O O . LEU A 1 360 ? 68.335 19.124 49.037 1.00 19.28 360 LEU A O 1
ATOM 2774 N N . LYS A 1 361 ? 69.682 18.123 50.528 1.00 21.48 361 LYS A N 1
ATOM 2775 C CA . LYS A 1 361 ? 70.790 18.012 49.587 1.00 22.04 361 LYS A CA 1
ATOM 2776 C C . LYS A 1 361 ? 70.360 17.237 48.342 1.00 22.38 361 LYS A C 1
ATOM 2777 O O . LYS A 1 361 ? 70.821 17.517 47.233 1.00 22.74 361 LYS A O 1
ATOM 2779 N N . SER A 1 362 ? 69.460 16.276 48.531 1.00 22.14 362 SER A N 1
ATOM 2780 C CA . SER A 1 362 ? 68.975 15.444 47.434 1.00 23.53 362 SER A CA 1
ATOM 2781 C C . SER A 1 362 ? 68.121 16.179 46.411 1.00 22.81 362 SER A C 1
ATOM 2782 O O . SER A 1 362 ? 67.977 15.714 45.284 1.00 24.49 362 SER A O 1
ATOM 2785 N N . VAL A 1 363 ? 67.542 17.315 46.790 1.00 21.48 363 VAL A N 1
ATOM 2786 C CA . VAL A 1 363 ? 66.715 18.059 45.847 1.00 20.69 363 VAL A CA 1
ATOM 2787 C C . VAL A 1 363 ? 67.327 19.379 45.398 1.00 19.64 363 VAL A C 1
ATOM 2788 O O . VAL A 1 363 ? 66.990 19.878 44.328 1.00 19.55 363 VAL A O 1
ATOM 2792 N N . ARG A 1 364 ? 68.224 19.950 46.199 1.00 18.96 364 ARG A N 1
ATOM 2793 C CA . ARG A 1 364 ? 68.834 21.216 45.806 1.00 19.37 364 ARG A CA 1
ATOM 2794 C C . ARG A 1 364 ? 69.955 20.957 44.804 1.00 19.87 364 ARG A C 1
ATOM 2795 O O . ARG A 1 364 ? 70.337 21.844 44.043 1.00 19.52 364 ARG A O 1
ATOM 2803 N N . LYS A 1 365 ? 70.466 19.729 44.805 1.00 19.84 365 LYS A N 1
ATOM 2804 C CA . LYS A 1 365 ? 71.529 19.323 43.887 1.00 21.95 365 LYS A CA 1
ATOM 2805 C C . LYS A 1 365 ? 72.729 20.272 43.887 1.00 20.93 365 LYS A C 1
ATOM 2806 O O . LYS A 1 365 ? 73.243 20.643 44.943 1.00 21.11 365 LYS A O 1
ATOM 2812 N N . THR A 1 366 ? 73.177 20.653 42.692 1.00 20.75 366 THR A N 1
ATOM 2813 C CA . THR A 1 366 ? 74.315 21.555 42.540 1.00 20.30 366 THR A CA 1
ATOM 2814 C C . THR A 1 366 ? 74.031 22.587 41.456 1.00 18.76 366 THR A C 1
ATOM 2815 O O . THR A 1 366 ? 73.096 22.438 40.674 1.00 18.54 366 THR A O 1
ATOM 2819 N N . GLU A 1 367 ? 74.862 23.622 41.402 1.00 18.18 367 GLU A N 1
ATOM 2820 C CA . GLU A 1 367 ? 74.706 24.667 40.402 1.00 19.43 367 GLU A CA 1
ATOM 2821 C C . GLU A 1 367 ? 74.752 24.084 38.992 1.00 18.87 367 GLU A C 1
ATOM 2822 O O . GLU A 1 367 ? 73.912 24.401 38.151 1.00 18.11 367 GLU A O 1
ATOM 2828 N N . ALA A 1 368 ? 75.721 23.210 38.740 1.00 19.42 368 ALA A N 1
ATOM 2829 C CA . ALA A 1 368 ? 75.860 22.597 37.422 1.00 19.17 368 ALA A CA 1
ATOM 2830 C C . ALA A 1 368 ? 74.644 21.765 37.015 1.00 19.05 368 ALA A C 1
ATOM 2831 O O . ALA A 1 368 ? 74.280 21.728 35.841 1.00 18.99 368 ALA A O 1
ATOM 2833 N N . TYR A 1 369 ? 74.024 21.092 37.982 1.00 17.50 369 TYR A N 1
ATOM 2834 C CA . TYR A 1 369 ? 72.854 20.271 37.701 1.00 17.96 369 TYR A CA 1
ATOM 2835 C C . TYR A 1 369 ? 71.724 21.078 37.063 1.00 18.79 369 TYR A C 1
ATOM 2836 O O . TYR A 1 369 ? 71.163 20.674 36.043 1.00 18.76 369 TYR A O 1
ATOM 2845 N N . TRP A 1 370 ? 71.394 22.220 37.660 1.00 17.03 370 TRP A N 1
ATOM 2846 C CA . TRP A 1 370 ? 70.312 23.045 37.140 1.00 16.00 370 TRP A CA 1
ATOM 2847 C C . TRP A 1 370 ? 70.694 23.907 35.941 1.00 14.94 370 TRP A C 1
ATOM 2848 O O . TRP A 1 370 ? 69.988 23.928 34.935 1.00 17.35 370 TRP A O 1
ATOM 2859 N N . ARG A 1 371 ? 71.803 24.629 36.053 1.00 16.68 371 ARG A N 1
ATOM 2860 C CA . ARG A 1 371 ? 72.238 25.498 34.966 1.00 16.52 371 ARG A CA 1
ATOM 2861 C C . ARG A 1 371 ? 72.558 24.716 33.699 1.00 16.44 371 ARG A C 1
ATOM 2862 O O . ARG A 1 371 ? 72.488 25.258 32.594 1.00 18.08 371 ARG A O 1
ATOM 2870 N N . GLY A 1 372 ? 72.900 23.441 33.864 1.00 17.92 372 GLY A N 1
ATOM 2871 C CA . GLY A 1 372 ? 73.246 22.607 32.723 1.00 17.29 372 GLY A CA 1
ATOM 2872 C C . GLY A 1 372 ? 72.063 22.049 31.958 1.00 18.12 372 GLY A C 1
ATOM 2873 O O . GLY A 1 372 ? 72.234 21.405 30.920 1.00 18.37 372 GLY A O 1
ATOM 2874 N N . LEU A 1 373 ? 70.859 22.283 32.466 1.00 16.03 373 LEU A N 1
ATOM 2875 C CA . LEU A 1 373 ? 69.660 21.799 31.797 1.00 17.33 373 LEU A CA 1
ATOM 2876 C C . LEU A 1 373 ? 69.459 22.539 30.481 1.00 16.17 373 LEU A C 1
ATOM 2877 O O . LEU A 1 373 ? 69.938 23.662 30.312 1.00 17.15 373 LEU A O 1
ATOM 2882 N N . HIS A 1 374 ? 68.742 21.907 29.559 1.00 15.67 374 HIS A N 1
ATOM 2883 C CA . HIS A 1 374 ? 68.496 22.494 28.248 1.00 17.66 374 HIS A CA 1
ATOM 2884 C C . HIS A 1 374 ? 67.035 22.406 27.814 1.00 17.77 374 HIS A C 1
ATOM 2885 O O . HIS A 1 374 ? 66.489 21.315 27.655 1.00 19.77 374 HIS A O 1
ATOM 2892 N N . TYR A 1 375 ? 66.415 23.564 27.612 1.00 17.26 375 TYR A N 1
ATOM 2893 C CA . TYR A 1 375 ? 65.026 23.645 27.170 1.00 17.14 375 TYR A CA 1
ATOM 2894 C C . TYR A 1 375 ? 64.973 24.763 26.133 1.00 18.40 375 TYR A C 1
ATOM 2895 O O . TYR A 1 375 ? 64.642 25.904 26.448 1.00 16.31 375 TYR A O 1
ATOM 2904 N N . PRO A 1 376 ? 65.303 24.431 24.873 1.00 18.79 376 PRO A N 1
ATOM 2905 C CA . PRO A 1 376 ? 65.357 25.286 23.681 1.00 21.05 376 PRO A CA 1
ATOM 2906 C C . PRO A 1 376 ? 64.275 26.338 23.494 1.00 20.21 376 PRO A C 1
ATOM 2907 O O . PRO A 1 376 ? 64.578 27.519 23.313 1.00 20.93 376 PRO A O 1
ATOM 2911 N N . VAL A 1 377 ? 63.015 25.916 23.515 1.00 19.90 377 VAL A N 1
ATOM 2912 C CA . VAL A 1 377 ? 61.930 26.862 23.303 1.00 19.25 377 VAL A CA 1
ATOM 2913 C C . VAL A 1 377 ? 61.888 27.926 24.394 1.00 18.89 377 VAL A C 1
ATOM 2914 O O . VAL A 1 377 ? 61.834 29.124 24.098 1.00 18.14 377 VAL A O 1
ATOM 2918 N N . SER A 1 378 ? 61.926 27.495 25.652 1.00 17.07 378 SER A N 1
ATOM 2919 C CA . SER A 1 378 ? 61.905 28.426 26.779 1.00 19.29 378 SER A CA 1
ATOM 2920 C C . SER A 1 378 ? 63.088 29.385 26.730 1.00 19.31 378 SER A C 1
ATOM 2921 O O . SER A 1 378 ? 62.958 30.569 27.042 1.00 18.49 378 SER A O 1
ATOM 2924 N N . GLU A 1 379 ? 64.247 28.870 26.339 1.00 18.54 379 GLU A N 1
ATOM 2925 C CA . GLU A 1 379 ? 65.444 29.692 26.265 1.00 18.72 379 GLU A CA 1
ATOM 2926 C C . GLU A 1 379 ? 65.357 30.750 25.170 1.00 20.29 379 GLU A C 1
ATOM 2927 O O . GLU A 1 379 ? 65.809 31.876 25.358 1.00 21.30 379 GLU A O 1
ATOM 2933 N N . ARG A 1 380 ? 64.769 30.389 24.035 1.00 21.11 380 ARG A N 1
ATOM 2934 C CA . ARG A 1 380 ? 64.624 31.310 22.909 1.00 25.03 380 ARG A CA 1
ATOM 2935 C C . ARG A 1 380 ? 63.654 32.456 23.217 1.00 24.75 380 ARG A C 1
ATOM 2936 O O . ARG A 1 380 ? 63.795 33.564 22.690 1.00 24.86 380 ARG A O 1
ATOM 2944 N N . ALA A 1 381 ? 62.686 32.191 24.090 1.00 24.61 381 ALA A N 1
ATOM 2945 C CA . ALA A 1 381 ? 61.671 33.180 24.454 1.00 23.04 381 ALA A CA 1
ATOM 2946 C C . ALA A 1 381 ? 62.146 34.575 24.861 1.00 23.58 381 ALA A C 1
ATOM 2947 O O . ALA A 1 381 ? 61.701 35.563 24.283 1.00 22.04 381 ALA A O 1
ATOM 2949 N N . SER A 1 382 ? 63.035 34.671 25.849 1.00 21.73 382 SER A N 1
ATOM 2950 C CA . SER A 1 382 ? 63.502 35.978 26.306 1.00 23.22 382 SER A CA 1
ATOM 2951 C C . SER A 1 382 ? 64.344 36.718 25.282 1.00 23.13 382 SER A C 1
ATOM 2952 O O . SER A 1 382 ? 64.628 37.906 25.442 1.00 24.81 382 SER A O 1
ATOM 2955 N N . GLY A 1 383 ? 64.746 36.019 24.229 1.00 20.60 383 GLY A N 1
ATOM 2956 C CA . GLY A 1 383 ? 65.563 36.651 23.214 1.00 21.64 383 GLY A CA 1
ATOM 2957 C C . GLY A 1 383 ? 64.812 37.182 22.008 1.00 19.26 383 GLY A C 1
ATOM 2958 O O . GLY A 1 383 ? 65.340 38.021 21.278 1.00 20.38 383 GLY A O 1
ATOM 2959 N N . GLN A 1 384 ? 63.589 36.715 21.781 1.00 19.23 384 GLN A N 1
ATOM 2960 C CA . GLN A 1 384 ? 62.842 37.184 20.619 1.00 18.48 384 GLN A CA 1
ATOM 2961 C C . GLN A 1 384 ? 61.338 37.321 20.832 1.00 18.37 384 GLN A C 1
ATOM 2962 O O . GLN A 1 384 ? 60.543 37.047 19.931 1.00 18.38 384 GLN A O 1
ATOM 2968 N N . SER A 1 385 ? 60.963 37.758 22.029 1.00 15.71 385 SER A N 1
ATOM 2969 C CA . SER A 1 385 ? 59.566 37.967 22.391 1.00 16.94 385 SER A CA 1
ATOM 2970 C C . SER A 1 385 ? 59.467 39.295 23.127 1.00 15.01 385 SER A C 1
ATOM 2971 O O . SER A 1 385 ? 60.388 39.681 23.852 1.00 15.46 385 SER A O 1
ATOM 2974 N N . ILE A 1 386 ? 58.350 39.989 22.944 1.00 14.10 386 ILE A N 1
ATOM 2975 C CA . ILE A 1 386 ? 58.120 41.267 23.605 1.00 15.86 386 ILE A CA 1
ATOM 2976 C C . ILE A 1 386 ? 56.884 41.099 24.478 1.00 15.28 386 ILE A C 1
ATOM 2977 O O . ILE A 1 386 ? 55.888 40.527 24.034 1.00 15.20 386 ILE A O 1
ATOM 2982 N N . VAL A 1 387 ? 56.961 41.580 25.716 1.00 14.40 387 VAL A N 1
ATOM 2983 C CA . VAL A 1 387 ? 55.842 41.501 26.653 1.00 15.27 387 VAL A CA 1
ATOM 2984 C C . VAL A 1 387 ? 55.338 42.902 26.993 1.00 15.94 387 VAL A C 1
ATOM 2985 O O . VAL A 1 387 ? 56.109 43.759 27.426 1.00 16.21 387 VAL A O 1
ATOM 2989 N N . ILE A 1 388 ? 54.043 43.125 26.794 1.00 15.17 388 ILE A N 1
ATOM 2990 C CA . ILE A 1 388 ? 53.416 44.403 27.107 1.00 16.35 388 ILE A CA 1
ATOM 2991 C C . ILE A 1 388 ? 52.563 44.173 28.354 1.00 15.06 388 ILE A C 1
ATOM 2992 O O . ILE A 1 388 ? 51.671 43.325 28.335 1.00 14.16 388 ILE A O 1
ATOM 2997 N N . HIS A 1 389 ? 52.832 44.912 29.429 1.00 13.84 389 HIS A N 1
ATOM 2998 C CA . HIS A 1 389 ? 52.062 44.758 30.669 1.00 13.50 389 HIS A CA 1
ATOM 2999 C C . HIS A 1 389 ? 50.590 45.095 30.423 1.00 13.12 389 HIS A C 1
ATOM 3000 O O . HIS A 1 389 ? 50.272 45.981 29.635 1.00 13.05 389 HIS A O 1
ATOM 3007 N N . HIS A 1 390 ? 49.695 44.398 31.114 1.00 12.55 390 HIS A N 1
ATOM 3008 C CA . HIS A 1 390 ? 48.261 44.598 30.920 1.00 12.21 390 HIS A CA 1
ATOM 3009 C C . HIS A 1 390 ? 47.720 46.017 31.102 1.00 13.37 390 HIS A C 1
ATOM 3010 O O . HIS A 1 390 ? 46.688 46.359 30.527 1.00 14.91 390 HIS A O 1
ATOM 3017 N N . ALA A 1 391 ? 48.394 46.845 31.894 1.00 13.08 391 ALA A N 1
ATOM 3018 C CA . ALA A 1 391 ? 47.914 48.212 32.093 1.00 13.56 391 ALA A CA 1
ATOM 3019 C C . ALA A 1 391 ? 47.864 48.936 30.756 1.00 14.39 391 ALA A C 1
ATOM 3020 O O . ALA A 1 391 ? 46.962 49.730 30.504 1.00 15.24 391 ALA A O 1
ATOM 3022 N N . ILE A 1 392 ? 48.834 48.652 29.894 1.00 12.64 392 ILE A N 1
ATOM 3023 C CA . ILE A 1 392 ? 48.878 49.286 28.583 1.00 13.94 392 ILE A CA 1
ATOM 3024 C C . ILE A 1 392 ? 47.643 48.889 27.773 1.00 14.15 392 ILE A C 1
ATOM 3025 O O . ILE A 1 392 ? 47.152 49.662 26.952 1.00 14.14 392 ILE A O 1
ATOM 3030 N N . LEU A 1 393 ? 47.133 47.686 28.024 1.00 14.05 393 LEU A N 1
ATOM 3031 C CA . LEU A 1 393 ? 45.962 47.194 27.311 1.00 14.07 393 LEU A CA 1
ATOM 3032 C C . LEU A 1 393 ? 44.674 47.884 27.747 1.00 16.78 393 LEU A C 1
ATOM 3033 O O . LEU A 1 393 ? 43.598 47.560 27.250 1.00 17.24 393 LEU A O 1
ATOM 3038 N N . LEU A 1 394 ? 44.780 48.826 28.680 1.00 15.98 394 LEU A N 1
ATOM 3039 C CA . LEU A 1 394 ? 43.607 49.568 29.135 1.00 16.74 394 LEU A CA 1
ATOM 3040 C C . LEU A 1 394 ? 43.556 50.928 28.434 1.00 17.93 394 LEU A C 1
ATOM 3041 O O . LEU A 1 394 ? 42.626 51.715 28.640 1.00 18.67 394 LEU A O 1
ATOM 3046 N N . ALA A 1 395 ? 44.554 51.192 27.597 1.00 17.95 395 ALA A N 1
ATOM 3047 C CA . ALA A 1 395 ? 44.633 52.456 26.864 1.00 20.34 395 ALA A CA 1
ATOM 3048 C C . ALA A 1 395 ? 43.624 52.512 25.722 1.00 22.39 395 ALA A C 1
ATOM 3049 O O . ALA A 1 395 ? 43.052 51.493 25.333 1.00 22.15 395 ALA A O 1
ATOM 3051 N N . GLU A 1 396 ? 43.404 53.710 25.190 1.00 25.79 396 GLU A N 1
ATOM 3052 C CA . GLU A 1 396 ? 42.482 53.875 24.073 1.00 29.82 396 GLU A CA 1
ATOM 3053 C C . GLU A 1 396 ? 43.118 53.253 22.835 1.00 29.97 396 GLU A C 1
ATOM 3054 O O . GLU A 1 396 ? 44.339 53.270 22.686 1.00 29.37 396 GLU A O 1
ATOM 3060 N N . PRO A 1 397 ? 42.299 52.693 21.931 1.00 31.49 397 PRO A N 1
ATOM 3061 C CA . PRO A 1 397 ? 42.804 52.067 20.704 1.00 32.77 397 PRO A CA 1
ATOM 3062 C C . PRO A 1 397 ? 43.762 52.979 19.937 1.00 33.65 397 PRO A C 1
ATOM 3063 O O . PRO A 1 397 ? 44.798 52.534 19.443 1.00 33.87 397 PRO A O 1
ATOM 3067 N N . SER A 1 398 ? 43.405 54.255 19.844 1.00 34.47 398 SER A N 1
ATOM 3068 C CA . SER A 1 398 ? 44.228 55.233 19.143 1.00 35.09 398 SER A CA 1
ATOM 3069 C C . SER A 1 398 ? 45.651 55.227 19.690 1.00 34.80 398 SER A C 1
ATOM 3070 O O . SER A 1 398 ? 46.618 55.386 18.943 1.00 34.17 398 SER A O 1
ATOM 3073 N N . HIS A 1 399 ? 45.773 55.042 21.000 1.00 32.69 399 HIS A N 1
ATOM 3074 C CA . HIS A 1 399 ? 47.077 55.014 21.643 1.00 32.63 399 HIS A CA 1
ATOM 3075 C C . HIS A 1 399 ? 47.820 53.726 21.317 1.00 31.42 399 HIS A C 1
ATOM 3076 O O . HIS A 1 399 ? 49.014 53.754 21.018 1.00 29.71 399 HIS A O 1
ATOM 3083 N N . LEU A 1 400 ? 47.116 52.597 21.371 1.00 29.51 400 LEU A N 1
ATOM 3084 C CA . LEU A 1 400 ? 47.738 51.314 21.067 1.00 29.32 400 LEU A CA 1
ATOM 3085 C C . LEU A 1 400 ? 48.225 51.291 19.629 1.00 29.08 400 LEU A C 1
ATOM 3086 O O . LEU A 1 400 ? 49.187 50.597 19.301 1.00 27.47 400 LEU A O 1
ATOM 3091 N N . SER A 1 401 ? 47.554 52.049 18.767 1.00 28.57 401 SER A N 1
ATOM 3092 C CA . SER A 1 401 ? 47.947 52.110 17.366 1.00 28.93 401 SER A CA 1
ATOM 3093 C C . SER A 1 401 ? 49.372 52.628 17.249 1.00 27.96 401 SER A C 1
ATOM 3094 O O . SER A 1 401 ? 50.078 52.296 16.301 1.00 28.72 401 SER A O 1
ATOM 3097 N N . LEU A 1 402 ? 49.792 53.442 18.215 1.00 27.08 402 LEU A N 1
ATOM 3098 C CA . LEU A 1 402 ? 51.149 53.978 18.212 1.00 26.99 402 LEU A CA 1
ATOM 3099 C C . LEU A 1 402 ? 52.148 52.833 18.339 1.00 27.15 402 LEU A C 1
ATOM 3100 O O . LEU A 1 402 ? 53.202 52.845 17.702 1.00 26.14 402 LEU A O 1
ATOM 3105 N N . LEU A 1 403 ? 51.814 51.843 19.163 1.00 26.53 403 LEU A N 1
ATOM 3106 C CA . LEU A 1 403 ? 52.687 50.688 19.343 1.00 26.99 403 LEU A CA 1
ATOM 3107 C C . LEU A 1 403 ? 52.789 49.950 18.017 1.00 24.60 403 LEU A C 1
ATOM 3108 O O . LEU A 1 403 ? 53.875 49.552 17.596 1.00 25.84 403 LEU A O 1
ATOM 3113 N N . VAL A 1 404 ? 51.647 49.762 17.364 1.00 24.34 404 VAL A N 1
ATOM 3114 C CA . VAL A 1 404 ? 51.617 49.078 16.079 1.00 24.15 404 VAL A CA 1
ATOM 3115 C C . VAL A 1 404 ? 52.465 49.834 15.059 1.00 24.33 404 VAL A C 1
ATOM 3116 O O . VAL A 1 404 ? 53.251 49.230 14.331 1.00 24.46 404 VAL A O 1
ATOM 3120 N N . ASP A 1 405 ? 52.301 51.154 15.012 1.00 25.82 405 ASP A N 1
ATOM 3121 C CA . ASP A 1 405 ? 53.063 51.979 14.078 1.00 26.84 405 ASP A CA 1
ATOM 3122 C C . ASP A 1 405 ? 54.558 51.853 14.344 1.00 26.15 405 ASP A C 1
ATOM 3123 O O . ASP A 1 405 ? 55.360 51.804 13.412 1.00 25.54 405 ASP A O 1
ATOM 3128 N N . ALA A 1 406 ? 54.925 51.802 15.620 1.00 25.76 406 ALA A N 1
ATOM 3129 C CA . ALA A 1 406 ? 56.326 51.687 16.013 1.00 25.77 406 ALA A CA 1
ATOM 3130 C C . ALA A 1 406 ? 56.935 50.385 15.508 1.00 25.88 406 ALA A C 1
ATOM 3131 O O . ALA A 1 406 ? 58.038 50.378 14.963 1.00 25.23 406 ALA A O 1
ATOM 3133 N N . VAL A 1 407 ? 56.222 49.278 15.696 1.00 25.50 407 VAL A N 1
ATOM 3134 C CA . VAL A 1 407 ? 56.722 47.988 15.238 1.00 24.38 407 VAL A CA 1
ATOM 3135 C C . VAL A 1 407 ? 56.794 47.986 13.712 1.00 26.35 407 VAL A C 1
ATOM 3136 O O . VAL A 1 407 ? 57.716 47.418 13.122 1.00 25.07 407 VAL A O 1
ATOM 3140 N N . ALA A 1 408 ? 55.818 48.635 13.084 1.00 26.94 408 ALA A N 1
ATOM 3141 C CA . ALA A 1 408 ? 55.758 48.722 11.629 1.00 29.94 408 ALA A CA 1
ATOM 3142 C C . ALA A 1 408 ? 56.921 49.545 11.083 1.00 31.20 408 ALA A C 1
ATOM 3143 O O . ALA A 1 408 ? 57.504 49.203 10.053 1.00 31.80 408 ALA A O 1
ATOM 3145 N N . GLU A 1 409 ? 57.247 50.637 11.769 1.00 33.23 409 GLU A N 1
ATOM 3146 C CA . GLU A 1 409 ? 58.349 51.498 11.348 1.00 35.35 409 GLU A CA 1
ATOM 3147 C C . GLU A 1 409 ? 59.638 50.692 11.398 1.00 35.77 409 GLU A C 1
ATOM 3148 O O . GLU A 1 409 ? 60.375 50.602 10.415 1.00 35.67 409 GLU A O 1
ATOM 3154 N N . LEU A 1 410 ? 59.897 50.105 12.561 1.00 35.06 410 LEU A N 1
ATOM 3155 C CA . LEU A 1 410 ? 61.093 49.307 12.772 1.00 34.93 410 LEU A CA 1
ATOM 3156 C C . LEU A 1 410 ? 61.229 48.232 11.698 1.00 34.85 410 LEU A C 1
ATOM 3157 O O . LEU A 1 410 ? 62.326 47.974 11.206 1.00 35.38 410 LEU A O 1
ATOM 3162 N N . ALA A 1 411 ? 60.112 47.614 11.328 1.00 34.23 411 ALA A N 1
ATOM 3163 C CA . ALA A 1 411 ? 60.119 46.574 10.305 1.00 33.48 411 ALA A CA 1
ATOM 3164 C C . ALA A 1 411 ? 60.541 47.140 8.949 1.00 34.11 411 ALA A C 1
ATOM 3165 O O . ALA A 1 411 ? 61.332 46.531 8.228 1.00 32.19 411 ALA A O 1
ATOM 3167 N N . ARG A 1 412 ? 60.006 48.305 8.606 1.00 34.41 412 ARG A N 1
ATOM 3168 C CA . ARG A 1 412 ? 60.328 48.944 7.336 1.00 36.02 412 ARG A CA 1
ATOM 3169 C C . ARG A 1 412 ? 61.809 49.302 7.276 1.00 37.34 412 ARG A C 1
ATOM 3170 O O . ARG A 1 412 ? 62.383 49.436 6.195 1.00 38.17 412 ARG A O 1
ATOM 3172 N N . LYS A 1 413 ? 62.421 49.445 8.447 1.00 38.33 413 LYS A N 1
ATOM 3173 C CA . LYS A 1 413 ? 63.831 49.797 8.555 1.00 39.46 413 LYS A CA 1
ATOM 3174 C C . LYS A 1 413 ? 64.761 48.652 8.155 1.00 39.81 413 LYS A C 1
ATOM 3175 O O . LYS A 1 413 ? 65.932 48.875 7.841 1.00 39.37 413 LYS A O 1
ATOM 3181 N N . PHE A 1 414 ? 64.238 47.430 8.162 1.00 39.01 414 PHE A N 1
ATOM 3182 C CA . PHE A 1 414 ? 65.033 46.260 7.811 1.00 39.30 414 PHE A CA 1
ATOM 3183 C C . PHE A 1 414 ? 64.558 45.588 6.531 1.00 41.53 414 PHE A C 1
ATOM 3184 O O . PHE A 1 414 ? 65.202 44.664 6.032 1.00 42.80 414 PHE A O 1
ATOM 3192 N N . CYS A 1 415 ? 63.431 46.052 6.001 1.00 43.30 415 CYS A N 1
ATOM 3193 C CA . CYS A 1 415 ? 62.901 45.469 4.782 1.00 44.66 415 CYS A CA 1
ATOM 3194 C C . CYS A 1 415 ? 63.648 45.926 3.545 1.00 45.84 415 CYS A C 1
ATOM 3195 O O . CYS A 1 415 ? 64.521 46.813 3.669 1.00 46.10 415 CYS A O 1
ATOM 3196 N N . VAL A 1 416 ? 63.358 45.403 2.448 1.00 47.04 416 VAL A N 1
#

Secondary structure (P-SEA, 3-state):
ccccccccaaaaaaaaaaaaaccccccccccccccaaaaaaaaaaaaacccbbbbcccaaaaaaaaaaaacccccbbbbbbcccccccaaaaaaacbbbbbbbbbccccccccccccccccccccbbbbbbccccccaaaaaaaaaaaabbbbbbbcccccccccccccccccccbbbbbbcccccccccccbbbbbccaaaaaaaaaaaccccccccccccccccccccccccccccccccccaaaaaaaaaaaaaaaaaaaaaaaaaaaaaaaaaaccccccbbbbcccccccccbbbbbbcccccccccaaaaaaaaaaaacccccccccccccccccccccccccccccccccccccccccccccccccccccbbbbccccccccaaaaaaaaaaaaaaaaaac

Sequence (408 aa):
WPEWPQHSDRTRRKIEEVFQSNRWAISGYWTGEESMERKFAKAFADFNGVPYCVPTTSGSTALMLALEALGIGEGDEVIVPSLTWIATATAVLNVNALPVFVDVEADTYCIDPQLIKSAITDKTKAIIPVHLFGSMANMDEINEIAQEHNLFVIEDCAQSHGSVWNNQRAGTIGDIGAFSCQQGKVLTAGEGGIIVTKNPRLFELIQQLRADSRVYCDDSSELMHGDMQLVKKGDIQGSNYCLSEFQSAILLDQLQELDDKNAIREKNAMFLNDALSKIDGIKVMKRPPQVSRQTYYGYVFRFDPVKFGGLNADQFCEILREKLNMGTFYLHPPYLPVHKNPLFCPWTKNRYLKSVRKTEAYWRGLHYPVSERASGQSIVIHHAILLAEPSHLSLLVDAVAELARKFC

Foldseek 3Di:
DFDDDDDDVLLVVLLVVCVVQVAWFLQAFGSDDDFLQVVLFVVLCVLQVADGKGKFWFLLVLLLLLCVLLVDAALAEEEEEQFDDLSNQVSQLVRQYAYDYAYPDLQQRKGDLVGVVVRDDPRYAAYETEQPFWGGDPLVSVVVVCVVVVHFYEYSCQAWQNWFFLRGGGQASTQKYKYGQDGLHLQHLNGIMMMTGRDPSSNQSSQCQACQQWDADPDPVPGDRPHRRTDHDNPDGHDHGTDTSSSSSSSSSSSVCSVVLQVLLVVLLVVCQVLQCVFPFKAAHDYDPRIPGIRRQKGKIFGHCVLQVVAWQAVVQVQLCVQLVDDCVFKAFGAAGNLQHPVNQLVVDPVGDCVRNPHNCVSVVDDHVSSRNRRTTMMIGGSSVSNDDSVSVVSSSVSVNVSSVVRD

B-factor: mean 22.35, std 9.94, range [10.57, 91.27]

CATH classification: 3.40.640.10 (+1 more: 3.90.1150.10)